Protein AF-0000000076350326 (afdb_homodimer)

Foldseek 3Di:
DWKFWDAKFKDFAPAKDFLVNLLVVLCVLCVPPPCNVVLSVLSVQQLAGMAHANDDCPDCLLQLVDWAVVVQVVFQVSQLVQQLVRLVVQCVVLVHALAQAQEEEEEEAAHDDVVHSFVSSCVSRVHDPPHHYHYDYNPKQQQQLVQSVVVVVVCVVPPFGKYKYKYWYRLSSQNYSPDDDSVSSSSSSFEGGMMMMIIMHPDDSDWAKTFDDKDKDQQPPFQQQWDWDADGSHIHIDHDPCLLCLLVVCLVVVDVVLPDDAFPAEQEQQRTPSSLVSNCVSSVHDCVRSVLSSVCRHHHGRHISRRSSSSRSVCVVVDDDFFTWYKYWTFDHSTMIIMTTITIHD/DWKFWDAKFKDFAPAKDFLVNLLVVLCVLCVPPPCNVVLSVLSVQQLAGMAHANDDCPDCLLQLVDWAVVVQVVFQVSQLVQQLVRLVVQCVSLVHALAQAQEEEEEEAAHDDVVHSFVSSCVSRVHDPPHYYHYDYNPKQCQQLVQSVVVVVVCVVPPFGKYKYKYWYRLSSQRYSPDDDSVSSSSSSFEGGMMMMIIMHPDDSDWAKTFDDKDKDQQPPFQQQWDWDADGSHIHIDHDPCLLCLLVRCLVVVDVVLDDDAFPAEQEQLRGPSSLCSNCVSSVHDCVRSVLSSVCRHHHGRHISRRSSSSRNVCVVVDDDFFTWYKYWTFDHSTMIIMTTITIHD

Organism: Streptomyces venezuelae (NCBI:txid54571)

Solvent-accessible surface area (backbone atoms only — not comparable to full-atom values): 32413 Å² total; per-residue (Å²): 133,49,32,22,36,36,62,36,24,72,30,68,28,81,30,80,43,43,42,66,57,49,49,50,49,48,46,69,75,38,65,80,43,91,54,41,69,60,46,49,51,49,38,70,66,45,57,28,51,26,20,18,22,73,55,55,75,82,32,43,54,26,44,38,75,32,44,22,28,59,29,25,53,51,32,42,54,50,26,49,54,30,31,50,54,7,40,52,50,17,31,56,74,67,74,47,56,46,68,65,38,42,28,40,29,31,28,45,46,54,49,68,46,29,43,34,71,57,58,53,46,35,64,76,62,53,32,47,46,60,32,46,78,44,40,37,31,35,52,41,31,19,22,28,46,45,35,53,47,50,47,41,28,49,31,51,48,41,72,81,37,32,26,39,37,36,16,25,25,30,45,44,41,50,31,42,72,84,52,80,50,68,64,45,44,41,51,61,46,32,44,9,14,26,8,20,11,25,46,35,22,64,60,75,89,56,45,32,41,34,43,74,46,71,47,37,34,44,45,80,95,25,55,76,31,21,32,38,44,54,38,49,57,24,51,41,67,46,65,44,80,61,52,76,52,43,62,67,69,48,42,60,65,51,46,61,70,64,46,87,68,67,44,72,39,52,32,45,31,30,77,36,62,64,52,40,51,52,50,28,51,74,51,71,40,55,67,77,47,42,37,47,22,52,49,40,19,22,57,37,14,25,25,44,18,20,26,38,43,47,26,46,34,50,38,64,78,67,56,75,56,68,64,32,40,27,35,35,43,24,56,30,50,23,40,27,38,19,32,35,39,30,27,32,39,103,134,47,32,22,35,36,62,36,24,71,29,68,26,81,30,79,43,42,41,65,56,50,48,50,51,49,47,71,74,38,66,81,44,92,53,42,68,61,47,48,51,48,39,70,65,46,59,28,52,26,19,19,22,72,55,54,75,83,33,43,53,26,43,37,75,32,44,20,27,58,30,27,51,51,31,41,52,51,24,49,53,31,32,52,54,8,40,52,47,17,31,56,74,67,72,47,57,45,70,66,38,44,28,41,30,31,28,46,46,54,47,68,46,30,44,32,70,57,58,53,44,36,64,76,60,52,33,48,46,59,31,45,77,45,38,38,30,35,51,41,32,20,23,28,47,43,35,53,47,49,46,39,30,48,32,51,47,42,73,82,37,32,28,38,37,37,18,26,25,29,45,44,42,49,30,42,72,86,52,79,49,68,64,44,44,40,52,60,45,33,42,8,15,28,7,22,11,25,44,36,24,62,60,76,89,56,45,32,42,33,42,73,44,72,47,36,36,43,46,80,94,26,54,76,31,21,34,38,46,52,36,47,55,25,50,41,66,45,65,42,81,62,53,75,50,42,61,68,68,48,41,61,66,48,45,62,70,63,46,88,69,67,44,72,40,52,32,46,33,30,78,36,62,63,54,39,52,53,51,29,51,73,49,71,39,54,67,75,48,42,37,48,23,51,49,39,18,21,55,37,15,26,27,47,19,20,26,39,43,48,26,46,31,50,36,65,78,66,59,76,55,68,64,34,39,27,36,34,43,23,58,29,49,24,40,27,38,20,32,35,39,29,27,33,39,103

InterPro domains:
  IPR001099 Chalcone/stilbene synthase, N-terminal [PF00195] (42-203)
  IPR011141 Polyketide synthase, type III [PIRSF000451] (2-345)
  IPR011141 Polyketide synthase, type III [PTHR11877] (28-340)
  IPR012328 Chalcone/stilbene synthase, C-terminal [PF02797] (217-340)
  IPR016039 Thiolase-like [G3DSA:3.40.47.10] (1-204)
  IPR016039 Thiolase-like [G3DSA:3.40.47.10] (208-345)
  IPR016039 Thiolase-like [SSF53901] (2-204)
  IPR016039 Thiolase-like [SSF53901] (191-344)

Structure (mmCIF, N/CA/C/O backbone):
data_AF-0000000076350326-model_v1
#
loop_
_entity.id
_entity.type
_entity.pdbx_description
1 polymer PhlD
#
loop_
_atom_site.group_PDB
_atom_site.id
_atom_site.type_symbol
_atom_site.label_atom_id
_atom_site.label_alt_id
_atom_site.label_comp_id
_atom_site.label_asym_id
_atom_site.label_entity_id
_atom_site.label_seq_id
_atom_site.pdbx_PDB_ins_code
_atom_site.Cartn_x
_atom_site.Cartn_y
_atom_site.Cartn_z
_atom_site.occupancy
_atom_site.B_iso_or_equiv
_atom_site.auth_seq_id
_atom_site.auth_comp_id
_atom_site.auth_asym_id
_atom_site.auth_atom_id
_atom_site.pdbx_PDB_model_num
ATOM 1 N N . MET A 1 1 ? 25.031 8.492 -1.014 1 83.62 1 MET A N 1
ATOM 2 C CA . MET A 1 1 ? 24.266 9.258 -1.992 1 83.62 1 MET A CA 1
ATOM 3 C C . MET A 1 1 ? 23.156 10.055 -1.313 1 83.62 1 MET A C 1
ATOM 5 O O . MET A 1 1 ? 22.469 9.531 -0.439 1 83.62 1 MET A O 1
ATOM 9 N N . THR A 1 2 ? 23.125 11.383 -1.701 1 94.19 2 THR A N 1
ATOM 10 C CA . THR A 1 2 ? 22.141 12.258 -1.064 1 94.19 2 THR A CA 1
ATOM 11 C C . THR A 1 2 ? 20.922 12.43 -1.949 1 94.19 2 THR A C 1
ATOM 13 O O . THR A 1 2 ? 21.031 12.617 -3.16 1 94.19 2 THR A O 1
ATOM 16 N N . ALA A 1 3 ? 19.734 12.25 -1.431 1 98.12 3 ALA A N 1
ATOM 17 C CA . ALA A 1 3 ? 18.484 12.484 -2.145 1 98.12 3 ALA A CA 1
ATOM 18 C C . ALA A 1 3 ? 18.031 13.938 -1.989 1 98.12 3 ALA A C 1
ATOM 20 O O . ALA A 1 3 ? 17.859 14.422 -0.87 1 98.12 3 ALA A O 1
ATOM 21 N N . HIS A 1 4 ? 17.906 14.609 -3.086 1 98.69 4 HIS A N 1
ATOM 22 C CA . HIS A 1 4 ? 17.469 16 -3.096 1 98.69 4 HIS A CA 1
ATOM 23 C C . HIS A 1 4 ? 15.992 16.109 -3.467 1 98.69 4 HIS A C 1
ATOM 25 O O . HIS A 1 4 ? 15.578 15.625 -4.52 1 98.69 4 HIS A O 1
ATOM 31 N N . VAL A 1 5 ? 15.242 16.75 -2.635 1 98.81 5 VAL A N 1
ATOM 32 C CA . VAL A 1 5 ? 13.805 16.906 -2.826 1 98.81 5 VAL A CA 1
ATOM 33 C C . VAL A 1 5 ? 13.508 18.297 -3.375 1 98.81 5 VAL A C 1
ATOM 35 O O . VAL A 1 5 ? 13.758 19.312 -2.705 1 98.81 5 VAL A O 1
ATOM 38 N N . LEU A 1 6 ? 12.953 18.359 -4.559 1 98.75 6 LEU A N 1
ATOM 39 C CA . LEU A 1 6 ? 12.586 19.625 -5.172 1 98.75 6 LEU A CA 1
ATOM 40 C C . LEU A 1 6 ? 11.32 20.188 -4.543 1 98.75 6 LEU A C 1
ATOM 42 O O . LEU A 1 6 ? 10.602 19.484 -3.842 1 98.75 6 LEU A O 1
ATOM 46 N N . ARG A 1 7 ? 11.078 21.5 -4.75 1 98.62 7 ARG A N 1
ATOM 47 C CA . ARG A 1 7 ? 9.875 22.141 -4.227 1 98.62 7 ARG A CA 1
ATOM 48 C C . ARG A 1 7 ? 8.625 21.391 -4.645 1 98.62 7 ARG A C 1
ATOM 50 O O . ARG A 1 7 ? 8.352 21.234 -5.84 1 98.62 7 ARG A O 1
ATOM 57 N N . PRO A 1 8 ? 7.832 20.938 -3.676 1 98.88 8 PRO A N 1
ATOM 58 C CA . PRO A 1 8 ? 6.578 20.266 -4.02 1 98.88 8 PRO A CA 1
ATOM 59 C C . PRO A 1 8 ? 5.547 21.219 -4.633 1 98.88 8 PRO A C 1
ATOM 61 O O . PRO A 1 8 ? 5.672 22.438 -4.512 1 98.88 8 PRO A O 1
ATOM 64 N N . ARG A 1 9 ? 4.629 20.594 -5.324 1 98.88 9 ARG A N 1
ATOM 65 C CA . ARG A 1 9 ? 3.451 21.281 -5.832 1 98.88 9 ARG A CA 1
ATOM 66 C C . ARG A 1 9 ? 2.17 20.641 -5.309 1 98.88 9 ARG A C 1
ATOM 68 O O . ARG A 1 9 ? 1.963 19.438 -5.473 1 98.88 9 ARG A O 1
ATOM 75 N N . THR A 1 10 ? 1.333 21.516 -4.691 1 98.88 10 THR A N 1
ATOM 76 C CA . THR A 1 10 ? 0.144 21 -4.023 1 98.88 10 THR A CA 1
ATOM 77 C C . THR A 1 10 ? -1.123 21.516 -4.703 1 98.88 10 THR A C 1
ATOM 79 O O . THR A 1 10 ? -1.185 22.656 -5.129 1 98.88 10 THR A O 1
ATOM 82 N N . VAL A 1 11 ? -2.072 20.609 -4.836 1 98.94 11 VAL A N 1
ATOM 83 C CA . VAL A 1 11 ? -3.418 20.906 -5.309 1 98.94 11 VAL A CA 1
ATOM 84 C C . VAL A 1 11 ? -4.43 20.656 -4.191 1 98.94 11 VAL A C 1
ATOM 86 O O . VAL A 1 11 ? -4.457 19.562 -3.607 1 98.94 11 VAL A O 1
ATOM 89 N N . LEU A 1 12 ? -5.242 21.641 -3.877 1 98.88 12 LEU A N 1
ATOM 90 C CA . LEU A 1 12 ? -6.277 21.516 -2.857 1 98.88 12 LEU A CA 1
ATOM 91 C C . LEU A 1 12 ? -7.617 21.141 -3.482 1 98.88 12 LEU A C 1
ATOM 93 O O . LEU A 1 12 ? -7.832 21.359 -4.676 1 98.88 12 LEU A O 1
ATOM 97 N N . GLY A 1 13 ? -8.508 20.531 -2.672 1 98.75 13 GLY A N 1
ATOM 98 C CA . GLY A 1 13 ? -9.867 20.297 -3.133 1 98.75 13 GLY A CA 1
ATOM 99 C C . GLY A 1 13 ? -10.555 21.562 -3.623 1 98.75 13 GLY A C 1
ATOM 100 O O . GLY A 1 13 ? -10.227 22.672 -3.178 1 98.75 13 GLY A O 1
ATOM 101 N N . ASP A 1 14 ? -11.57 21.391 -4.414 1 98.44 14 ASP A N 1
ATOM 102 C CA . ASP A 1 14 ? -12.133 22.5 -5.156 1 98.44 14 ASP A CA 1
ATOM 103 C C . ASP A 1 14 ? -13.125 23.281 -4.293 1 98.44 14 ASP A C 1
ATOM 105 O O . ASP A 1 14 ? -13.508 24.406 -4.637 1 98.44 14 ASP A O 1
ATOM 109 N N . HIS A 1 15 ? -13.508 22.844 -3.152 1 98.56 15 HIS A N 1
ATOM 110 C CA . HIS A 1 15 ? -14.539 23.469 -2.338 1 98.56 15 HIS A CA 1
ATOM 111 C C . HIS A 1 15 ? -13.984 23.891 -0.983 1 98.56 15 HIS A C 1
ATOM 113 O O . HIS A 1 15 ? -13.734 23.062 -0.114 1 98.56 15 HIS A O 1
ATOM 119 N N . LYS A 1 16 ? -13.898 25.172 -0.783 1 98.5 16 LYS A N 1
ATOM 120 C CA . LYS A 1 16 ? -13.469 25.703 0.508 1 98.5 16 LYS A CA 1
ATOM 121 C C . LYS A 1 16 ? -14.578 25.578 1.548 1 98.5 16 LYS A C 1
ATOM 123 O O . LYS A 1 16 ? -15.742 25.891 1.269 1 98.5 16 LYS A O 1
ATOM 128 N N . VAL A 1 17 ? -14.258 25.047 2.682 1 98.12 17 VAL A N 1
ATOM 129 C CA . VAL A 1 17 ? -15.195 24.859 3.779 1 98.12 17 VAL A CA 1
ATOM 130 C C . VAL A 1 17 ? -14.648 25.5 5.051 1 98.12 17 VAL A C 1
ATOM 132 O O . VAL A 1 17 ? -13.516 25.219 5.457 1 98.12 17 VAL A O 1
ATOM 135 N N . THR A 1 18 ? -15.43 26.344 5.703 1 98.38 18 THR A N 1
ATOM 136 C CA . THR A 1 18 ? -15 26.984 6.938 1 98.38 18 THR A CA 1
ATOM 137 C C . THR A 1 18 ? -15.398 26.156 8.148 1 98.38 18 THR A C 1
ATOM 139 O O . THR A 1 18 ? -16.297 25.312 8.062 1 98.38 18 THR A O 1
ATOM 142 N N . THR A 1 19 ? -14.688 26.359 9.25 1 98.12 19 THR A N 1
ATOM 143 C CA . THR A 1 19 ? -15.055 25.672 10.484 1 98.12 19 THR A CA 1
ATOM 144 C C . THR A 1 19 ? -16.469 26.078 10.93 1 98.12 19 THR A C 1
ATOM 146 O O . THR A 1 19 ? -17.203 25.25 11.477 1 98.12 19 THR A O 1
ATOM 149 N N . ALA A 1 20 ? -16.828 27.297 10.641 1 97.88 20 ALA A N 1
ATOM 150 C CA . ALA A 1 20 ? -18.188 27.75 10.953 1 97.88 20 ALA A CA 1
ATOM 151 C C . ALA A 1 20 ? -19.219 26.938 10.203 1 97.88 20 ALA A C 1
ATOM 153 O O . ALA A 1 20 ? -20.266 26.578 10.758 1 97.88 20 ALA A O 1
ATOM 154 N N . GLU A 1 21 ? -18.953 26.672 8.953 1 97.5 21 GLU A N 1
ATOM 155 C CA . GLU A 1 21 ? -19.875 25.859 8.156 1 97.5 21 GLU A CA 1
ATOM 156 C C . GLU A 1 21 ? -19.969 24.438 8.719 1 97.5 21 GLU A C 1
ATOM 158 O O . GLU A 1 21 ? -21.047 23.828 8.703 1 97.5 21 GLU A O 1
ATOM 163 N N . ILE A 1 22 ? -18.891 23.859 9.172 1 97.31 22 ILE A N 1
ATOM 164 C CA . ILE A 1 22 ? -18.891 22.547 9.789 1 97.31 22 ILE A CA 1
ATOM 165 C C . ILE A 1 22 ? -19.703 22.578 11.086 1 97.31 22 ILE A C 1
ATOM 167 O O . ILE A 1 22 ? -20.5 21.672 11.344 1 97.31 22 ILE A O 1
ATOM 171 N N . ALA A 1 23 ? -19.422 23.594 11.883 1 97.25 23 ALA A N 1
ATOM 172 C CA . ALA A 1 23 ? -20.188 23.75 13.125 1 97.25 23 ALA A CA 1
ATOM 173 C C . ALA A 1 23 ? -21.688 23.828 12.852 1 97.25 23 ALA A C 1
ATOM 175 O O . ALA A 1 23 ? -22.484 23.219 13.562 1 97.25 23 ALA A O 1
ATOM 176 N N . ASP A 1 24 ? -22.078 24.578 11.844 1 97.38 24 ASP A N 1
ATOM 177 C CA . ASP A 1 24 ? -23.469 24.688 11.453 1 97.38 24 ASP A CA 1
ATOM 178 C C . ASP A 1 24 ? -24.031 23.344 11.023 1 97.38 24 ASP A C 1
ATOM 180 O O . ASP A 1 24 ? -25.156 22.969 11.383 1 97.38 24 ASP A O 1
ATOM 184 N N . ASP A 1 25 ? -23.312 22.656 10.25 1 96.44 25 ASP A N 1
ATOM 185 C CA . ASP A 1 25 ? -23.719 21.328 9.773 1 96.44 25 ASP A CA 1
ATOM 186 C C . ASP A 1 25 ? -23.922 20.375 10.945 1 96.44 25 ASP A C 1
ATOM 188 O O . ASP A 1 25 ? -24.922 19.641 10.984 1 96.44 25 ASP A O 1
ATOM 192 N N . VAL A 1 26 ? -22.969 20.344 11.852 1 95.62 26 VAL A N 1
ATOM 193 C CA . VAL A 1 26 ? -23.047 19.484 13.031 1 95.62 26 VAL A CA 1
ATOM 194 C C . VAL A 1 26 ? -24.266 19.859 13.859 1 95.62 26 VAL A C 1
ATOM 196 O O . VAL A 1 26 ? -25.016 18.984 14.305 1 95.62 26 VAL A O 1
ATOM 199 N N . SER A 1 27 ? -24.453 21.156 14.047 1 96.56 27 SER A N 1
ATOM 200 C CA . SER A 1 27 ? -25.594 21.625 14.812 1 96.56 27 SER A CA 1
ATOM 201 C C . SER A 1 27 ? -26.922 21.203 14.164 1 96.56 27 SER A C 1
ATOM 203 O O . SER A 1 27 ? -27.859 20.812 14.859 1 96.56 27 SER A O 1
ATOM 205 N N . ALA A 1 28 ? -26.984 21.281 12.914 1 95.75 28 ALA A N 1
ATOM 206 C CA . ALA A 1 28 ? -28.203 20.953 12.188 1 95.75 28 ALA A CA 1
ATOM 207 C C . ALA A 1 28 ? -28.484 19.453 12.25 1 95.75 28 ALA A C 1
ATOM 209 O O . ALA A 1 28 ? -29.641 19.047 12.375 1 95.75 28 ALA A O 1
ATOM 210 N N . HIS A 1 29 ? -27.516 18.656 12.266 1 93.69 29 HIS A N 1
ATOM 211 C CA . HIS A 1 29 ? -27.703 17.219 12.141 1 93.69 29 HIS A CA 1
ATOM 212 C C . HIS A 1 29 ? -27.703 16.547 13.508 1 93.69 29 HIS A C 1
ATOM 214 O O . HIS A 1 29 ? -28.125 15.398 13.641 1 93.69 29 HIS A O 1
ATOM 220 N N . HIS A 1 30 ? -27.141 17.219 14.43 1 94.25 30 HIS A N 1
ATOM 221 C CA . HIS A 1 30 ? -27.062 16.641 15.766 1 94.25 30 HIS A CA 1
ATOM 222 C C . HIS A 1 30 ? -27.672 17.578 16.812 1 94.25 30 HIS A C 1
ATOM 224 O O . HIS A 1 30 ? -27.141 17.719 17.906 1 94.25 30 HIS A O 1
ATOM 230 N N . ALA A 1 31 ? -28.672 18.203 16.469 1 94.75 31 ALA A N 1
ATOM 231 C CA . ALA A 1 31 ? -29.312 19.219 17.312 1 94.75 31 ALA A CA 1
ATOM 232 C C . ALA A 1 31 ? -29.672 18.656 18.672 1 94.75 31 ALA A C 1
ATOM 234 O O . ALA A 1 31 ? -29.625 19.375 19.688 1 94.75 31 ALA A O 1
ATOM 235 N N . ASP A 1 32 ? -29.984 17.406 18.75 1 94.81 32 ASP A N 1
ATOM 236 C CA . ASP A 1 32 ? -30.469 16.812 19.984 1 94.81 32 ASP A CA 1
ATOM 237 C C . ASP A 1 32 ? -29.328 16.141 20.75 1 94.81 32 ASP A C 1
ATOM 239 O O . ASP A 1 32 ? -29.562 15.477 21.766 1 94.81 32 ASP A O 1
ATOM 243 N N . HIS A 1 33 ? -28.203 16.281 20.234 1 94.62 33 HIS A N 1
ATOM 244 C CA . HIS A 1 33 ? -27.078 15.648 20.938 1 94.62 33 HIS A CA 1
ATOM 245 C C . HIS A 1 33 ? -26.891 16.25 22.328 1 94.62 33 HIS A C 1
ATOM 247 O O . HIS A 1 33 ? -26.797 17.469 22.469 1 94.62 33 HIS A O 1
ATOM 253 N N . PRO A 1 34 ? -26.766 15.461 23.375 1 94.75 34 PRO A N 1
ATOM 254 C CA . PRO A 1 34 ? -26.672 15.977 24.75 1 94.75 34 PRO A CA 1
ATOM 255 C C . PRO A 1 34 ? -25.391 16.781 25 1 94.75 34 PRO A C 1
ATOM 257 O O . PRO A 1 34 ? -25.359 17.609 25.906 1 94.75 34 PRO A O 1
ATOM 260 N N . ARG A 1 35 ? -24.422 16.609 24.281 1 95 35 ARG A N 1
ATOM 261 C CA . ARG A 1 35 ? -23.156 17.312 24.5 1 95 35 ARG A CA 1
ATOM 262 C C . ARG A 1 35 ? -22.859 18.281 23.359 1 95 35 ARG A C 1
ATOM 264 O O . ARG A 1 35 ? -21.688 18.547 23.062 1 95 35 ARG A O 1
ATOM 271 N N . LEU A 1 36 ? -23.938 18.672 22.672 1 96.38 36 LEU A N 1
ATOM 272 C CA . LEU A 1 36 ? -23.781 19.5 21.484 1 96.38 36 LEU A CA 1
ATOM 273 C C . LEU A 1 36 ? -22.906 20.719 21.781 1 96.38 36 LEU A C 1
ATOM 275 O O . LEU A 1 36 ? -22.016 21.047 21 1 96.38 36 LEU A O 1
ATOM 279 N N . ARG A 1 37 ? -23.094 21.406 22.875 1 96.62 37 ARG A N 1
ATOM 280 C CA . ARG A 1 37 ? -22.328 22.594 23.203 1 96.62 37 ARG A CA 1
ATOM 281 C C . ARG A 1 37 ? -20.844 22.281 23.359 1 96.62 37 ARG A C 1
ATOM 283 O O . ARG A 1 37 ? -20 23.016 22.875 1 96.62 37 ARG A O 1
ATOM 290 N N . ALA A 1 38 ? -20.562 21.219 24.016 1 95.56 38 ALA A N 1
ATOM 291 C CA . ALA A 1 38 ? -19.188 20.781 24.188 1 95.56 38 ALA A CA 1
ATOM 292 C C . ALA A 1 38 ? -18.562 20.438 22.844 1 95.56 38 ALA A C 1
ATOM 294 O O . ALA A 1 38 ? -17.391 20.766 22.594 1 95.56 38 ALA A O 1
ATOM 295 N N . ILE A 1 39 ? -19.312 19.781 22.016 1 95.62 39 ILE A N 1
ATOM 296 C CA . ILE A 1 39 ? -18.859 19.391 20.688 1 95.62 39 ILE A CA 1
ATOM 297 C C . ILE A 1 39 ? -18.516 20.625 19.875 1 95.62 39 ILE A C 1
ATOM 299 O O . ILE A 1 39 ? -17.438 20.703 19.266 1 95.62 39 ILE A O 1
ATOM 303 N N . LEU A 1 40 ? -19.328 21.609 19.906 1 97.06 40 LEU A N 1
ATOM 304 C CA . LEU A 1 40 ? -19.094 22.844 19.156 1 97.06 40 LEU A CA 1
ATOM 305 C C . LEU A 1 40 ? -17.875 23.594 19.688 1 97.06 40 LEU A C 1
ATOM 307 O O . LEU A 1 40 ? -17.141 24.219 18.906 1 97.06 40 LEU A O 1
ATOM 311 N N . ARG A 1 41 ? -17.641 23.516 20.953 1 96.19 41 ARG A N 1
ATOM 312 C CA . ARG A 1 41 ? -16.453 24.109 21.531 1 96.19 41 ARG A CA 1
ATOM 313 C C . ARG A 1 41 ? -15.18 23.422 21.031 1 96.19 41 ARG A C 1
ATOM 315 O O . ARG A 1 41 ? -14.195 24.094 20.719 1 96.19 41 ARG A O 1
ATOM 322 N N . VAL A 1 42 ? -15.266 22.141 21.016 1 93.38 42 VAL A N 1
ATOM 323 C CA . VAL A 1 42 ? -14.125 21.359 20.547 1 93.38 42 VAL A CA 1
ATOM 324 C C . VAL A 1 42 ? -13.844 21.672 19.078 1 93.38 42 VAL A C 1
ATOM 326 O O . VAL A 1 42 ? -12.688 21.844 18.688 1 93.38 42 VAL A O 1
ATOM 329 N N . ILE A 1 43 ? -14.867 21.75 18.281 1 95.88 43 ILE A N 1
ATOM 330 C CA . ILE A 1 43 ? -14.734 22.109 16.875 1 95.88 43 ILE A CA 1
ATOM 331 C C . ILE A 1 43 ? -14.109 23.484 16.75 1 95.88 43 ILE A C 1
ATOM 333 O O . ILE A 1 43 ? -13.164 23.672 15.969 1 95.88 43 ILE A O 1
ATOM 337 N N . GLY A 1 44 ? -14.523 24.375 17.547 1 95.44 44 GLY A N 1
ATOM 338 C CA . GLY A 1 44 ? -14.023 25.75 17.516 1 95.44 44 GLY A CA 1
ATOM 339 C C . GLY A 1 44 ? -12.562 25.859 17.922 1 95.44 44 GLY A C 1
ATOM 340 O O . GLY A 1 44 ? -11.867 26.781 17.5 1 95.44 44 GLY A O 1
ATOM 341 N N . ASN A 1 45 ? -12.094 24.906 18.672 1 93.56 45 ASN A N 1
ATOM 342 C CA . ASN A 1 45 ? -10.734 24.953 19.188 1 93.56 45 ASN A CA 1
ATOM 343 C C . ASN A 1 45 ? -9.805 24.031 18.406 1 93.56 45 ASN A C 1
ATOM 345 O O . ASN A 1 45 ? -8.703 23.719 18.859 1 93.56 45 ASN A O 1
ATOM 349 N N . SER A 1 46 ? -10.219 23.578 17.234 1 94 46 SER A N 1
ATOM 350 C CA . SER A 1 46 ? -9.453 22.641 16.438 1 94 46 SER A CA 1
ATOM 351 C C . SER A 1 46 ? -8.203 23.281 15.859 1 94 46 SER A C 1
ATOM 353 O O . SER A 1 46 ? -7.289 22.594 15.398 1 94 46 SER A O 1
ATOM 355 N N . GLY A 1 47 ? -8.148 24.625 15.852 1 95.94 47 GLY A N 1
ATOM 356 C CA . GLY A 1 47 ? -7.035 25.359 15.258 1 95.94 47 GLY A CA 1
ATOM 357 C C . GLY A 1 47 ? -7.156 25.5 13.75 1 95.94 47 GLY A C 1
ATOM 358 O O . GLY A 1 47 ? -6.297 26.094 13.109 1 95.94 47 GLY A O 1
ATOM 359 N N . VAL A 1 48 ? -8.211 24.953 13.156 1 98.31 48 VAL A N 1
ATOM 360 C CA . VAL A 1 48 ? -8.445 25 11.719 1 98.31 48 VAL A CA 1
ATOM 361 C C . VAL A 1 48 ? -9.516 26.047 11.414 1 98.31 48 VAL A C 1
ATOM 363 O O . VAL A 1 48 ? -10.602 26.016 11.984 1 98.31 48 VAL A O 1
ATOM 366 N N . ARG A 1 49 ? -9.211 26.984 10.555 1 98.12 49 ARG A N 1
ATOM 367 C CA . ARG A 1 49 ? -10.164 28 10.156 1 98.12 49 ARG A CA 1
ATOM 368 C C . ARG A 1 49 ? -10.883 27.625 8.867 1 98.12 49 ARG A C 1
ATOM 370 O O . ARG A 1 49 ? -12.094 27.828 8.734 1 98.12 49 ARG A O 1
ATOM 377 N N . THR A 1 50 ? -10.109 27.109 7.941 1 98.38 50 THR A N 1
ATOM 378 C CA . THR A 1 50 ? -10.648 26.641 6.668 1 98.38 50 THR A CA 1
ATOM 379 C C . THR A 1 50 ? -9.977 25.344 6.238 1 98.38 50 THR A C 1
ATOM 381 O O . THR A 1 50 ? -8.914 25 6.746 1 98.38 50 THR A O 1
ATOM 384 N N . ARG A 1 51 ? -10.656 24.641 5.438 1 98.31 51 ARG A N 1
ATOM 385 C CA . ARG A 1 51 ? -10.094 23.516 4.688 1 98.31 51 ARG A CA 1
ATOM 386 C C . ARG A 1 51 ? -10.742 23.406 3.311 1 98.31 51 ARG A C 1
ATOM 388 O O . ARG A 1 51 ? -11.688 24.141 3 1 98.31 51 ARG A O 1
ATOM 395 N N . HIS A 1 52 ? -10.219 22.547 2.512 1 98.75 52 HIS A N 1
ATOM 396 C CA . HIS A 1 52 ? -10.766 22.297 1.181 1 98.75 52 HIS A CA 1
ATOM 397 C C . HIS A 1 52 ? -11.219 20.859 1.018 1 98.75 52 HIS A C 1
ATOM 399 O O . HIS A 1 52 ? -10.508 19.938 1.429 1 98.75 52 HIS A O 1
ATOM 405 N N . PHE A 1 53 ? -12.414 20.703 0.496 1 98.56 53 PHE A N 1
ATOM 406 C CA . PHE A 1 53 ? -12.922 19.391 0.13 1 98.56 53 PHE A CA 1
ATOM 407 C C . PHE A 1 53 ? -13.016 19.25 -1.385 1 98.56 53 PHE A C 1
ATOM 409 O O . PHE A 1 53 ? -13.055 20.25 -2.107 1 98.56 53 PHE A O 1
ATOM 416 N N . THR A 1 54 ? -12.945 18 -1.877 1 98.62 54 THR A N 1
ATOM 417 C CA . THR A 1 54 ? -13.094 17.75 -3.309 1 98.62 54 THR A CA 1
ATOM 418 C C . THR A 1 54 ? -14.547 17.875 -3.736 1 98.62 54 THR A C 1
ATOM 420 O O . THR A 1 54 ? -14.836 18.141 -4.902 1 98.62 54 THR A O 1
ATOM 423 N N . ARG A 1 55 ? -15.438 17.672 -2.82 1 98.31 55 ARG A N 1
ATOM 424 C CA . ARG A 1 55 ? -16.875 17.797 -3.02 1 98.31 55 ARG A CA 1
ATOM 425 C C . ARG A 1 55 ? -17.484 18.766 -2.01 1 98.31 55 ARG A C 1
ATOM 427 O O . ARG A 1 55 ? -16.906 19.031 -0.956 1 98.31 55 ARG A O 1
ATOM 434 N N . PRO A 1 56 ? -18.734 19.312 -2.381 1 97.38 56 PRO A N 1
ATOM 435 C CA . PRO A 1 56 ? -19.406 20.172 -1.405 1 97.38 56 PRO A CA 1
ATOM 436 C C . PRO A 1 56 ? -19.734 19.453 -0.098 1 97.38 56 PRO A C 1
ATOM 438 O O . PRO A 1 56 ? -19.969 18.25 -0.099 1 97.38 56 PRO A O 1
ATOM 441 N N . LEU A 1 57 ? -19.75 20.203 0.983 1 96.5 57 LEU A N 1
ATOM 442 C CA . LEU A 1 57 ? -19.969 19.672 2.32 1 96.5 57 LEU A CA 1
ATOM 443 C C . LEU A 1 57 ? -21.25 18.844 2.379 1 96.5 57 LEU A C 1
ATOM 445 O O . LEU A 1 57 ? -21.312 17.828 3.078 1 96.5 57 LEU A O 1
ATOM 449 N N . ASP A 1 58 ? -22.234 19.234 1.609 1 94.19 58 ASP A N 1
ATOM 450 C CA . ASP A 1 58 ? -23.547 18.578 1.685 1 94.19 58 ASP A CA 1
ATOM 451 C C . ASP A 1 58 ? -23.656 17.453 0.662 1 94.19 58 ASP A C 1
ATOM 453 O O . ASP A 1 58 ? -24.719 16.828 0.523 1 94.19 58 ASP A O 1
ATOM 457 N N . SER A 1 59 ? -22.547 17.203 -0.041 1 95.81 59 SER A N 1
ATOM 458 C CA . SER A 1 59 ? -22.547 16.078 -0.979 1 95.81 59 SER A CA 1
ATOM 459 C C . SER A 1 59 ? -22.766 14.758 -0.259 1 95.81 59 SER A C 1
ATOM 461 O O . SER A 1 59 ? -22.234 14.539 0.83 1 95.81 59 SER A O 1
ATOM 463 N N . PRO A 1 60 ? -23.516 13.828 -0.864 1 94.75 60 PRO A N 1
ATOM 464 C CA . PRO A 1 60 ? -23.734 12.516 -0.25 1 94.75 60 PRO A CA 1
ATOM 465 C C . PRO A 1 60 ? -22.438 11.758 0.008 1 94.75 60 PRO A C 1
ATOM 467 O O . PRO A 1 60 ? -22.359 10.977 0.958 1 94.75 60 PRO A O 1
ATOM 470 N N . THR A 1 61 ? -21.406 12.023 -0.784 1 94.69 61 THR A N 1
ATOM 471 C CA . THR A 1 61 ? -20.141 11.305 -0.655 1 94.69 61 THR A CA 1
ATOM 472 C C . THR A 1 61 ? -19.281 11.914 0.446 1 94.69 61 THR A C 1
ATOM 474 O O . THR A 1 61 ? -18.25 11.352 0.831 1 94.69 61 THR A O 1
ATOM 477 N N . VAL A 1 62 ? -19.641 13.086 0.958 1 92.31 62 VAL A N 1
ATOM 478 C CA . VAL A 1 62 ? -18.984 13.688 2.109 1 92.31 62 VAL A CA 1
ATOM 479 C C . VAL A 1 62 ? -19.828 13.484 3.361 1 92.31 62 VAL A C 1
ATOM 481 O O . VAL A 1 62 ? -19.359 12.898 4.344 1 92.31 62 VAL A O 1
ATOM 484 N N . SER A 1 63 ? -21.188 13.789 3.342 1 82.25 63 SER A N 1
ATOM 485 C CA . SER A 1 63 ? -22.109 13.789 4.484 1 82.25 63 SER A CA 1
ATOM 486 C C . SER A 1 63 ? -22.422 12.367 4.938 1 82.25 63 SER A C 1
ATOM 488 O O . SER A 1 63 ? -22.859 12.156 6.066 1 82.25 63 SER A O 1
ATOM 490 N N . GLY A 1 64 ? -22.125 11.359 4.047 1 76.38 64 GLY A N 1
ATOM 491 C CA . GLY A 1 64 ? -22.219 9.961 4.434 1 76.38 64 GLY A CA 1
ATOM 492 C C . GLY A 1 64 ? -23.578 9.344 4.102 1 76.38 64 GLY A C 1
ATOM 493 O O . GLY A 1 64 ? -23.984 8.375 4.734 1 76.38 64 GLY A O 1
ATOM 494 N N . THR A 1 65 ? -24.312 9.898 3.162 1 87.81 65 THR A N 1
ATOM 495 C CA . THR A 1 65 ? -25.578 9.266 2.799 1 87.81 65 THR A CA 1
ATOM 496 C C . THR A 1 65 ? -25.391 8.352 1.587 1 87.81 65 THR A C 1
ATOM 498 O O . THR A 1 65 ? -26.266 7.535 1.281 1 87.81 65 THR A O 1
ATOM 501 N N . ALA A 1 66 ? -24.344 8.492 0.877 1 94.38 66 ALA A N 1
ATOM 502 C CA . ALA A 1 66 ? -23.984 7.539 -0.167 1 94.38 66 ALA A CA 1
ATOM 503 C C . ALA A 1 66 ? -23.406 6.262 0.433 1 94.38 66 ALA A C 1
ATOM 505 O O . ALA A 1 66 ? -22.875 6.273 1.552 1 94.38 66 ALA A O 1
ATOM 506 N N . ASP A 1 67 ? -23.5 5.129 -0.292 1 94.94 67 ASP A N 1
ATOM 507 C CA . ASP A 1 67 ? -22.969 3.871 0.213 1 94.94 67 ASP A CA 1
ATOM 508 C C . ASP A 1 67 ? -21.453 3.807 0.01 1 94.94 67 ASP A C 1
ATOM 510 O O . ASP A 1 67 ? -20.875 4.672 -0.648 1 94.94 67 ASP A O 1
ATOM 514 N N . VAL A 1 68 ? -20.844 2.826 0.585 1 95.69 68 VAL A N 1
ATOM 515 C CA . VAL A 1 68 ? -19.391 2.68 0.617 1 95.69 68 VAL A CA 1
ATOM 516 C C . VAL A 1 68 ? -18.859 2.584 -0.808 1 95.69 68 VAL A C 1
ATOM 518 O O . VAL A 1 68 ? -17.766 3.096 -1.102 1 95.69 68 VAL A O 1
ATOM 521 N N . GLY A 1 69 ? -19.594 1.949 -1.698 1 96.12 69 GLY A N 1
ATOM 522 C CA . GLY A 1 69 ? -19.141 1.823 -3.074 1 96.12 69 GLY A CA 1
ATOM 523 C C . GLY A 1 69 ? -19.031 3.156 -3.789 1 96.12 69 GLY A C 1
ATOM 524 O O . GLY A 1 69 ? -18 3.447 -4.414 1 96.12 69 GLY A O 1
ATOM 525 N N . GLU A 1 70 ? -20.078 3.938 -3.705 1 96.69 70 GLU A N 1
ATOM 526 C CA . GLU A 1 70 ? -20.062 5.262 -4.32 1 96.69 70 GLU A CA 1
ATOM 527 C C . GLU A 1 70 ? -19.016 6.164 -3.668 1 96.69 70 GLU A C 1
ATOM 529 O O . GLU A 1 70 ? -18.281 6.871 -4.359 1 96.69 70 GLU A O 1
ATOM 534 N N . ARG A 1 71 ? -18.938 6.164 -2.375 1 96.38 71 ARG A N 1
ATOM 535 C CA . ARG A 1 71 ? -17.984 7.004 -1.653 1 96.38 71 ARG A CA 1
ATOM 536 C C . ARG A 1 71 ? -16.547 6.664 -2.039 1 96.38 71 ARG A C 1
ATOM 538 O O . ARG A 1 71 ? -15.734 7.559 -2.268 1 96.38 71 ARG A O 1
ATOM 545 N N . ALA A 1 72 ? -16.297 5.375 -2.111 1 95.06 72 ALA A N 1
ATOM 546 C CA . ALA A 1 72 ? -14.945 4.945 -2.467 1 95.06 72 ALA A CA 1
ATOM 547 C C . ALA A 1 72 ? -14.594 5.352 -3.896 1 95.06 72 ALA A C 1
ATOM 549 O O . ALA A 1 72 ? -13.492 5.832 -4.164 1 95.06 72 ALA A O 1
ATOM 550 N N . ARG A 1 73 ? -15.5 5.16 -4.793 1 96.06 73 ARG A N 1
ATOM 551 C CA . ARG A 1 73 ? -15.273 5.484 -6.199 1 96.06 73 ARG A CA 1
ATOM 552 C C . ARG A 1 73 ? -15.016 6.973 -6.383 1 96.06 73 ARG A C 1
ATOM 554 O O . ARG A 1 73 ? -14.078 7.363 -7.082 1 96.06 73 ARG A O 1
ATOM 561 N N . VAL A 1 74 ? -15.82 7.797 -5.797 1 97.19 74 VAL A N 1
ATOM 562 C CA . VAL A 1 74 ? -15.711 9.25 -5.93 1 97.19 74 VAL A CA 1
ATOM 563 C C . VAL A 1 74 ? -14.414 9.727 -5.273 1 97.19 74 VAL A C 1
ATOM 565 O O . VAL A 1 74 ? -13.672 10.523 -5.855 1 97.19 74 VAL A O 1
ATOM 568 N N . ALA A 1 75 ? -14.164 9.234 -4.055 1 96.88 75 ALA A N 1
ATOM 569 C CA . ALA A 1 75 ? -12.945 9.625 -3.352 1 96.88 75 ALA A CA 1
ATOM 570 C C . ALA A 1 75 ? -11.703 9.289 -4.176 1 96.88 75 ALA A C 1
ATOM 572 O O . ALA A 1 75 ? -10.781 10.094 -4.281 1 96.88 75 ALA A O 1
ATOM 573 N N . PHE A 1 76 ? -11.68 8.102 -4.793 1 97 76 PHE A N 1
ATOM 574 C CA . PHE A 1 76 ? -10.531 7.688 -5.586 1 97 76 PHE A CA 1
ATOM 575 C C . PHE A 1 76 ? -10.383 8.555 -6.832 1 97 76 PHE A C 1
ATOM 577 O O . PHE A 1 76 ? -9.281 8.984 -7.168 1 97 76 PHE A O 1
ATOM 584 N N . SER A 1 77 ? -11.469 8.734 -7.488 1 97.69 77 SER A N 1
ATOM 585 C CA . SER A 1 77 ? -11.445 9.547 -8.695 1 97.69 77 SER A CA 1
ATOM 586 C C . SER A 1 77 ? -10.945 10.961 -8.398 1 97.69 77 SER A C 1
ATOM 588 O O . SER A 1 77 ? -10.133 11.508 -9.148 1 97.69 77 SER A O 1
ATOM 590 N N . ASP A 1 78 ? -11.438 11.547 -7.324 1 98.62 78 ASP A N 1
ATOM 591 C CA . ASP A 1 78 ? -11.023 12.891 -6.934 1 98.62 78 ASP A CA 1
ATOM 592 C C . ASP A 1 78 ? -9.547 12.922 -6.555 1 98.62 78 ASP A C 1
ATOM 594 O O . ASP A 1 78 ? -8.828 13.859 -6.914 1 98.62 78 ASP A O 1
ATOM 598 N N . ALA A 1 79 ? -9.117 11.93 -5.789 1 98.44 79 ALA A N 1
ATOM 599 C CA . ALA A 1 79 ? -7.703 11.828 -5.43 1 98.44 79 ALA A CA 1
ATOM 600 C C . ALA A 1 79 ? -6.828 11.742 -6.676 1 98.44 79 ALA A C 1
ATOM 602 O O . ALA A 1 79 ? -5.773 12.375 -6.746 1 98.44 79 ALA A O 1
ATOM 603 N N . LEU A 1 80 ? -7.234 10.914 -7.609 1 98.31 80 LEU A N 1
ATOM 604 C CA . LEU A 1 80 ? -6.5 10.734 -8.859 1 98.31 80 LEU A CA 1
ATOM 605 C C . LEU A 1 80 ? -6.418 12.039 -9.641 1 98.31 80 LEU A C 1
ATOM 607 O O . LEU A 1 80 ? -5.359 12.391 -10.156 1 98.31 80 LEU A O 1
ATOM 611 N N . ASP A 1 81 ? -7.523 12.766 -9.734 1 98.75 81 ASP A N 1
ATOM 612 C CA . ASP A 1 81 ? -7.562 14.031 -10.453 1 98.75 81 ASP A CA 1
ATOM 613 C C . ASP A 1 81 ? -6.609 15.047 -9.82 1 98.75 81 ASP A C 1
ATOM 615 O O . ASP A 1 81 ? -5.848 15.711 -10.531 1 98.75 81 ASP A O 1
ATOM 619 N N . MET A 1 82 ? -6.664 15.164 -8.508 1 98.94 82 MET A N 1
ATOM 620 C CA . MET A 1 82 ? -5.77 16.094 -7.824 1 98.94 82 MET A CA 1
ATOM 621 C C . MET A 1 82 ? -4.312 15.672 -8.008 1 98.94 82 MET A C 1
ATOM 623 O O . MET A 1 82 ? -3.449 16.516 -8.258 1 98.94 82 MET A O 1
ATOM 627 N N . ALA A 1 83 ? -4.066 14.391 -7.902 1 98.88 83 ALA A N 1
ATOM 628 C CA . ALA A 1 83 ? -2.705 13.883 -8.039 1 98.88 83 ALA A CA 1
ATOM 629 C C . ALA A 1 83 ? -2.143 14.172 -9.43 1 98.88 83 ALA A C 1
ATOM 631 O O . ALA A 1 83 ? -0.981 14.562 -9.562 1 98.88 83 ALA A O 1
ATOM 632 N N . GLU A 1 84 ? -2.959 13.961 -10.438 1 98.88 84 GLU A N 1
ATOM 633 C CA . GLU A 1 84 ? -2.523 14.234 -11.805 1 98.88 84 GLU A CA 1
ATOM 634 C C . GLU A 1 84 ? -2.109 15.695 -11.969 1 98.88 84 GLU A C 1
ATOM 636 O O . GLU A 1 84 ? -1.064 15.984 -12.555 1 98.88 84 GLU A O 1
ATOM 641 N N . ARG A 1 85 ? -2.912 16.594 -11.469 1 98.88 85 ARG A N 1
ATOM 642 C CA . ARG A 1 85 ? -2.623 18.016 -11.555 1 98.88 85 ARG A CA 1
ATOM 643 C C . ARG A 1 85 ? -1.35 18.359 -10.789 1 98.88 85 ARG A C 1
ATOM 645 O O . ARG A 1 85 ? -0.524 19.141 -11.273 1 98.88 85 ARG A O 1
ATOM 652 N N . ALA A 1 86 ? -1.215 17.812 -9.586 1 98.94 86 ALA A N 1
ATOM 653 C CA . ALA A 1 86 ? -0.019 18.062 -8.781 1 98.94 86 ALA A CA 1
ATOM 654 C C . ALA A 1 86 ? 1.232 17.547 -9.492 1 98.94 86 ALA A C 1
ATOM 656 O O . ALA A 1 86 ? 2.268 18.219 -9.492 1 98.94 86 ALA A O 1
ATOM 657 N N . CYS A 1 87 ? 1.139 16.359 -10.07 1 98.94 87 CYS A N 1
ATOM 658 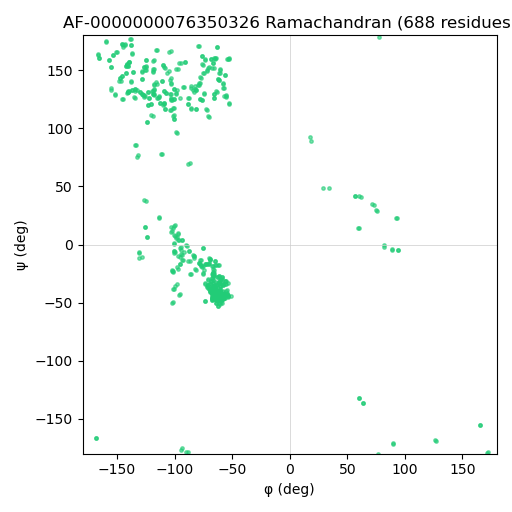C CA . CYS A 1 87 ? 2.264 15.766 -10.789 1 98.94 87 CYS A CA 1
ATOM 659 C C . CYS A 1 87 ? 2.664 16.625 -11.977 1 98.94 87 CYS A C 1
ATOM 661 O O . CYS A 1 87 ? 3.852 16.859 -12.203 1 98.94 87 CYS A O 1
ATOM 663 N N . ALA A 1 88 ? 1.681 17.031 -12.742 1 98.81 88 ALA A N 1
ATOM 664 C CA . ALA A 1 88 ? 1.966 17.875 -13.898 1 98.81 88 ALA A CA 1
ATOM 665 C C . ALA A 1 88 ? 2.707 19.141 -13.469 1 98.81 88 ALA A C 1
ATOM 667 O O . ALA A 1 88 ? 3.693 19.531 -14.102 1 98.81 88 ALA A O 1
ATOM 668 N N . ALA A 1 89 ? 2.25 19.766 -12.438 1 98.88 89 ALA A N 1
ATOM 669 C CA . ALA A 1 89 ? 2.879 20.984 -11.922 1 98.88 89 ALA A CA 1
ATOM 670 C C . ALA A 1 89 ? 4.297 20.703 -11.43 1 98.88 89 ALA A C 1
ATOM 672 O O . ALA A 1 89 ? 5.199 21.516 -11.641 1 98.88 89 ALA A O 1
ATOM 673 N N . ALA A 1 90 ? 4.48 19.609 -10.727 1 98.81 90 ALA A N 1
ATOM 674 C CA . ALA A 1 90 ? 5.797 19.25 -10.211 1 98.81 90 ALA A CA 1
ATOM 675 C C . ALA A 1 90 ? 6.785 19.016 -11.344 1 98.81 90 ALA A C 1
ATOM 677 O O . ALA A 1 90 ? 7.949 19.422 -11.258 1 98.81 90 ALA A O 1
ATOM 678 N N . LEU A 1 91 ? 6.348 18.297 -12.359 1 98.69 91 LEU A N 1
ATOM 679 C CA . LEU A 1 91 ? 7.199 18.031 -13.516 1 98.69 91 LEU A CA 1
ATOM 680 C C . LEU A 1 91 ? 7.578 19.328 -14.219 1 98.69 91 LEU A C 1
ATOM 682 O O . LEU A 1 91 ? 8.734 19.531 -14.586 1 98.69 91 LEU A O 1
ATOM 686 N N . ASP A 1 92 ? 6.586 20.219 -14.367 1 98.44 92 ASP A N 1
ATOM 687 C CA . ASP A 1 92 ? 6.855 21.531 -14.945 1 98.44 92 ASP A CA 1
ATOM 688 C C . ASP A 1 92 ? 7.891 22.297 -14.125 1 98.44 92 ASP A C 1
ATOM 690 O O . ASP A 1 92 ? 8.82 22.891 -14.68 1 98.44 92 ASP A O 1
ATOM 694 N N . ASN A 1 93 ? 7.68 22.281 -12.836 1 96.75 93 ASN A N 1
ATOM 695 C CA . ASN A 1 93 ? 8.594 22.953 -11.922 1 96.75 93 ASN A CA 1
ATOM 696 C C . ASN A 1 93 ? 10.016 22.406 -12.062 1 96.75 93 ASN A C 1
ATOM 698 O O . ASN A 1 93 ? 10.984 23.156 -11.891 1 96.75 93 ASN A O 1
ATOM 702 N N . ALA A 1 94 ? 10.164 21.172 -12.312 1 97.75 94 ALA A N 1
ATOM 703 C CA . ALA A 1 94 ? 11.461 20.5 -12.422 1 97.75 94 ALA A CA 1
ATOM 704 C C . ALA A 1 94 ? 12.008 20.594 -13.844 1 97.75 94 ALA A C 1
ATOM 706 O O . ALA A 1 94 ? 13.125 20.156 -14.117 1 97.75 94 ALA A O 1
ATOM 707 N N . ALA A 1 95 ? 11.25 21.141 -14.797 1 98.06 95 ALA A N 1
ATOM 708 C CA . ALA A 1 95 ? 11.586 21.188 -16.219 1 98.06 95 ALA A CA 1
ATOM 709 C C . ALA A 1 95 ? 11.844 19.781 -16.766 1 98.06 95 ALA A C 1
ATOM 711 O O . ALA A 1 95 ? 12.844 19.547 -17.453 1 98.06 95 ALA A O 1
ATOM 712 N N . LEU A 1 96 ? 11.039 18.891 -16.359 1 98.38 96 LEU A N 1
ATOM 713 C CA . LEU A 1 96 ? 11.094 17.5 -16.812 1 98.38 96 LEU A CA 1
ATOM 714 C C . LEU A 1 96 ? 9.805 17.109 -17.531 1 98.38 96 LEU A C 1
ATOM 716 O O . LEU A 1 96 ? 8.773 17.766 -17.359 1 98.38 96 LEU A O 1
ATOM 720 N N . THR A 1 97 ? 9.898 16.109 -18.312 1 98.44 97 THR A N 1
ATOM 721 C CA . THR A 1 97 ? 8.727 15.469 -18.891 1 98.44 97 THR A CA 1
ATOM 722 C C . THR A 1 97 ? 8.438 14.141 -18.203 1 98.44 97 THR A C 1
ATOM 724 O O . THR A 1 97 ? 9.281 13.617 -17.469 1 98.44 97 THR A O 1
ATOM 727 N N . ALA A 1 98 ? 7.262 13.625 -18.438 1 98.25 98 ALA A N 1
ATOM 728 C CA . ALA A 1 98 ? 6.863 12.336 -17.875 1 98.25 98 ALA A CA 1
ATOM 729 C C . ALA A 1 98 ? 7.859 11.242 -18.25 1 98.25 98 ALA A C 1
ATOM 731 O O . ALA A 1 98 ? 8.117 10.336 -17.453 1 98.25 98 ALA A O 1
ATOM 732 N N . ARG A 1 99 ? 8.438 11.289 -19.375 1 97.62 99 ARG A N 1
ATOM 733 C CA . ARG A 1 99 ? 9.328 10.25 -19.891 1 97.62 99 ARG A CA 1
ATOM 734 C C . ARG A 1 99 ? 10.68 10.281 -19.172 1 97.62 99 ARG A C 1
ATOM 736 O O . ARG A 1 99 ? 11.453 9.32 -19.266 1 97.62 99 ARG A O 1
ATOM 743 N N . ASP A 1 100 ? 11 11.359 -18.484 1 98.38 100 ASP A N 1
ATOM 744 C CA . ASP A 1 100 ? 12.266 11.492 -17.766 1 98.38 100 ASP A CA 1
ATOM 745 C C . ASP A 1 100 ? 12.227 10.742 -16.438 1 98.38 100 ASP A C 1
ATOM 747 O O . ASP A 1 100 ? 13.266 10.516 -15.812 1 98.38 100 ASP A O 1
ATOM 751 N N . ILE A 1 101 ? 11.07 10.383 -15.984 1 98.75 101 ILE A N 1
ATOM 752 C CA . ILE A 1 101 ? 10.891 9.805 -14.664 1 98.75 101 ILE A CA 1
ATOM 753 C C . ILE A 1 101 ? 11.234 8.312 -14.695 1 98.75 101 ILE A C 1
ATOM 755 O O . ILE A 1 101 ? 10.75 7.582 -15.562 1 98.75 101 ILE A O 1
ATOM 759 N N . ASP A 1 102 ? 12.016 7.887 -13.711 1 98.62 102 ASP A N 1
ATOM 760 C CA . ASP A 1 102 ? 12.5 6.512 -13.664 1 98.62 102 ASP A CA 1
ATOM 761 C C . ASP A 1 102 ? 11.695 5.68 -12.672 1 98.62 102 ASP A C 1
ATOM 763 O O . ASP A 1 102 ? 11.703 4.449 -12.727 1 98.62 102 ASP A O 1
ATOM 767 N N . ALA A 1 103 ? 11.086 6.332 -11.734 1 98.75 103 ALA A N 1
ATOM 768 C CA . ALA A 1 103 ? 10.32 5.652 -10.688 1 98.75 103 ALA A CA 1
ATOM 769 C C . ALA A 1 103 ? 9.25 6.57 -10.109 1 98.75 103 ALA A C 1
ATOM 771 O O . ALA A 1 103 ? 9.391 7.797 -10.133 1 98.75 103 ALA A O 1
ATOM 772 N N . VAL A 1 104 ? 8.18 5.961 -9.602 1 98.69 104 VAL A N 1
ATOM 773 C CA . VAL A 1 104 ? 7.121 6.703 -8.938 1 98.69 104 VAL A CA 1
ATOM 774 C C . VAL A 1 104 ? 6.812 6.062 -7.582 1 98.69 104 VAL A C 1
ATOM 776 O O . VAL A 1 104 ? 6.781 4.836 -7.465 1 98.69 104 VAL A O 1
ATOM 779 N N . VAL A 1 105 ? 6.758 6.859 -6.531 1 98.81 105 VAL A N 1
ATOM 780 C CA . VAL A 1 105 ? 6.301 6.465 -5.203 1 98.81 105 VAL A CA 1
ATOM 781 C C . VAL A 1 105 ? 4.996 7.18 -4.871 1 98.81 105 VAL A C 1
ATOM 783 O O . VAL A 1 105 ? 4.926 8.406 -4.914 1 98.81 105 VAL A O 1
ATOM 786 N N . THR A 1 106 ? 3.979 6.418 -4.602 1 98.38 106 THR A N 1
ATOM 787 C CA . THR A 1 106 ? 2.695 7.02 -4.258 1 98.38 106 THR A CA 1
ATOM 788 C C . THR A 1 106 ? 2.27 6.621 -2.85 1 98.38 106 THR A C 1
ATOM 790 O O . THR A 1 106 ? 2.652 5.559 -2.359 1 98.38 106 THR A O 1
ATOM 793 N N . THR A 1 107 ? 1.548 7.492 -2.16 1 97.62 107 THR A N 1
ATOM 794 C CA . THR A 1 107 ? 0.832 7.152 -0.936 1 97.62 107 THR A CA 1
ATOM 795 C C . THR A 1 107 ? -0.597 7.688 -0.979 1 97.62 107 THR A C 1
ATOM 797 O O . THR A 1 107 ? -0.832 8.812 -1.422 1 97.62 107 THR A O 1
ATOM 800 N N . HIS A 1 108 ? -1.502 6.883 -0.639 1 95.38 108 HIS A N 1
ATOM 801 C CA . HIS A 1 108 ? -2.939 7.137 -0.619 1 95.38 108 HIS A CA 1
ATOM 802 C C . HIS A 1 108 ? -3.646 6.219 0.372 1 95.38 108 HIS A C 1
ATOM 804 O O . HIS A 1 108 ? -3.41 5.008 0.381 1 95.38 108 HIS A O 1
ATOM 810 N N . THR A 1 109 ? -4.582 6.82 1.2 1 94.62 109 THR A N 1
ATOM 811 C CA . THR A 1 109 ? -5.164 6 2.258 1 94.62 109 THR A CA 1
ATOM 812 C C . THR A 1 109 ? -6.688 6.113 2.256 1 94.62 109 THR A C 1
ATOM 814 O O . THR A 1 109 ? -7.379 5.301 2.873 1 94.62 109 THR A O 1
ATOM 817 N N . THR A 1 110 ? -7.344 7.012 1.552 1 93.25 110 THR A N 1
ATOM 818 C CA . THR A 1 110 ? -8.719 7.414 1.825 1 93.25 110 THR A CA 1
ATOM 819 C C . THR A 1 110 ? -9.695 6.656 0.927 1 93.25 110 THR A C 1
ATOM 821 O O . THR A 1 110 ? -10.867 7.008 0.845 1 93.25 110 THR A O 1
ATOM 824 N N . SER A 1 111 ? -9.258 5.703 0.223 1 89.25 111 SER A N 1
ATOM 825 C CA . SER A 1 111 ? -10.078 4.812 -0.594 1 89.25 111 SER A CA 1
ATOM 826 C C . SER A 1 111 ? -9.344 3.508 -0.892 1 89.25 111 SER A C 1
ATOM 828 O O . SER A 1 111 ? -8.25 3.273 -0.376 1 89.25 111 SER A O 1
ATOM 830 N N . TRP A 1 112 ? -10.047 2.57 -1.542 1 89 112 TRP A N 1
ATOM 831 C CA . TRP A 1 112 ? -9.469 1.322 -2.025 1 89 112 TRP A CA 1
ATOM 832 C C . TRP A 1 112 ? -9.75 1.129 -3.51 1 89 112 TRP A C 1
ATOM 834 O O . TRP A 1 112 ? -10.891 1.279 -3.957 1 89 112 TRP A O 1
ATOM 844 N N . ALA A 1 113 ? -8.688 0.904 -4.207 1 88.62 113 ALA A N 1
ATOM 845 C CA . ALA A 1 113 ? -8.867 0.645 -5.633 1 88.62 113 ALA A CA 1
ATOM 846 C C . ALA A 1 113 ? -7.82 -0.34 -6.148 1 88.62 113 ALA A C 1
ATOM 848 O O . ALA A 1 113 ? -6.668 -0.318 -5.711 1 88.62 113 ALA A O 1
ATOM 849 N N . VAL A 1 114 ? -8.172 -1.237 -7.012 1 92.81 114 VAL A N 1
ATOM 850 C CA . VAL A 1 114 ? -7.328 -2.07 -7.855 1 92.81 114 VAL A CA 1
ATOM 851 C C . VAL A 1 114 ? -7.691 -1.857 -9.328 1 92.81 114 VAL A C 1
ATOM 853 O O . VAL A 1 114 ? -8.82 -2.148 -9.742 1 92.81 114 VAL A O 1
ATOM 856 N N . PRO A 1 115 ? -6.816 -1.414 -10.219 1 93.25 115 PRO A N 1
ATOM 857 C CA . PRO A 1 115 ? -5.453 -0.972 -9.922 1 93.25 115 PRO A CA 1
ATOM 858 C C . PRO A 1 115 ? -5.418 0.28 -9.047 1 93.25 115 PRO A C 1
ATOM 860 O O . PRO A 1 115 ? -6.402 1.019 -8.977 1 93.25 115 PRO A O 1
ATOM 863 N N . ASN A 1 116 ? -4.273 0.487 -8.422 1 92.88 116 ASN A N 1
ATOM 864 C CA . ASN A 1 116 ? -4.078 1.574 -7.473 1 92.88 116 ASN A CA 1
ATOM 865 C C . ASN A 1 116 ? -3.619 2.854 -8.164 1 92.88 116 ASN A C 1
ATOM 867 O O . ASN A 1 116 ? -3.52 2.896 -9.391 1 92.88 116 ASN A O 1
ATOM 871 N N . LEU A 1 117 ? -3.381 3.92 -7.375 1 95.62 117 LEU A N 1
ATOM 872 C CA . LEU A 1 117 ? -3.062 5.273 -7.816 1 95.62 117 LEU A CA 1
ATOM 873 C C . LEU A 1 117 ? -1.855 5.273 -8.75 1 95.62 117 LEU A C 1
ATOM 875 O O . LEU A 1 117 ? -1.835 5.996 -9.742 1 95.62 117 LEU A O 1
ATOM 879 N N . ASP A 1 118 ? -0.796 4.473 -8.422 1 96.06 118 ASP A N 1
ATOM 880 C CA . ASP A 1 118 ? 0.441 4.449 -9.195 1 96.06 118 ASP A CA 1
ATOM 881 C C . ASP A 1 118 ? 0.174 4.055 -10.648 1 96.06 118 ASP A C 1
ATOM 883 O O . ASP A 1 118 ? 0.636 4.723 -11.57 1 96.06 118 ASP A O 1
ATOM 887 N N . ILE A 1 119 ? -0.616 2.996 -10.844 1 96.12 119 ILE A N 1
ATOM 888 C CA . ILE A 1 119 ? -0.868 2.482 -12.188 1 96.12 119 ILE A CA 1
ATOM 889 C C . ILE A 1 119 ? -1.715 3.482 -12.969 1 96.12 119 ILE A C 1
ATOM 891 O O . ILE A 1 119 ? -1.465 3.723 -14.156 1 96.12 119 ILE A O 1
ATOM 895 N N . HIS A 1 120 ? -2.713 4.074 -12.328 1 96.31 120 HIS A N 1
ATOM 896 C CA . HIS A 1 120 ? -3.537 5.078 -12.992 1 96.31 120 HIS A CA 1
ATOM 897 C C . HIS A 1 120 ? -2.697 6.273 -13.43 1 96.31 120 HIS A C 1
ATOM 899 O O . HIS A 1 120 ? -2.904 6.816 -14.516 1 96.31 120 HIS A O 1
ATOM 905 N N . LEU A 1 121 ? -1.797 6.688 -12.594 1 97.19 121 LEU A N 1
ATOM 906 C CA . LEU A 1 121 ? -0.965 7.844 -12.914 1 97.19 121 LEU A CA 1
ATOM 907 C C . LEU A 1 121 ? -0.029 7.535 -14.078 1 97.19 121 LEU A C 1
ATOM 909 O O . LEU A 1 121 ? 0.277 8.414 -14.883 1 97.19 121 LEU A O 1
ATOM 913 N N . VAL A 1 122 ? 0.508 6.254 -14.148 1 97.06 122 VAL A N 1
ATOM 914 C CA . VAL A 1 122 ? 1.343 5.867 -15.281 1 97.06 122 VAL A CA 1
ATOM 915 C C . VAL A 1 122 ? 0.599 6.129 -16.578 1 97.06 122 VAL A C 1
ATOM 917 O O . VAL A 1 122 ? 1.161 6.703 -17.516 1 97.06 122 VAL A O 1
ATOM 920 N N . THR A 1 123 ? -0.632 5.773 -16.562 1 94.44 123 THR A N 1
ATOM 921 C CA . THR A 1 123 ? -1.453 5.906 -17.766 1 94.44 123 THR A CA 1
ATOM 922 C C . THR A 1 123 ? -1.802 7.367 -18.016 1 94.44 123 THR A C 1
ATOM 924 O O . THR A 1 123 ? -1.608 7.867 -19.125 1 94.44 123 THR A O 1
ATOM 927 N N . ARG A 1 124 ? -2.254 8.102 -17.078 1 96.31 124 ARG A N 1
ATOM 928 C CA . ARG A 1 124 ? -2.785 9.453 -17.234 1 96.31 124 ARG A CA 1
ATOM 929 C C . ARG A 1 124 ? -1.674 10.445 -17.562 1 96.31 124 ARG A C 1
ATOM 931 O O . ARG A 1 124 ? -1.895 11.406 -18.312 1 96.31 124 ARG A O 1
ATOM 938 N N . LEU A 1 125 ? -0.482 10.219 -17 1 97.88 125 LEU A N 1
ATOM 939 C CA . LEU A 1 125 ? 0.609 11.172 -17.156 1 97.88 125 LEU A CA 1
ATOM 940 C C . LEU A 1 125 ? 1.49 10.797 -18.344 1 97.88 125 LEU A C 1
ATOM 942 O O . LEU A 1 125 ? 2.305 11.602 -18.797 1 97.88 125 LEU A O 1
ATOM 946 N N . GLY A 1 126 ? 1.306 9.57 -18.859 1 97.31 126 GLY A N 1
ATOM 947 C CA . GLY A 1 126 ? 2.18 9.094 -19.922 1 97.31 126 GLY A CA 1
ATOM 948 C C . GLY A 1 126 ? 3.582 8.773 -19.438 1 97.31 126 GLY A C 1
ATOM 949 O O . GLY A 1 126 ? 4.562 9.055 -20.125 1 97.31 126 GLY A O 1
ATOM 950 N N . LEU A 1 127 ? 3.732 8.273 -18.219 1 97.94 127 LEU A N 1
ATOM 951 C CA . LEU A 1 127 ? 5.027 7.832 -17.719 1 97.94 127 LEU A CA 1
ATOM 952 C C . LEU A 1 127 ? 5.531 6.621 -18.5 1 97.94 127 LEU A C 1
ATOM 954 O O . LEU A 1 127 ? 4.754 5.941 -19.172 1 97.94 127 LEU A O 1
ATOM 958 N N . ARG A 1 128 ? 6.855 6.379 -18.422 1 97 128 ARG A N 1
ATOM 959 C CA . ARG A 1 128 ? 7.395 5.184 -19.062 1 97 128 ARG A CA 1
ATOM 960 C C . ARG A 1 128 ? 6.723 3.926 -18.516 1 97 128 ARG A C 1
ATOM 962 O O . ARG A 1 128 ? 6.547 3.777 -17.312 1 97 128 ARG A O 1
ATOM 969 N N . PRO A 1 129 ? 6.352 3.031 -19.391 1 96.62 129 PRO A N 1
ATOM 970 C CA . PRO A 1 129 ? 5.648 1.832 -18.938 1 96.62 129 PRO A CA 1
ATOM 971 C C . PRO A 1 129 ? 6.527 0.915 -18.094 1 96.62 129 PRO A C 1
ATOM 973 O O . PRO A 1 129 ? 6.02 0.039 -17.391 1 96.62 129 PRO A O 1
ATOM 976 N N . ASP A 1 130 ? 7.863 1.057 -18.156 1 97.5 130 ASP A N 1
ATOM 977 C CA . ASP A 1 130 ? 8.781 0.161 -17.469 1 97.5 130 ASP A CA 1
ATOM 978 C C . ASP A 1 130 ? 9.344 0.82 -16.203 1 97.5 130 ASP A C 1
ATOM 980 O O . ASP A 1 130 ? 10.344 0.363 -15.656 1 97.5 130 ASP A O 1
ATOM 984 N N . LEU A 1 131 ? 8.781 1.962 -15.781 1 97.94 131 LEU A N 1
ATOM 985 C CA . LEU A 1 131 ? 9.328 2.615 -14.594 1 97.94 131 LEU A CA 1
ATOM 986 C C . LEU A 1 131 ? 9.094 1.765 -13.352 1 97.94 131 LEU A C 1
ATOM 988 O O . LEU A 1 131 ? 8.195 0.921 -13.328 1 97.94 131 LEU A O 1
ATOM 992 N N . ARG A 1 132 ? 9.906 1.963 -12.359 1 97.94 132 ARG A N 1
ATOM 993 C CA . ARG A 1 132 ? 9.742 1.304 -11.062 1 97.94 132 ARG A CA 1
ATOM 994 C C . ARG A 1 132 ? 8.641 1.97 -10.25 1 97.94 132 ARG A C 1
ATOM 996 O O . ARG A 1 132 ? 8.461 3.188 -10.312 1 97.94 132 ARG A O 1
ATOM 1003 N N . ARG A 1 133 ? 7.891 1.174 -9.508 1 97.25 133 ARG A N 1
ATOM 1004 C CA . ARG A 1 133 ? 6.746 1.722 -8.781 1 97.25 133 ARG A CA 1
ATOM 1005 C C . ARG A 1 133 ? 6.703 1.208 -7.348 1 97.25 133 ARG A C 1
ATOM 1007 O O . ARG A 1 133 ? 6.906 0.016 -7.105 1 97.25 133 ARG A O 1
ATOM 1014 N N . VAL A 1 134 ? 6.488 2.092 -6.41 1 98.06 134 VAL A N 1
ATOM 1015 C CA . VAL A 1 134 ? 6.203 1.772 -5.016 1 98.06 134 VAL A CA 1
ATOM 1016 C C . VAL A 1 134 ? 4.879 2.41 -4.598 1 98.06 134 VAL A C 1
ATOM 1018 O O . VAL A 1 134 ? 4.797 3.629 -4.426 1 98.06 134 VAL A O 1
ATOM 1021 N N . ALA A 1 135 ? 3.904 1.593 -4.488 1 96.62 135 ALA A N 1
ATOM 1022 C CA . ALA A 1 135 ? 2.596 2.051 -4.027 1 96.62 135 ALA A CA 1
ATOM 1023 C C . ALA A 1 135 ? 2.383 1.719 -2.555 1 96.62 135 ALA A C 1
ATOM 1025 O O . ALA A 1 135 ? 2.139 0.562 -2.201 1 96.62 135 ALA A O 1
ATOM 1026 N N . LEU A 1 136 ? 2.414 2.738 -1.67 1 96.25 136 LEU A N 1
ATOM 1027 C CA . LEU A 1 136 ? 2.326 2.521 -0.23 1 96.25 136 LEU A CA 1
ATOM 1028 C C . LEU A 1 136 ? 0.875 2.363 0.208 1 96.25 136 LEU A C 1
ATOM 1030 O O . LEU A 1 136 ? 0.001 3.107 -0.244 1 96.25 136 LEU A O 1
ATOM 1034 N N . THR A 1 137 ? 0.702 1.362 1.018 1 84.75 137 THR A N 1
ATOM 1035 C CA . THR A 1 137 ? -0.655 0.991 1.403 1 84.75 137 THR A CA 1
ATOM 1036 C C . THR A 1 137 ? -1.039 1.645 2.729 1 84.75 137 THR A C 1
ATOM 1038 O O . THR A 1 137 ? -0.322 1.512 3.723 1 84.75 137 THR A O 1
ATOM 1041 N N . SER A 1 138 ? -2.184 2.383 2.773 1 90.56 138 SER A N 1
ATOM 1042 C CA . SER A 1 138 ? -2.898 2.904 3.936 1 90.56 138 SER A CA 1
ATOM 1043 C C . SER A 1 138 ? -1.933 3.299 5.047 1 90.56 138 SER A C 1
ATOM 1045 O O . SER A 1 138 ? -2.117 2.912 6.203 1 90.56 138 SER A O 1
ATOM 1047 N N . VAL A 1 139 ? -0.935 4.027 4.688 1 93.25 139 VAL A N 1
ATOM 1048 C CA . VAL A 1 139 ? 0.064 4.465 5.66 1 93.25 139 VAL A CA 1
ATOM 1049 C C . VAL A 1 139 ? -0.388 5.766 6.316 1 93.25 139 VAL A C 1
ATOM 1051 O O . VAL A 1 139 ? 0.138 6.156 7.363 1 93.25 139 VAL A O 1
ATOM 1054 N N . ALA A 1 140 ? -1.322 6.445 5.832 1 94.44 140 ALA A N 1
ATOM 1055 C CA . ALA A 1 140 ? -2 7.598 6.414 1 94.44 140 ALA A CA 1
ATOM 1056 C C . ALA A 1 140 ? -1.035 8.766 6.59 1 94.44 140 ALA A C 1
ATOM 1058 O O . ALA A 1 140 ? -0.284 9.102 5.672 1 94.44 140 ALA A O 1
ATOM 1059 N N . CYS A 1 141 ? -1.037 9.469 7.684 1 95.94 141 CYS A N 1
ATOM 1060 C CA . CYS A 1 141 ? -0.392 10.758 7.922 1 95.94 141 CYS A CA 1
ATOM 1061 C C . CYS A 1 141 ? 1.117 10.648 7.742 1 95.94 141 CYS A C 1
ATOM 1063 O O . CYS A 1 141 ? 1.76 11.594 7.281 1 95.94 141 CYS A O 1
ATOM 1065 N N . PRO A 1 142 ? 1.716 9.523 8.07 1 96.94 142 PRO A N 1
ATOM 1066 C CA . PRO A 1 142 ? 3.162 9.438 7.848 1 96.94 142 PRO A CA 1
ATOM 1067 C C . PRO A 1 142 ? 3.521 9.25 6.375 1 96.94 142 PRO A C 1
ATOM 1069 O O . PRO A 1 142 ? 4.703 9.227 6.023 1 96.94 142 PRO A O 1
ATOM 1072 N N . GLY A 1 143 ? 2.561 9.133 5.547 1 97.5 143 GLY A N 1
ATOM 1073 C CA . GLY A 1 143 ? 2.74 8.711 4.164 1 97.5 143 GLY A CA 1
ATOM 1074 C C . GLY A 1 143 ? 3.686 9.609 3.387 1 97.5 143 GLY A C 1
ATOM 1075 O O . GLY A 1 143 ? 4.473 9.125 2.568 1 97.5 143 GLY A O 1
ATOM 1076 N N . GLY A 1 144 ? 3.613 10.922 3.566 1 98.5 144 GLY A N 1
ATOM 1077 C CA . GLY A 1 144 ? 4.5 11.828 2.857 1 98.5 144 GLY A CA 1
ATOM 1078 C C . GLY A 1 144 ? 5.965 11.609 3.191 1 98.5 144 GLY A C 1
ATOM 1079 O O . GLY A 1 144 ? 6.812 11.57 2.295 1 98.5 144 GLY A O 1
ATOM 1080 N N . ALA A 1 145 ? 6.27 11.5 4.477 1 98.75 145 ALA A N 1
ATOM 1081 C CA . ALA A 1 145 ? 7.641 11.258 4.918 1 98.75 145 ALA A CA 1
ATOM 1082 C C . ALA A 1 145 ? 8.125 9.883 4.484 1 98.75 145 ALA A C 1
ATOM 1084 O O . ALA A 1 145 ? 9.273 9.719 4.078 1 98.75 145 ALA A O 1
ATOM 1085 N N . GLN A 1 146 ? 7.254 8.93 4.562 1 98.19 146 GLN A N 1
ATOM 1086 C CA . GLN A 1 146 ? 7.625 7.578 4.152 1 98.19 146 GLN A CA 1
ATOM 1087 C C . GLN A 1 146 ? 7.863 7.508 2.645 1 98.19 146 GLN A C 1
ATOM 1089 O O . GLN A 1 146 ? 8.734 6.77 2.184 1 98.19 146 GLN A O 1
ATOM 1094 N N . ALA A 1 147 ? 7.039 8.219 1.938 1 98.75 147 ALA A N 1
ATOM 1095 C CA . ALA A 1 147 ? 7.238 8.242 0.49 1 98.75 147 ALA A CA 1
ATOM 1096 C C . ALA A 1 147 ? 8.602 8.828 0.133 1 98.75 147 ALA A C 1
ATOM 1098 O O . ALA A 1 147 ? 9.281 8.328 -0.764 1 98.75 147 ALA A O 1
ATOM 1099 N N . LEU A 1 148 ? 9 9.875 0.797 1 98.88 148 LEU A N 1
ATOM 1100 C CA . LEU A 1 148 ? 10.32 10.461 0.576 1 98.88 148 LEU A CA 1
ATOM 1101 C C . LEU A 1 148 ? 11.422 9.477 0.976 1 98.88 148 LEU A C 1
ATOM 1103 O O . LEU A 1 148 ? 12.453 9.391 0.312 1 98.88 148 LEU A O 1
ATOM 1107 N N . THR A 1 149 ? 11.211 8.75 2.072 1 98.75 149 THR A N 1
ATOM 1108 C CA . THR A 1 149 ? 12.148 7.719 2.5 1 98.75 149 THR A CA 1
ATOM 1109 C C . THR A 1 149 ? 12.32 6.664 1.414 1 98.75 149 THR A C 1
ATOM 1111 O O . THR A 1 149 ? 13.445 6.277 1.092 1 98.75 149 THR A O 1
ATOM 1114 N N . ARG A 1 150 ? 11.211 6.23 0.808 1 98.69 150 ARG A N 1
ATOM 1115 C CA . ARG A 1 150 ? 11.273 5.227 -0.249 1 98.69 150 ARG A CA 1
ATOM 1116 C C . ARG A 1 150 ? 11.969 5.781 -1.491 1 98.69 150 ARG A C 1
ATOM 1118 O O . ARG A 1 150 ? 12.703 5.066 -2.172 1 98.69 150 ARG A O 1
ATOM 1125 N N . ALA A 1 151 ? 11.656 7.031 -1.771 1 98.81 151 ALA A N 1
ATOM 1126 C CA . ALA A 1 151 ? 12.352 7.656 -2.896 1 98.81 151 ALA A CA 1
ATOM 1127 C C . ALA A 1 151 ? 13.859 7.629 -2.695 1 98.81 151 ALA A C 1
ATOM 1129 O O . ALA A 1 151 ? 14.609 7.32 -3.623 1 98.81 151 ALA A O 1
ATOM 1130 N N . ALA A 1 152 ? 14.328 7.914 -1.5 1 98.56 152 ALA A N 1
ATOM 1131 C CA . ALA A 1 152 ? 15.758 7.875 -1.183 1 98.56 152 ALA A CA 1
ATOM 1132 C C . ALA A 1 152 ? 16.312 6.461 -1.348 1 98.56 152 ALA A C 1
ATOM 1134 O O . ALA A 1 152 ? 17.422 6.281 -1.855 1 98.56 152 ALA A O 1
ATOM 1135 N N . ASP A 1 153 ? 15.547 5.469 -0.885 1 98.06 153 ASP A N 1
ATOM 1136 C CA . ASP A 1 153 ? 15.961 4.078 -1.049 1 98.06 153 ASP A CA 1
ATOM 1137 C C . ASP A 1 153 ? 16.141 3.729 -2.525 1 98.06 153 ASP A C 1
ATOM 1139 O O . ASP A 1 153 ? 17.109 3.082 -2.904 1 98.06 153 ASP A O 1
ATOM 1143 N N . LEU A 1 154 ? 15.133 4.121 -3.338 1 98.25 154 LEU A N 1
ATOM 1144 C CA . LEU A 1 154 ? 15.164 3.818 -4.766 1 98.25 154 LEU A CA 1
ATOM 1145 C C . LEU A 1 154 ? 16.375 4.461 -5.43 1 98.25 154 LEU A C 1
ATOM 1147 O O . LEU A 1 154 ? 17.016 3.854 -6.297 1 98.25 154 LEU A O 1
ATOM 1151 N N . LEU A 1 155 ? 16.641 5.68 -5.062 1 97.88 155 LEU A N 1
ATOM 1152 C CA . LEU A 1 155 ? 17.781 6.41 -5.605 1 97.88 155 LEU A CA 1
ATOM 1153 C C . LEU A 1 155 ? 19.094 5.738 -5.219 1 97.88 155 LEU A C 1
ATOM 1155 O O . LEU A 1 155 ? 20.016 5.648 -6.035 1 97.88 155 LEU A O 1
ATOM 1159 N N . ALA A 1 156 ? 19.188 5.352 -3.967 1 96.75 156 ALA A N 1
ATOM 1160 C CA . ALA A 1 156 ? 20.391 4.652 -3.504 1 96.75 156 ALA A CA 1
ATOM 1161 C C . ALA A 1 156 ? 20.594 3.354 -4.277 1 96.75 156 ALA A C 1
ATOM 1163 O O . ALA A 1 156 ? 21.734 2.977 -4.57 1 96.75 156 ALA A O 1
ATOM 1164 N N . ALA A 1 157 ? 19.547 2.666 -4.578 1 96.19 157 ALA A N 1
ATOM 1165 C CA . ALA A 1 157 ? 19.609 1.392 -5.285 1 96.19 157 ALA A CA 1
ATOM 1166 C C . ALA A 1 157 ? 20.031 1.596 -6.742 1 96.19 157 ALA A C 1
ATOM 1168 O O . ALA A 1 157 ? 20.703 0.745 -7.328 1 96.19 157 ALA A O 1
ATOM 1169 N N . ARG A 1 158 ? 19.531 2.666 -7.332 1 96.75 158 ARG A N 1
ATOM 1170 C CA . ARG A 1 158 ? 19.844 3.014 -8.711 1 96.75 158 ARG A CA 1
ATOM 1171 C C . ARG A 1 158 ? 20.188 4.496 -8.836 1 96.75 158 ARG A C 1
ATOM 1173 O O . ARG A 1 158 ? 19.344 5.293 -9.266 1 96.75 158 ARG A O 1
ATOM 1180 N N . PRO A 1 159 ? 21.453 4.824 -8.594 1 96.94 159 PRO A N 1
ATOM 1181 C CA . PRO A 1 159 ? 21.891 6.219 -8.688 1 96.94 159 PRO A CA 1
ATOM 1182 C C . PRO A 1 159 ? 21.594 6.828 -10.062 1 96.94 159 PRO A C 1
ATOM 1184 O O . PRO A 1 159 ? 21.656 6.129 -11.07 1 96.94 159 PRO A O 1
ATOM 1187 N N . GLY A 1 160 ? 21.281 8.07 -10.109 1 97.25 160 GLY A N 1
ATOM 1188 C CA . GLY A 1 160 ? 20.969 8.766 -11.344 1 97.25 160 GLY A CA 1
ATOM 1189 C C . GLY A 1 160 ? 19.484 8.805 -11.648 1 97.25 160 GLY A C 1
ATOM 1190 O O . GLY A 1 160 ? 19.047 9.523 -12.555 1 97.25 160 GLY A O 1
ATOM 1191 N N . SER A 1 161 ? 18.703 8.133 -10.836 1 98 161 SER A N 1
ATOM 1192 C CA . SER A 1 161 ? 17.266 8.062 -11.055 1 98 161 SER A CA 1
ATOM 1193 C C . SER A 1 161 ? 16.578 9.391 -10.742 1 98 161 SER A C 1
ATOM 1195 O O . SER A 1 161 ? 17.094 10.18 -9.938 1 98 161 SER A O 1
ATOM 1197 N N . LYS A 1 162 ? 15.516 9.633 -11.445 1 98.69 162 LYS A N 1
ATOM 1198 C CA . LYS A 1 162 ? 14.539 10.672 -11.109 1 98.69 162 LYS A CA 1
ATOM 1199 C C . LYS A 1 162 ? 13.242 10.055 -10.594 1 98.69 162 LYS A C 1
ATOM 1201 O O . LYS A 1 162 ? 12.531 9.383 -11.344 1 98.69 162 LYS A O 1
ATOM 1206 N N . VAL A 1 163 ? 12.93 10.344 -9.336 1 98.88 163 VAL A N 1
ATOM 1207 C CA . VAL A 1 163 ? 11.797 9.703 -8.68 1 98.88 163 VAL A CA 1
ATOM 1208 C C . VAL A 1 163 ? 10.672 10.719 -8.484 1 98.88 163 VAL A C 1
ATOM 1210 O O . VAL A 1 163 ? 10.875 11.781 -7.895 1 98.88 163 VAL A O 1
ATOM 1213 N N . LEU A 1 164 ? 9.508 10.414 -9.047 1 98.94 164 LEU A N 1
ATOM 1214 C CA . LEU A 1 164 ? 8.297 11.195 -8.797 1 98.94 164 LEU A CA 1
ATOM 1215 C C . LEU A 1 164 ? 7.594 10.711 -7.531 1 98.94 164 LEU A C 1
ATOM 1217 O O . LEU A 1 164 ? 7.203 9.547 -7.438 1 98.94 164 LEU A O 1
ATOM 1221 N N . VAL A 1 165 ? 7.484 11.578 -6.52 1 98.94 165 VAL A N 1
ATOM 1222 C CA . VAL A 1 165 ? 6.805 11.266 -5.266 1 98.94 165 VAL A CA 1
ATOM 1223 C C . VAL A 1 165 ? 5.434 11.938 -5.238 1 98.94 165 VAL A C 1
ATOM 1225 O O . VAL A 1 165 ? 5.324 13.141 -5.48 1 98.94 165 VAL A O 1
ATOM 1228 N N . VAL A 1 166 ? 4.398 11.133 -4.918 1 98.88 166 VAL A N 1
ATOM 1229 C CA . VAL A 1 166 ? 3.031 11.641 -4.988 1 98.88 166 VAL A CA 1
ATOM 1230 C C . VAL A 1 166 ? 2.26 11.219 -3.738 1 98.88 166 VAL A C 1
ATOM 1232 O O . VAL A 1 166 ? 2.246 10.047 -3.373 1 98.88 166 VAL A O 1
ATOM 1235 N N . ALA A 1 167 ? 1.66 12.133 -3.051 1 98.81 167 ALA A N 1
ATOM 1236 C CA . ALA A 1 167 ? 0.69 11.891 -1.987 1 98.81 167 ALA A CA 1
ATOM 1237 C C . ALA A 1 167 ? -0.672 12.484 -2.342 1 98.81 167 ALA A C 1
ATOM 1239 O O . ALA A 1 167 ? -0.756 13.594 -2.867 1 98.81 167 ALA A O 1
ATOM 1240 N N . SER A 1 168 ? -1.717 11.75 -2.16 1 98.75 168 SER A N 1
ATOM 1241 C CA . SER A 1 168 ? -3.061 12.227 -2.469 1 98.75 168 SER A CA 1
ATOM 1242 C C . SER A 1 168 ? -4.082 11.672 -1.482 1 98.75 168 SER A C 1
ATOM 1244 O O . SER A 1 168 ? -4.184 10.453 -1.303 1 98.75 168 SER A O 1
ATOM 1246 N N . GLU A 1 169 ? -4.84 12.586 -0.838 1 98.31 169 GLU A N 1
ATOM 1247 C CA . GLU A 1 169 ? -5.801 12.188 0.188 1 98.31 169 GLU A CA 1
ATOM 1248 C C . GLU A 1 169 ? -7.117 12.945 0.032 1 98.31 169 GLU A C 1
ATOM 1250 O O . GLU A 1 169 ? -7.117 14.164 -0.197 1 98.31 169 GLU A O 1
ATOM 1255 N N . VAL A 1 170 ? -8.172 12.242 0.081 1 98.06 170 VAL A N 1
ATOM 1256 C CA . VAL A 1 170 ? -9.523 12.789 0.166 1 98.06 170 VAL A CA 1
ATOM 1257 C C . VAL A 1 170 ? -10.117 12.492 1.541 1 98.06 170 VAL A C 1
ATOM 1259 O O . VAL A 1 170 ? -10.984 11.633 1.675 1 98.06 170 VAL A O 1
ATOM 1262 N N . LEU A 1 171 ? -9.719 13.242 2.512 1 97.44 171 LEU A N 1
ATOM 1263 C CA . LEU A 1 171 ? -10.031 12.945 3.906 1 97.44 171 LEU A CA 1
ATOM 1264 C C . LEU A 1 171 ? -11.469 13.336 4.242 1 97.44 171 LEU A C 1
ATOM 1266 O O . LEU A 1 171 ? -12.016 12.906 5.258 1 97.44 171 LEU A O 1
ATOM 1270 N N . SER A 1 172 ? -12.086 14.102 3.361 1 97 172 SER A N 1
ATOM 1271 C CA . SER A 1 172 ? -13.508 14.391 3.512 1 97 172 SER A CA 1
ATOM 1272 C C . SER A 1 172 ? -14.344 13.117 3.439 1 97 172 SER A C 1
ATOM 1274 O O . SER A 1 172 ? -15.508 13.109 3.848 1 97 172 SER A O 1
ATOM 1276 N N . SER A 1 173 ? -13.758 12.062 2.918 1 94.88 173 SER A N 1
ATOM 1277 C CA . SER A 1 1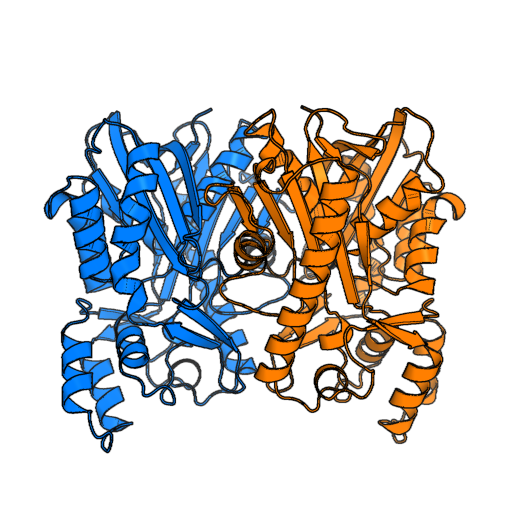73 ? -14.461 10.789 2.803 1 94.88 173 SER A CA 1
ATOM 1278 C C . SER A 1 173 ? -14.695 10.156 4.172 1 94.88 173 SER A C 1
ATOM 1280 O O . SER A 1 173 ? -15.492 9.227 4.305 1 94.88 173 SER A O 1
ATOM 1282 N N . ILE A 1 174 ? -14.078 10.641 5.195 1 92.88 174 ILE A N 1
ATOM 1283 C CA . ILE A 1 174 ? -14.273 10.078 6.527 1 92.88 174 ILE A CA 1
ATOM 1284 C C . ILE A 1 174 ? -15.25 10.945 7.316 1 92.88 174 ILE A C 1
ATOM 1286 O O . ILE A 1 174 ? -15.477 10.711 8.508 1 92.88 174 ILE A O 1
ATOM 1290 N N . TYR A 1 175 ? -15.742 12 6.719 1 94.44 175 TYR A N 1
ATOM 1291 C CA . TYR A 1 175 ? -16.781 12.836 7.305 1 94.44 175 TYR A CA 1
ATOM 1292 C C . TYR A 1 175 ? -18.125 12.102 7.34 1 94.44 175 TYR A C 1
ATOM 1294 O O . TYR A 1 175 ? -18.719 11.836 6.297 1 94.44 175 TYR A O 1
ATOM 1302 N N . HIS A 1 176 ? -18.594 11.727 8.547 1 91.56 176 HIS A N 1
ATOM 1303 C CA . HIS A 1 176 ? -19.844 10.977 8.711 1 91.56 176 HIS A CA 1
ATOM 1304 C C . HIS A 1 176 ? -20.766 11.648 9.719 1 91.56 176 HIS A C 1
ATOM 1306 O O . HIS A 1 176 ? -20.391 11.836 10.883 1 91.56 176 HIS A O 1
ATOM 1312 N N . HIS A 1 177 ? -22 11.836 9.305 1 92.19 177 HIS A N 1
ATOM 1313 C CA . HIS A 1 177 ? -22.984 12.32 10.258 1 92.19 177 HIS A CA 1
ATOM 1314 C C . HIS A 1 177 ? -23.266 11.281 11.336 1 92.19 177 HIS A C 1
ATOM 1316 O O . HIS A 1 177 ? -23.609 11.633 12.469 1 92.19 177 HIS A O 1
ATOM 1322 N N . SER A 1 178 ? -23.047 10.047 11.008 1 89.31 178 SER A N 1
ATOM 1323 C CA . SER A 1 178 ? -23.375 8.969 11.93 1 89.31 178 SER A CA 1
ATOM 1324 C C . SER A 1 178 ? -22.328 8.836 13.031 1 89.31 178 SER A C 1
ATOM 1326 O O . SER A 1 178 ? -22.562 8.148 14.031 1 89.31 178 SER A O 1
ATOM 1328 N N . ASP A 1 179 ? -21.172 9.398 12.859 1 90.69 179 ASP A N 1
ATOM 1329 C CA . ASP A 1 179 ? -20.156 9.406 13.906 1 90.69 179 ASP A CA 1
ATOM 1330 C C . ASP A 1 179 ? -20.422 10.516 14.922 1 90.69 179 ASP A C 1
ATOM 1332 O O . ASP A 1 179 ? -20.297 11.695 14.602 1 90.69 179 ASP A O 1
ATOM 1336 N N . THR A 1 180 ? -20.688 10.148 16.219 1 91.81 180 THR A N 1
ATOM 1337 C CA . THR A 1 180 ? -21.203 11.164 17.125 1 91.81 180 THR A CA 1
ATOM 1338 C C . THR A 1 180 ? -20.312 11.281 18.359 1 91.81 180 THR A C 1
ATOM 1340 O O . THR A 1 180 ? -20.641 11.992 19.312 1 91.81 180 THR A O 1
ATOM 1343 N N . THR A 1 181 ? -19.141 10.562 18.391 1 90.31 181 THR A N 1
ATOM 1344 C CA . THR A 1 181 ? -18.219 10.727 19.516 1 90.31 181 THR A CA 1
ATOM 1345 C C . THR A 1 181 ? -17.5 12.07 19.422 1 90.31 181 THR A C 1
ATOM 1347 O O . THR A 1 181 ? -17.438 12.68 18.359 1 90.31 181 THR A O 1
ATOM 1350 N N . ILE A 1 182 ? -17 12.531 20.5 1 88.75 182 ILE A N 1
ATOM 1351 C CA . ILE A 1 182 ? -16.266 13.789 20.531 1 88.75 182 ILE A CA 1
ATOM 1352 C C . ILE A 1 182 ? -15.039 13.688 19.625 1 88.75 182 ILE A C 1
ATOM 1354 O O . ILE A 1 182 ? -14.711 14.633 18.906 1 88.75 182 ILE A O 1
ATOM 1358 N N . GLU A 1 183 ? -14.359 12.562 19.625 1 87.62 183 GLU A N 1
ATOM 1359 C CA . GLU A 1 183 ? -13.188 12.352 18.797 1 87.62 183 GLU A CA 1
ATOM 1360 C C . GLU A 1 183 ? -13.531 12.453 17.312 1 87.62 183 GLU A C 1
ATOM 1362 O O . GLU A 1 183 ? -12.797 13.062 16.531 1 87.62 183 GLU A O 1
ATOM 1367 N N . SER A 1 184 ? -14.648 11.852 17 1 89.69 184 SER A N 1
ATOM 1368 C CA . SER A 1 184 ? -15.055 11.875 15.602 1 89.69 184 SER A CA 1
ATOM 1369 C C . SER A 1 184 ? -15.414 13.289 15.156 1 89.69 184 SER A C 1
ATOM 1371 O O . SER A 1 184 ? -15.242 13.641 13.984 1 89.69 184 SER A O 1
ATOM 1373 N N . MET A 1 185 ? -15.891 14.148 16.094 1 90.38 185 MET A N 1
ATOM 1374 C CA . MET A 1 185 ? -16.25 15.523 15.773 1 90.38 185 MET A CA 1
ATOM 1375 C C . MET A 1 185 ? -15.008 16.359 15.508 1 90.38 185 MET A C 1
ATOM 1377 O O . MET A 1 185 ? -15.016 17.25 14.656 1 90.38 185 MET A O 1
ATOM 1381 N N . ILE A 1 186 ? -14 16.078 16.219 1 89.69 186 ILE A N 1
ATOM 1382 C CA . ILE A 1 186 ? -12.727 16.75 16 1 89.69 186 ILE A CA 1
ATOM 1383 C C . ILE A 1 186 ? -12.25 16.516 14.57 1 89.69 186 ILE A C 1
ATOM 1385 O O . ILE A 1 186 ? -11.844 17.469 13.891 1 89.69 186 ILE A O 1
ATOM 1389 N N . TYR A 1 187 ? -12.336 15.297 14.117 1 91.5 187 TYR A N 1
ATOM 1390 C CA . TYR A 1 187 ? -11.828 14.945 12.789 1 91.5 187 TYR A CA 1
ATOM 1391 C C . TYR A 1 187 ? -12.656 15.625 11.703 1 91.5 187 TYR A C 1
ATOM 1393 O O . TYR A 1 187 ? -12.125 15.977 10.641 1 91.5 187 TYR A O 1
ATOM 1401 N N . LYS A 1 188 ? -13.922 15.836 11.992 1 93.69 188 LYS A N 1
ATOM 1402 C CA . LYS A 1 188 ? -14.766 16.562 11.047 1 93.69 188 LYS A CA 1
ATOM 1403 C C . LYS A 1 188 ? -14.234 17.969 10.797 1 93.69 188 LYS A C 1
ATOM 1405 O O . LYS A 1 188 ? -14.383 18.516 9.703 1 93.69 188 LYS A O 1
ATOM 1410 N N . ALA A 1 189 ? -13.617 18.484 11.805 1 96.06 189 ALA A N 1
ATOM 1411 C CA . ALA A 1 189 ? -13.172 19.875 11.711 1 96.06 189 ALA A CA 1
ATOM 1412 C C . ALA A 1 189 ? -11.68 19.938 11.391 1 96.06 189 ALA A C 1
ATOM 1414 O O . ALA A 1 189 ? -11.164 21.016 11.047 1 96.06 189 ALA A O 1
ATOM 1415 N N . LEU A 1 190 ? -11.008 18.828 11.359 1 96.81 190 LEU A N 1
ATOM 1416 C CA . LEU A 1 190 ? -9.547 18.812 11.32 1 96.81 190 LEU A CA 1
ATOM 1417 C C . LEU A 1 190 ? -9.047 18.594 9.898 1 96.81 190 LEU A C 1
ATOM 1419 O O . LEU A 1 190 ? -8.055 19.188 9.484 1 96.81 190 LEU A O 1
ATOM 1423 N N . PHE A 1 191 ? -9.719 17.797 9.094 1 97.38 191 PHE A N 1
ATOM 1424 C CA . PHE A 1 191 ? -9.141 17.188 7.898 1 97.38 191 PHE A CA 1
ATOM 1425 C C . PHE A 1 191 ? -9.5 18 6.656 1 97.38 191 PHE A C 1
ATOM 1427 O O . PHE A 1 191 ? -10.547 18.656 6.617 1 97.38 191 PHE A O 1
ATOM 1434 N N . GLY A 1 192 ? -8.648 17.969 5.668 1 98.44 192 GLY A N 1
ATOM 1435 C CA . GLY A 1 192 ? -8.852 18.531 4.344 1 98.44 192 GLY A CA 1
ATOM 1436 C C . GLY A 1 192 ? -8.375 17.625 3.229 1 98.44 192 GLY A C 1
ATOM 1437 O O . GLY A 1 192 ? -7.652 16.656 3.477 1 98.44 192 GLY A O 1
ATOM 1438 N N . ASP A 1 193 ? -8.828 17.922 1.983 1 98.81 193 ASP A N 1
ATOM 1439 C CA . ASP A 1 193 ? -8.469 17.141 0.805 1 98.81 193 ASP A CA 1
ATOM 1440 C C . ASP A 1 193 ? -7.359 17.828 0.006 1 98.81 193 ASP A C 1
ATOM 1442 O O . ASP A 1 193 ? -7.422 19.031 -0.241 1 98.81 193 ASP A O 1
ATOM 1446 N N . ALA A 1 194 ? -6.359 17.047 -0.377 1 98.94 194 ALA A N 1
ATOM 1447 C CA . ALA A 1 194 ? -5.293 17.609 -1.201 1 98.94 194 ALA A CA 1
ATOM 1448 C C . ALA A 1 194 ? -4.445 16.516 -1.829 1 98.94 194 ALA A C 1
ATOM 1450 O O . ALA A 1 194 ? -4.508 15.359 -1.408 1 98.94 194 ALA A O 1
ATOM 1451 N N . ALA A 1 195 ? -3.752 16.875 -2.857 1 98.94 195 ALA A N 1
ATOM 1452 C CA . ALA A 1 195 ? -2.65 16.078 -3.406 1 98.94 195 ALA A CA 1
ATOM 1453 C C . ALA A 1 195 ? -1.394 16.938 -3.562 1 98.94 195 ALA A C 1
ATOM 1455 O O . ALA A 1 195 ? -1.477 18.156 -3.73 1 98.94 195 ALA A O 1
ATOM 1456 N N . SER A 1 196 ? -0.303 16.344 -3.434 1 98.94 196 SER A N 1
ATOM 1457 C CA . SER A 1 196 ? 0.983 17 -3.635 1 98.94 196 SER A CA 1
ATOM 1458 C C . SER A 1 196 ? 1.983 16.078 -4.309 1 98.94 196 SER A C 1
ATOM 1460 O O . SER A 1 196 ? 1.901 14.852 -4.156 1 98.94 196 SER A O 1
ATOM 1462 N N . ALA A 1 197 ? 2.854 16.609 -5.102 1 98.94 197 ALA A N 1
ATOM 1463 C CA . ALA A 1 197 ? 3.881 15.836 -5.797 1 98.94 197 ALA A CA 1
ATOM 1464 C C . ALA A 1 197 ? 5.207 16.594 -5.82 1 98.94 197 ALA A C 1
ATOM 1466 O O . ALA A 1 197 ? 5.234 17.812 -5.742 1 98.94 197 ALA A O 1
ATOM 1467 N N . THR A 1 198 ? 6.281 15.891 -5.91 1 98.94 198 THR A N 1
ATOM 1468 C CA . THR A 1 198 ? 7.625 16.438 -6.043 1 98.94 198 THR A CA 1
ATOM 1469 C C . THR A 1 198 ? 8.547 15.453 -6.75 1 98.94 198 THR A C 1
ATOM 1471 O O . THR A 1 198 ? 8.203 14.289 -6.93 1 98.94 198 THR A O 1
ATOM 1474 N N . VAL A 1 199 ? 9.664 15.938 -7.227 1 98.88 199 VAL A N 1
ATOM 1475 C CA . VAL A 1 199 ? 10.688 15.117 -7.859 1 98.88 199 VAL A CA 1
ATOM 1476 C C . VAL A 1 199 ? 11.891 14.984 -6.938 1 98.88 199 VAL A C 1
ATOM 1478 O O . VAL A 1 199 ? 12.352 15.984 -6.371 1 98.88 199 VAL A O 1
ATOM 1481 N N . VAL A 1 200 ? 12.375 13.781 -6.715 1 98.88 200 VAL A N 1
ATOM 1482 C CA . VAL A 1 200 ? 13.547 13.484 -5.898 1 98.88 200 VAL A CA 1
ATOM 1483 C C . VAL A 1 200 ? 14.664 12.93 -6.777 1 98.88 200 VAL A C 1
ATOM 1485 O O . VAL A 1 200 ? 14.453 11.977 -7.539 1 98.88 200 VAL A O 1
ATOM 1488 N N . THR A 1 201 ? 15.797 13.508 -6.684 1 98.25 201 THR A N 1
ATOM 1489 C CA . THR A 1 201 ? 16.938 13.125 -7.504 1 98.25 201 THR A CA 1
ATOM 1490 C C . THR A 1 201 ? 18.219 13.102 -6.676 1 98.25 201 THR A C 1
ATOM 1492 O O . THR A 1 201 ? 18.203 13.477 -5.5 1 98.25 201 THR A O 1
ATOM 1495 N N . ASP A 1 202 ? 19.344 12.594 -7.258 1 96.38 202 ASP A N 1
ATOM 1496 C CA . ASP A 1 202 ? 20.609 12.562 -6.531 1 96.38 202 ASP A CA 1
ATOM 1497 C C . ASP A 1 202 ? 21.438 13.805 -6.836 1 96.38 202 ASP A C 1
ATOM 1499 O O . ASP A 1 202 ? 22.5 14.008 -6.234 1 96.38 202 ASP A O 1
ATOM 1503 N N . THR A 1 203 ? 21.031 14.641 -7.809 1 95.31 203 THR A N 1
ATOM 1504 C CA . THR A 1 203 ? 21.594 15.961 -8.062 1 95.31 203 THR A CA 1
ATOM 1505 C C . THR A 1 203 ? 20.547 17.047 -7.883 1 95.31 203 THR A C 1
ATOM 1507 O O . THR A 1 203 ? 19.406 16.906 -8.352 1 95.31 203 THR A O 1
ATOM 1510 N N . PRO A 1 204 ? 20.938 18.109 -7.242 1 94.19 204 PRO A N 1
ATOM 1511 C CA . PRO A 1 204 ? 19.922 19.156 -7.012 1 94.19 204 PRO A CA 1
ATOM 1512 C C . PRO A 1 204 ? 19.438 19.797 -8.312 1 94.19 204 PRO A C 1
ATOM 1514 O O . PRO A 1 204 ? 20.234 20.188 -9.156 1 94.19 204 PRO A O 1
ATOM 1517 N N . LEU A 1 205 ? 18.156 19.859 -8.461 1 95.06 205 LEU A N 1
ATOM 1518 C CA . LEU A 1 205 ? 17.547 20.516 -9.602 1 95.06 205 LEU A CA 1
ATOM 1519 C C . LEU A 1 205 ? 17.062 21.922 -9.234 1 95.06 205 LEU A C 1
ATOM 1521 O O . LEU A 1 205 ? 16.625 22.672 -10.102 1 95.06 205 LEU A O 1
ATOM 1525 N N . GLY A 1 206 ? 17.125 22.312 -8.039 1 95.94 206 GLY A N 1
ATOM 1526 C CA . GLY A 1 206 ? 16.703 23.562 -7.418 1 95.94 206 GLY A CA 1
ATOM 1527 C C . GLY A 1 206 ? 16.797 23.531 -5.902 1 95.94 206 GLY A C 1
ATOM 1528 O O . GLY A 1 206 ? 17.297 22.562 -5.328 1 95.94 206 GLY A O 1
ATOM 1529 N N . PRO A 1 207 ? 16.391 24.656 -5.281 1 97.69 207 PRO A N 1
ATOM 1530 C CA . PRO A 1 207 ? 16.406 24.656 -3.816 1 97.69 207 PRO A CA 1
ATOM 1531 C C . PRO A 1 207 ? 15.477 23.594 -3.217 1 97.69 207 PRO A C 1
ATOM 1533 O O . PRO A 1 207 ? 14.445 23.281 -3.805 1 97.69 207 PRO A O 1
ATOM 1536 N N . GLY A 1 208 ? 15.82 23.047 -2.104 1 97.94 208 GLY A N 1
ATOM 1537 C CA . GLY A 1 208 ? 14.977 22.078 -1.416 1 97.94 208 GLY A CA 1
ATOM 1538 C C . GLY A 1 208 ? 15.711 21.312 -0.331 1 97.94 208 GLY A C 1
ATOM 1539 O O . GLY A 1 208 ? 16.672 21.828 0.256 1 97.94 208 GLY A O 1
ATOM 1540 N N . LEU A 1 209 ? 15.219 20.125 -0.022 1 98.19 209 LEU A N 1
ATOM 1541 C CA . LEU A 1 209 ? 15.812 19.312 1.036 1 98.19 209 LEU A CA 1
ATOM 1542 C C . LEU A 1 209 ? 16.875 18.375 0.474 1 98.19 209 LEU A C 1
ATOM 1544 O O . LEU A 1 209 ? 16.688 17.797 -0.604 1 98.19 209 LEU A O 1
ATOM 1548 N N . ALA A 1 210 ? 17.953 18.312 1.155 1 98.38 210 ALA A N 1
ATOM 1549 C CA . ALA A 1 210 ? 18.891 17.203 1.004 1 98.38 210 ALA A CA 1
ATOM 1550 C C . ALA A 1 210 ? 18.734 16.188 2.139 1 98.38 210 ALA A C 1
ATOM 1552 O O . ALA A 1 210 ? 19.062 16.484 3.291 1 98.38 210 ALA A O 1
ATOM 1553 N N . VAL A 1 211 ? 18.234 15.008 1.828 1 98.31 211 VAL A N 1
ATOM 1554 C CA . VAL A 1 211 ? 17.969 14 2.842 1 98.31 211 VAL A CA 1
ATOM 1555 C C . VAL A 1 211 ? 19.266 13.312 3.256 1 98.31 211 VAL A C 1
ATOM 1557 O O . VAL A 1 211 ? 19.984 12.766 2.416 1 98.31 211 VAL A O 1
ATOM 1560 N N . GLU A 1 212 ? 19.547 13.32 4.523 1 96.38 212 GLU A N 1
ATOM 1561 C CA . GLU A 1 212 ? 20.766 12.727 5.039 1 96.38 212 GLU A CA 1
ATOM 1562 C C . GLU A 1 212 ? 20.516 11.344 5.633 1 96.38 212 GLU A C 1
ATOM 1564 O O . GLU A 1 212 ? 21.375 10.461 5.559 1 96.38 212 GLU A O 1
ATOM 1569 N N . ASP A 1 213 ? 19.469 11.203 6.258 1 97.12 213 ASP A N 1
ATOM 1570 C CA . ASP A 1 213 ? 19.094 9.945 6.902 1 97.12 213 ASP A CA 1
ATOM 1571 C C . ASP A 1 213 ? 17.578 9.859 7.105 1 97.12 213 ASP A C 1
ATOM 1573 O O . ASP A 1 213 ? 16.875 10.867 6.996 1 97.12 213 ASP A O 1
ATOM 1577 N N . THR A 1 214 ? 17.125 8.703 7.254 1 98.25 214 THR A N 1
ATOM 1578 C CA . THR A 1 214 ? 15.695 8.461 7.434 1 98.25 214 THR A CA 1
ATOM 1579 C C . THR A 1 214 ? 15.438 7.625 8.688 1 98.25 214 THR A C 1
ATOM 1581 O O . THR A 1 214 ? 16.312 6.887 9.133 1 98.25 214 THR A O 1
ATOM 1584 N N . PHE A 1 215 ? 14.234 7.809 9.273 1 98.12 215 PHE A N 1
ATOM 1585 C CA . PHE A 1 215 ? 13.859 7.145 10.516 1 98.12 215 PHE A CA 1
ATOM 1586 C C . PHE A 1 215 ? 12.406 6.699 10.477 1 98.12 215 PHE A C 1
ATOM 1588 O O . PHE A 1 215 ? 11.531 7.461 10.047 1 98.12 215 PHE A O 1
ATOM 1595 N N . GLU A 1 216 ? 12.156 5.512 10.82 1 97.88 216 GLU A N 1
ATOM 1596 C CA . GLU A 1 216 ? 10.828 4.957 11.031 1 97.88 216 GLU A CA 1
ATOM 1597 C C . GLU A 1 216 ? 10.727 4.27 12.391 1 97.88 216 GLU A C 1
ATOM 1599 O O . GLU A 1 216 ? 11.68 3.625 12.836 1 97.88 216 GLU A O 1
ATOM 1604 N N . TYR A 1 217 ? 9.555 4.426 13.016 1 97.62 217 TYR A N 1
ATOM 1605 C CA . TYR A 1 217 ? 9.383 3.883 14.359 1 97.62 217 TYR A CA 1
ATOM 1606 C C . TYR A 1 217 ? 7.922 3.527 14.617 1 97.62 217 TYR A C 1
ATOM 1608 O O . TYR A 1 217 ? 7.02 4.312 14.312 1 97.62 217 TYR A O 1
ATOM 1616 N N . VAL A 1 218 ? 7.691 2.348 15.07 1 96.5 218 VAL A N 1
ATOM 1617 C CA . VAL A 1 218 ? 6.371 1.921 15.523 1 96.5 218 VAL A CA 1
ATOM 1618 C C . VAL A 1 218 ? 6.332 1.9 17.047 1 96.5 218 VAL A C 1
ATOM 1620 O O . VAL A 1 218 ? 7.039 1.112 17.688 1 96.5 218 VAL A O 1
ATOM 1623 N N . LEU A 1 219 ? 5.484 2.76 17.609 1 94.75 219 LEU A N 1
ATOM 1624 C CA . LEU A 1 219 ? 5.336 2.77 19.062 1 94.75 219 LEU A CA 1
ATOM 1625 C C . LEU A 1 219 ? 4.73 1.459 19.547 1 94.75 219 LEU A C 1
ATOM 1627 O O . LEU A 1 219 ? 3.643 1.073 19.125 1 94.75 219 LEU A O 1
ATOM 1631 N N . PRO A 1 220 ? 5.398 0.787 20.5 1 91.62 220 PRO A N 1
ATOM 1632 C CA . PRO A 1 220 ? 4.859 -0.473 21.016 1 91.62 220 PRO A CA 1
ATOM 1633 C C . PRO A 1 220 ? 3.494 -0.3 21.672 1 91.62 220 PRO A C 1
ATOM 1635 O O . PRO A 1 220 ? 3.246 0.716 22.328 1 91.62 220 PRO A O 1
ATOM 1638 N N . ASP A 1 221 ? 2.617 -1.302 21.453 1 87.69 221 ASP A N 1
ATOM 1639 C CA . ASP A 1 221 ? 1.322 -1.412 22.109 1 87.69 221 ASP A CA 1
ATOM 1640 C C . ASP A 1 221 ? 0.437 -0.21 21.797 1 87.69 221 ASP A C 1
ATOM 1642 O O . ASP A 1 221 ? -0.176 0.372 22.703 1 87.69 221 ASP A O 1
ATOM 1646 N N . SER A 1 222 ? 0.459 0.217 20.531 1 88.62 222 SER A N 1
ATOM 1647 C CA . SER A 1 222 ? -0.247 1.447 20.188 1 88.62 222 SER A CA 1
ATOM 1648 C C . SER A 1 222 ? -1.233 1.223 19.047 1 88.62 222 SER A C 1
ATOM 1650 O O . SER A 1 222 ? -1.755 2.18 18.469 1 88.62 222 SER A O 1
ATOM 1652 N N . LEU A 1 223 ? -1.57 0.012 18.703 1 88.88 223 LEU A N 1
ATOM 1653 C CA . LEU A 1 223 ? -2.387 -0.325 17.531 1 88.88 223 LEU A CA 1
ATOM 1654 C C . LEU A 1 223 ? -3.781 0.28 17.656 1 88.88 223 LEU A C 1
ATOM 1656 O O . LEU A 1 223 ? -4.391 0.652 16.656 1 88.88 223 LEU A O 1
ATOM 1660 N N . GLU A 1 224 ? -4.211 0.462 18.828 1 85.81 224 GLU A N 1
ATOM 1661 C CA . GLU A 1 224 ? -5.605 0.845 19.031 1 85.81 224 GLU A CA 1
ATOM 1662 C C . GLU A 1 224 ? -5.75 2.359 19.156 1 85.81 224 GLU A C 1
ATOM 1664 O O . GLU A 1 224 ? -6.867 2.877 19.219 1 85.81 224 GLU A O 1
ATOM 1669 N N . ARG A 1 225 ? -4.688 3.072 19.125 1 88.38 225 ARG A N 1
ATOM 1670 C CA . ARG A 1 225 ? -4.766 4.512 19.344 1 88.38 225 ARG A CA 1
ATOM 1671 C C . ARG A 1 225 ? -5.465 5.211 18.188 1 88.38 225 ARG A C 1
ATOM 1673 O O . ARG A 1 225 ? -6.219 6.164 18.391 1 88.38 225 ARG A O 1
ATOM 1680 N N . GLN A 1 226 ? -5.191 4.801 17 1 91.19 226 GLN A N 1
ATOM 1681 C CA . GLN A 1 226 ? -5.836 5.262 15.781 1 91.19 226 GLN A CA 1
ATOM 1682 C C . GLN A 1 226 ? -6.062 4.105 14.812 1 91.19 226 GLN A C 1
ATOM 1684 O O . GLN A 1 226 ? -5.148 3.316 14.555 1 91.19 226 GLN A O 1
ATOM 1689 N N . ARG A 1 227 ? -7.289 4.074 14.352 1 90.5 227 ARG A N 1
ATOM 1690 C CA . ARG A 1 227 ? -7.609 2.963 13.461 1 90.5 227 ARG A CA 1
ATOM 1691 C C . ARG A 1 227 ? -8.609 3.385 12.391 1 90.5 227 ARG A C 1
ATOM 1693 O O . ARG A 1 227 ? -9.461 4.246 12.641 1 90.5 227 ARG A O 1
ATOM 1700 N N . GLY A 1 228 ? -8.414 2.805 11.242 1 92.19 228 GLY A N 1
ATOM 1701 C CA . GLY A 1 228 ? -9.406 2.887 10.188 1 92.19 228 GLY A CA 1
ATOM 1702 C C . GLY A 1 228 ? -10.219 1.616 10.031 1 92.19 228 GLY A C 1
ATOM 1703 O O . GLY A 1 228 ? -9.695 0.512 10.195 1 92.19 228 GLY A O 1
ATOM 1704 N N . ARG A 1 229 ? -11.523 1.809 9.727 1 90.5 229 ARG A N 1
ATOM 1705 C CA . ARG A 1 229 ? -12.367 0.655 9.445 1 90.5 229 ARG A CA 1
ATOM 1706 C C . ARG A 1 229 ? -13.344 0.955 8.312 1 90.5 229 ARG A C 1
ATOM 1708 O O . ARG A 1 229 ? -13.672 2.115 8.055 1 90.5 229 ARG A O 1
ATOM 1715 N N . ILE A 1 230 ? -13.773 -0.112 7.66 1 93.94 230 ILE A N 1
ATOM 1716 C CA . ILE A 1 230 ? -14.758 -0.023 6.582 1 93.94 230 ILE A CA 1
ATOM 1717 C C . ILE A 1 230 ? -16.125 -0.462 7.094 1 93.94 230 ILE A C 1
ATOM 1719 O O . ILE A 1 230 ? -16.234 -1.393 7.898 1 93.94 230 ILE A O 1
ATOM 1723 N N . ALA A 1 231 ? -17.109 0.233 6.719 1 94.06 231 ALA A N 1
ATOM 1724 C CA . ALA A 1 231 ? -18.5 -0.103 6.977 1 94.06 231 ALA A CA 1
ATOM 1725 C C . ALA A 1 231 ? -19.359 0.156 5.746 1 94.06 231 ALA A C 1
ATOM 1727 O O . ALA A 1 231 ? -18.859 0.604 4.715 1 94.06 231 ALA A O 1
ATOM 1728 N N . GLU A 1 232 ? -20.656 -0.172 5.809 1 94 232 GLU A N 1
ATOM 1729 C CA . GLU A 1 232 ? -21.562 -0.039 4.676 1 94 232 GLU A CA 1
ATOM 1730 C C . GLU A 1 232 ? -21.672 1.416 4.23 1 94 232 GLU A C 1
ATOM 1732 O O . GLU A 1 232 ? -21.906 1.692 3.051 1 94 232 GLU A O 1
ATOM 1737 N N . ASP A 1 233 ? -21.453 2.27 5.199 1 93.69 233 ASP A N 1
ATOM 1738 C CA . ASP A 1 233 ? -21.625 3.682 4.875 1 93.69 233 ASP A CA 1
ATOM 1739 C C . ASP A 1 233 ? -20.281 4.34 4.57 1 93.69 233 ASP A C 1
ATOM 1741 O O . ASP A 1 233 ? -20.203 5.559 4.402 1 93.69 233 ASP A O 1
ATOM 1745 N N . GLY A 1 234 ? -19.219 3.578 4.5 1 93.62 234 GLY A N 1
ATOM 1746 C CA . GLY A 1 234 ? -17.938 4.137 4.094 1 93.62 234 GLY A CA 1
ATOM 1747 C C . GLY A 1 234 ? -16.812 3.861 5.082 1 93.62 234 GLY A C 1
ATOM 1748 O O . GLY A 1 234 ? -16.953 2.988 5.941 1 93.62 234 GLY A O 1
ATOM 1749 N N . ILE A 1 235 ? -15.711 4.551 4.863 1 93.25 235 ILE A N 1
ATOM 1750 C CA . ILE A 1 235 ? -14.523 4.402 5.699 1 93.25 235 ILE A CA 1
ATOM 1751 C C . ILE A 1 235 ? -14.633 5.324 6.91 1 93.25 235 ILE A C 1
ATOM 1753 O O . ILE A 1 235 ? -15.055 6.473 6.789 1 93.25 235 ILE A O 1
ATOM 1757 N N . HIS A 1 236 ? -14.281 4.809 8.055 1 93.25 236 HIS A N 1
ATOM 1758 C CA . HIS A 1 236 ? -14.273 5.543 9.312 1 93.25 236 HIS A CA 1
ATOM 1759 C C . HIS A 1 236 ? -12.867 5.598 9.906 1 93.25 236 HIS A C 1
ATOM 1761 O O . HIS A 1 236 ? -12.031 4.738 9.625 1 93.25 236 HIS A O 1
ATOM 1767 N N . PHE A 1 237 ? -12.641 6.609 10.609 1 93.12 237 PHE A N 1
ATOM 1768 C CA . PHE A 1 237 ? -11.406 6.793 11.352 1 93.12 237 PHE A CA 1
ATOM 1769 C C . PHE A 1 237 ? -11.688 6.945 12.844 1 93.12 237 PHE A C 1
ATOM 1771 O O . PHE A 1 237 ? -12.398 7.867 13.25 1 93.12 237 PHE A O 1
ATOM 1778 N N . ASP A 1 238 ? -11.102 6.043 13.609 1 91.31 238 ASP A N 1
ATOM 1779 C CA . ASP A 1 238 ? -11.289 6.023 15.055 1 91.31 238 ASP A CA 1
ATOM 1780 C C . ASP A 1 238 ? -10.008 6.406 15.781 1 91.31 238 ASP A C 1
ATOM 1782 O O . ASP A 1 238 ? -8.906 6.059 15.344 1 91.31 238 ASP A O 1
ATOM 1786 N N . SER A 1 239 ? -10.188 7.133 16.781 1 89.19 239 SER A N 1
ATOM 1787 C CA . SER A 1 239 ? -9.047 7.531 17.609 1 89.19 239 SER A CA 1
ATOM 1788 C C . SER A 1 239 ? -9.414 7.531 19.094 1 89.19 239 SER A C 1
ATOM 1790 O O . SER A 1 239 ? -10.594 7.582 19.438 1 89.19 239 SER A O 1
ATOM 1792 N N . THR A 1 240 ? -8.398 7.367 19.875 1 85.38 240 THR A N 1
ATOM 1793 C CA . THR A 1 240 ? -8.539 7.484 21.328 1 85.38 240 THR A CA 1
ATOM 1794 C C . THR A 1 240 ? -7.723 8.664 21.859 1 85.38 240 THR A C 1
ATOM 1796 O O . THR A 1 240 ? -6.879 9.211 21.156 1 85.38 240 THR A O 1
ATOM 1799 N N . LYS A 1 241 ? -7.969 9.039 23.094 1 79.44 241 LYS A N 1
ATOM 1800 C CA . LYS A 1 241 ? -7.273 10.164 23.734 1 79.44 241 LYS A CA 1
ATOM 1801 C C . LYS A 1 241 ? -5.789 9.859 23.891 1 79.44 241 LYS A C 1
ATOM 1803 O O . LYS A 1 241 ? -4.988 10.773 24.109 1 79.44 241 LYS A O 1
ATOM 1808 N N . GLN A 1 242 ? -5.441 8.625 23.719 1 79.94 242 GLN A N 1
ATOM 1809 C CA . GLN A 1 242 ? -4.055 8.211 23.906 1 79.94 242 GLN A CA 1
ATOM 1810 C C . GLN A 1 242 ? -3.158 8.773 22.812 1 79.94 242 GLN A C 1
ATOM 1812 O O . GLN A 1 242 ? -1.934 8.789 22.953 1 79.94 242 GLN A O 1
ATOM 1817 N N . VAL A 1 243 ? -3.77 9.273 21.797 1 76.62 243 VAL A N 1
ATOM 1818 C CA . VAL A 1 243 ? -3.006 9.82 20.672 1 76.62 243 VAL A CA 1
ATOM 1819 C C . VAL A 1 243 ? -2.246 11.07 21.125 1 76.62 243 VAL A C 1
ATOM 1821 O O . VAL A 1 243 ? -1.158 11.359 20.625 1 76.62 243 VAL A O 1
ATOM 1824 N N . LEU A 1 244 ? -2.732 11.758 22.125 1 72.19 244 LEU A N 1
ATOM 1825 C CA . LEU A 1 244 ? -2.145 13.016 22.578 1 72.19 244 LEU A CA 1
ATOM 1826 C C . LEU A 1 244 ? -0.854 12.773 23.344 1 72.19 244 LEU A C 1
ATOM 1828 O O . LEU A 1 244 ? 0.017 13.641 23.406 1 72.19 244 LEU A O 1
ATOM 1832 N N . ALA A 1 245 ? -0.691 11.57 23.859 1 79.75 245 ALA A N 1
ATOM 1833 C CA . ALA A 1 245 ? 0.516 11.234 24.609 1 79.75 245 ALA A CA 1
ATOM 1834 C C . ALA A 1 245 ? 1.584 10.641 23.703 1 79.75 245 ALA A C 1
ATOM 1836 O O . ALA A 1 245 ? 2.75 10.531 24.094 1 79.75 245 ALA A O 1
ATOM 1837 N N . ALA A 1 246 ? 1.22 10.43 22.547 1 75 246 ALA A N 1
ATOM 1838 C CA . ALA A 1 246 ? 2.078 9.625 21.688 1 75 246 ALA A CA 1
ATOM 1839 C C . ALA A 1 246 ? 3.316 10.414 21.25 1 75 246 ALA A C 1
ATOM 1841 O O . ALA A 1 246 ? 4.414 9.852 21.172 1 75 246 ALA A O 1
ATOM 1842 N N . VAL A 1 247 ? 3.131 11.703 21.094 1 83.88 247 VAL A N 1
ATOM 1843 C CA . VAL A 1 247 ? 4.285 12.508 20.703 1 83.88 247 VAL A CA 1
ATOM 1844 C C . VAL A 1 247 ? 5.359 12.43 21.797 1 83.88 247 VAL A C 1
ATOM 1846 O O . VAL A 1 247 ? 6.535 12.203 21.484 1 83.88 247 VAL A O 1
ATOM 1849 N N . THR A 1 248 ? 4.863 12.492 22.938 1 89.12 248 THR A N 1
ATOM 1850 C CA . THR A 1 248 ? 5.793 12.414 24.062 1 89.12 248 THR A CA 1
ATOM 1851 C C . THR A 1 248 ? 6.469 11.047 24.109 1 89.12 248 THR A C 1
ATOM 1853 O O . THR A 1 248 ? 7.66 10.953 24.406 1 89.12 248 THR A O 1
ATOM 1856 N N . ASP A 1 249 ? 5.711 10.062 23.797 1 90.25 249 ASP A N 1
ATOM 1857 C CA . ASP A 1 249 ? 6.199 8.695 23.891 1 90.25 249 ASP A CA 1
ATOM 1858 C C . ASP A 1 249 ? 7.273 8.422 22.844 1 90.25 249 ASP A C 1
ATOM 1860 O O . ASP A 1 249 ? 8.188 7.625 23.062 1 90.25 249 ASP A O 1
ATOM 1864 N N . VAL A 1 250 ? 7.227 9.047 21.703 1 93.25 250 VAL A N 1
ATOM 1865 C CA . VAL A 1 250 ? 8.125 8.742 20.609 1 93.25 250 VAL A CA 1
ATOM 1866 C C . VAL A 1 250 ? 9.32 9.695 20.625 1 93.25 250 VAL A C 1
ATOM 1868 O O . VAL A 1 250 ? 10.312 9.484 19.922 1 93.25 250 VAL A O 1
ATOM 1871 N N . THR A 1 251 ? 9.273 10.742 21.422 1 93.69 251 THR A N 1
ATOM 1872 C CA . THR A 1 251 ? 10.289 11.789 21.438 1 93.69 251 THR A CA 1
ATOM 1873 C C . THR A 1 251 ? 11.656 11.211 21.797 1 93.69 251 THR A C 1
ATOM 1875 O O . THR A 1 251 ? 12.648 11.5 21.125 1 93.69 251 THR A O 1
ATOM 1878 N N . PRO A 1 252 ? 11.766 10.297 22.781 1 95.19 252 PRO A N 1
ATOM 1879 C CA . PRO A 1 252 ? 13.094 9.812 23.156 1 95.19 252 PRO A CA 1
ATOM 1880 C C . PRO A 1 252 ? 13.797 9.078 22.016 1 95.19 252 PRO A C 1
ATOM 1882 O O . PRO A 1 252 ? 14.898 9.461 21.609 1 95.19 252 PRO A O 1
ATOM 1885 N N . PRO A 1 253 ? 13.164 8.078 21.406 1 96.19 253 PRO A N 1
ATOM 1886 C CA . PRO A 1 253 ? 13.859 7.426 20.297 1 96.19 253 PRO A CA 1
ATOM 1887 C C . PRO A 1 253 ? 14.109 8.367 19.125 1 96.19 253 PRO A C 1
ATOM 1889 O O . PRO A 1 253 ? 15.109 8.219 18.406 1 96.19 253 PRO A O 1
ATOM 1892 N N . LEU A 1 254 ? 13.242 9.289 18.875 1 96.5 254 LEU A N 1
ATOM 1893 C CA . LEU A 1 254 ? 13.414 10.266 17.797 1 96.5 254 LEU A CA 1
ATOM 1894 C C . LEU A 1 254 ? 14.648 11.125 18.047 1 96.5 254 LEU A C 1
ATOM 1896 O O . LEU A 1 254 ? 15.469 11.305 17.141 1 96.5 254 LEU A O 1
ATOM 1900 N N . LEU A 1 255 ? 14.789 11.641 19.234 1 96.88 255 LEU A N 1
ATOM 1901 C CA . LEU A 1 255 ? 15.914 12.516 19.562 1 96.88 255 LEU A CA 1
ATOM 1902 C C . LEU A 1 255 ? 17.219 11.727 19.578 1 96.88 255 LEU A C 1
ATOM 1904 O O . LEU A 1 255 ? 18.266 12.258 19.219 1 96.88 255 LEU A O 1
ATOM 1908 N N . GLU A 1 256 ? 17.109 10.516 20.094 1 97.19 256 GLU A N 1
ATOM 1909 C CA . GLU A 1 256 ? 18.297 9.664 20.031 1 97.19 256 GLU A CA 1
ATOM 1910 C C . GLU A 1 256 ? 18.797 9.484 18.609 1 97.19 256 GLU A C 1
ATOM 1912 O O . GLU A 1 256 ? 20 9.578 18.344 1 97.19 256 GLU A O 1
ATOM 1917 N N . TRP A 1 257 ? 17.922 9.266 17.672 1 96.88 257 TRP A N 1
ATOM 1918 C CA . TRP A 1 257 ? 18.266 9.109 16.25 1 96.88 257 TRP A CA 1
ATOM 1919 C C . TRP A 1 257 ? 18.766 10.414 15.664 1 96.88 257 TRP A C 1
ATOM 1921 O O . TRP A 1 257 ? 19.719 10.422 14.883 1 96.88 257 TRP A O 1
ATOM 1931 N N . MET A 1 258 ? 18.156 11.484 16.016 1 95.56 258 MET A N 1
ATOM 1932 C CA . MET A 1 258 ? 18.531 12.789 15.477 1 95.56 258 MET A CA 1
ATOM 1933 C C . MET A 1 258 ? 19.953 13.164 15.883 1 95.56 258 MET A C 1
ATOM 1935 O O . MET A 1 258 ? 20.656 13.852 15.141 1 95.56 258 MET A O 1
ATOM 1939 N N . GLY A 1 259 ? 20.297 12.742 17.109 1 94.31 259 GLY A N 1
ATOM 1940 C CA . GLY A 1 259 ? 21.609 13.117 17.625 1 94.31 259 GLY A CA 1
ATOM 1941 C C . GLY A 1 259 ? 21.594 14.438 18.375 1 94.31 259 GLY A C 1
ATOM 1942 O O . GLY A 1 259 ? 20.547 15.023 18.594 1 94.31 259 GLY A O 1
ATOM 1943 N N . PRO A 1 260 ? 22.719 14.938 18.703 1 91.75 260 PRO A N 1
ATOM 1944 C CA . PRO A 1 260 ? 22.828 16.078 19.609 1 91.75 260 PRO A CA 1
ATOM 1945 C C . PRO A 1 260 ? 22.609 17.422 18.906 1 91.75 260 PRO A C 1
ATOM 1947 O O . PRO A 1 260 ? 22.344 18.422 19.562 1 91.75 260 PRO A O 1
ATOM 1950 N N . GLN A 1 261 ? 22.781 17.391 17.656 1 91.56 261 GLN A N 1
ATOM 1951 C CA . GLN A 1 261 ? 22.609 18.656 16.938 1 91.56 261 GLN A CA 1
ATOM 1952 C C . GLN A 1 261 ? 21.141 19 16.781 1 91.56 261 GLN A C 1
ATOM 1954 O O . GLN A 1 261 ? 20.359 18.234 16.219 1 91.56 261 GLN A O 1
ATOM 1959 N N . GLN A 1 262 ? 20.812 20.172 17.25 1 92.56 262 GLN A N 1
ATOM 1960 C CA . GLN A 1 262 ? 19.438 20.641 17.109 1 92.56 262 GLN A CA 1
ATOM 1961 C C . GLN A 1 262 ? 19.172 21.156 15.695 1 92.56 262 GLN A C 1
ATOM 1963 O O . GLN A 1 262 ? 20.031 21.828 15.102 1 92.56 262 GLN A O 1
ATOM 1968 N N . PRO A 1 263 ? 18.031 20.812 15.25 1 97.62 263 PRO A N 1
ATOM 1969 C CA . PRO A 1 263 ? 17.719 21.344 13.922 1 97.62 263 PRO A CA 1
ATOM 1970 C C . PRO A 1 263 ? 17.453 22.844 13.93 1 97.62 263 PRO A C 1
ATOM 1972 O O . PRO A 1 263 ? 17 23.391 14.938 1 97.62 263 PRO A O 1
ATOM 1975 N N . ASP A 1 264 ? 17.734 23.516 12.766 1 97.44 264 ASP A N 1
ATOM 1976 C CA . ASP A 1 264 ? 17.469 24.938 12.547 1 97.44 264 ASP A CA 1
ATOM 1977 C C . ASP A 1 264 ? 16.031 25.156 12.062 1 97.44 264 ASP A C 1
ATOM 1979 O O . ASP A 1 264 ? 15.484 26.25 12.203 1 97.44 264 ASP A O 1
ATOM 1983 N N . PHE A 1 265 ? 15.461 24.219 11.461 1 97.94 265 PHE A N 1
ATOM 1984 C CA . PHE A 1 265 ? 14.094 24.266 10.953 1 97.94 265 PHE A CA 1
ATOM 1985 C C . PHE A 1 265 ? 13.477 22.875 10.953 1 97.94 265 PHE A C 1
ATOM 1987 O O . PHE A 1 265 ? 14.172 21.875 11.156 1 97.94 265 PHE A O 1
ATOM 1994 N N . ALA A 1 266 ? 12.164 22.844 10.805 1 97.88 266 ALA A N 1
ATOM 1995 C CA . ALA A 1 266 ? 11.516 21.547 10.734 1 97.88 266 ALA A CA 1
ATOM 1996 C C . ALA A 1 266 ? 10.281 21.594 9.828 1 97.88 266 ALA A C 1
ATOM 1998 O O . ALA A 1 266 ? 9.625 22.625 9.719 1 97.88 266 ALA A O 1
ATOM 1999 N N . VAL A 1 267 ? 10.094 20.547 9.141 1 98.69 267 VAL A N 1
ATOM 2000 C CA . VAL A 1 267 ? 8.844 20.25 8.438 1 98.69 267 VAL A CA 1
ATOM 2001 C C . VAL A 1 267 ? 8.008 19.281 9.281 1 98.69 267 VAL A C 1
ATOM 2003 O O . VAL A 1 267 ? 8.172 18.062 9.195 1 98.69 267 VAL A O 1
ATOM 2006 N N . ILE A 1 268 ? 7.078 19.875 10.039 1 98.38 268 ILE A N 1
ATOM 2007 C CA . ILE A 1 268 ? 6.301 19.094 10.992 1 98.38 268 ILE A CA 1
ATOM 2008 C C . ILE A 1 268 ? 4.906 18.828 10.422 1 98.38 268 ILE A C 1
ATOM 2010 O O . ILE A 1 268 ? 4.203 19.75 10.023 1 98.38 268 ILE A O 1
ATOM 2014 N N . HIS A 1 269 ? 4.547 17.516 10.359 1 97.75 269 HIS A N 1
ATOM 2015 C CA . HIS A 1 269 ? 3.178 17.188 9.984 1 97.75 269 HIS A CA 1
ATOM 2016 C C . HIS A 1 269 ? 2.17 17.875 10.891 1 97.75 269 HIS A C 1
ATOM 2018 O O . HIS A 1 269 ? 2.221 17.719 12.117 1 97.75 269 HIS A O 1
ATOM 2024 N N . PRO A 1 270 ? 1.251 18.562 10.32 1 97.31 270 PRO A N 1
ATOM 2025 C CA . PRO A 1 270 ? 0.313 19.344 11.125 1 97.31 270 PRO A CA 1
ATOM 2026 C C . PRO A 1 270 ? -0.899 18.531 11.578 1 97.31 270 PRO A C 1
ATOM 2028 O O . PRO A 1 270 ? -2.029 18.844 11.188 1 97.31 270 PRO A O 1
ATOM 2031 N N . GLY A 1 271 ? -0.677 17.594 12.484 1 93.75 271 GLY A N 1
ATOM 2032 C CA . GLY A 1 271 ? -1.736 16.734 12.977 1 93.75 271 GLY A CA 1
ATOM 2033 C C . GLY A 1 271 ? -2.781 17.469 13.789 1 93.75 271 GLY A C 1
ATOM 2034 O O . GLY A 1 271 ? -3.977 17.203 13.672 1 93.75 271 GLY A O 1
ATOM 2035 N N . SER A 1 272 ? -2.459 18.344 14.625 1 93.25 272 SER A N 1
ATOM 2036 C CA . SER A 1 272 ? -3.215 19.234 15.492 1 93.25 272 SER A CA 1
ATOM 2037 C C . SER A 1 272 ? -2.32 20.328 16.062 1 93.25 272 SER A C 1
ATOM 2039 O O . SER A 1 272 ? -1.092 20.234 16 1 93.25 272 SER A O 1
ATOM 2041 N N . PRO A 1 273 ? -2.996 21.391 16.594 1 94.88 273 PRO A N 1
ATOM 2042 C CA . PRO A 1 273 ? -2.154 22.406 17.219 1 94.88 273 PRO A CA 1
ATOM 2043 C C . PRO A 1 273 ? -1.235 21.828 18.297 1 94.88 273 PRO A C 1
ATOM 2045 O O . PRO A 1 273 ? -0.06 22.203 18.359 1 94.88 273 PRO A O 1
ATOM 2048 N N . ARG A 1 274 ? -1.724 20.953 19.031 1 92.81 274 ARG A N 1
ATOM 2049 C CA . ARG A 1 274 ? -0.945 20.359 20.125 1 92.81 274 ARG A CA 1
ATOM 2050 C C . ARG A 1 274 ? 0.206 19.516 19.562 1 92.81 274 ARG A C 1
ATOM 2052 O O . ARG A 1 274 ? 1.327 19.594 20.078 1 92.81 274 ARG A O 1
ATOM 2059 N N . ILE A 1 275 ? -0.017 18.734 18.562 1 92.94 275 ILE A N 1
ATOM 2060 C CA . ILE A 1 275 ? 1.013 17.891 17.969 1 92.94 275 ILE A CA 1
ATOM 2061 C C . ILE A 1 275 ? 2.129 18.766 17.406 1 92.94 275 ILE A C 1
ATOM 2063 O O . ILE A 1 275 ? 3.312 18.469 17.562 1 92.94 275 ILE A O 1
ATOM 2067 N N . ILE A 1 276 ? 1.734 19.844 16.734 1 96.69 276 ILE A N 1
ATOM 2068 C CA . ILE A 1 276 ? 2.717 20.766 16.172 1 96.69 276 ILE A CA 1
ATOM 2069 C C . ILE A 1 276 ? 3.584 21.344 17.281 1 96.69 276 ILE A C 1
ATOM 2071 O O . ILE A 1 276 ? 4.812 21.281 17.219 1 96.69 276 ILE A O 1
ATOM 2075 N N . ALA A 1 277 ? 2.939 21.859 18.312 1 95.81 277 ALA A N 1
ATOM 2076 C CA . ALA A 1 277 ? 3.635 22.516 19.406 1 95.81 277 ALA A CA 1
ATOM 2077 C C . ALA A 1 277 ? 4.547 21.547 20.141 1 95.81 277 ALA A C 1
ATOM 2079 O O . ALA A 1 277 ? 5.699 21.875 20.438 1 95.81 277 ALA A O 1
ATOM 2080 N N . ASP A 1 278 ? 4.023 20.375 20.469 1 94.81 278 ASP A N 1
ATOM 2081 C CA . ASP A 1 278 ? 4.793 19.375 21.203 1 94.81 278 ASP A CA 1
ATOM 2082 C C . ASP A 1 278 ? 5.996 18.906 20.391 1 94.81 278 ASP A C 1
ATOM 2084 O O . ASP A 1 278 ? 7.074 18.672 20.953 1 94.81 278 ASP A O 1
ATOM 2088 N N . THR A 1 279 ? 5.836 18.719 19.109 1 95.62 279 THR A N 1
ATOM 2089 C CA . THR A 1 279 ? 6.934 18.281 18.25 1 95.62 279 THR A CA 1
ATOM 2090 C C . THR A 1 279 ? 8 19.375 18.156 1 95.62 279 THR A C 1
ATOM 2092 O O . THR A 1 279 ? 9.195 19.078 18.266 1 95.62 279 THR A O 1
ATOM 2095 N N . ALA A 1 280 ? 7.535 20.625 17.938 1 96.94 280 ALA A N 1
ATOM 2096 C CA . ALA A 1 280 ? 8.477 21.734 17.875 1 96.94 280 ALA A CA 1
ATOM 2097 C C . ALA A 1 280 ? 9.266 21.844 19.172 1 96.94 280 ALA A C 1
ATOM 2099 O O . ALA A 1 280 ? 10.492 22 19.156 1 96.94 280 ALA A O 1
ATOM 2100 N N . ALA A 1 281 ? 8.586 21.734 20.25 1 95.62 281 ALA A N 1
ATOM 2101 C CA . ALA A 1 281 ? 9.227 21.812 21.562 1 95.62 281 ALA A CA 1
ATOM 2102 C C . ALA A 1 281 ? 10.25 20.688 21.734 1 95.62 281 ALA A C 1
ATOM 2104 O O . ALA A 1 281 ? 11.359 20.922 22.234 1 95.62 281 ALA A O 1
ATOM 2105 N N . ALA A 1 282 ? 9.875 19.516 21.375 1 94.44 282 ALA A N 1
ATOM 2106 C CA . ALA A 1 282 ? 10.773 18.359 21.469 1 94.44 282 ALA A CA 1
ATOM 2107 C C . ALA A 1 282 ? 12.047 18.578 20.656 1 94.44 282 ALA A C 1
ATOM 2109 O O . ALA A 1 282 ? 13.125 18.141 21.047 1 94.44 282 ALA A O 1
ATOM 2110 N N . LEU A 1 283 ? 11.93 19.266 19.547 1 96.31 283 LEU A N 1
ATOM 2111 C CA . LEU A 1 283 ? 13.055 19.484 18.641 1 96.31 283 LEU A CA 1
ATOM 2112 C C . LEU A 1 283 ? 13.82 20.75 19.031 1 96.31 283 LEU A C 1
ATOM 2114 O O . LEU A 1 283 ? 14.773 21.141 18.344 1 96.31 283 LEU A O 1
ATOM 2118 N N . GLY A 1 284 ? 13.352 21.422 20.047 1 96.38 284 GLY A N 1
ATOM 2119 C CA . GLY A 1 284 ? 14 22.641 20.5 1 96.38 284 GLY A CA 1
ATOM 2120 C C . GLY A 1 284 ? 13.727 23.828 19.609 1 96.38 284 GLY A C 1
ATOM 2121 O O . GLY A 1 284 ? 14.555 24.734 19.484 1 96.38 284 GLY A O 1
ATOM 2122 N N . LEU A 1 285 ? 12.602 23.844 18.969 1 97.38 285 LEU A N 1
ATOM 2123 C CA . LEU A 1 285 ? 12.25 24.891 18.016 1 97.38 285 LEU A CA 1
ATOM 2124 C C . LEU A 1 285 ? 11.164 25.797 18.578 1 97.38 285 LEU A C 1
ATOM 2126 O O . LEU A 1 285 ? 10.359 25.359 19.422 1 97.38 285 LEU A O 1
ATOM 2130 N N . ASP A 1 286 ? 11.172 27.016 18.141 1 96.56 286 ASP A N 1
ATOM 2131 C CA . ASP A 1 286 ? 10.156 27.953 18.594 1 96.56 286 ASP A CA 1
ATOM 2132 C C . ASP A 1 286 ? 8.969 28 17.641 1 96.56 286 ASP A C 1
ATOM 2134 O O . ASP A 1 286 ? 8.914 27.219 16.672 1 96.56 286 ASP A O 1
ATOM 2138 N N . GLU A 1 287 ? 8.102 28.859 17.922 1 96.31 287 GLU A N 1
ATOM 2139 C CA . GLU A 1 287 ? 6.852 28.953 17.172 1 96.31 287 GLU A CA 1
ATOM 2140 C C . GLU A 1 287 ? 7.109 29.391 15.727 1 96.31 287 GLU A C 1
ATOM 2142 O O . GLU A 1 287 ? 6.406 28.953 14.812 1 96.31 287 GLU A O 1
ATOM 2147 N N . HIS A 1 288 ? 8.039 30.219 15.578 1 95.94 288 HIS A N 1
ATOM 2148 C CA . HIS A 1 288 ? 8.359 30.672 14.234 1 95.94 288 HIS A CA 1
ATOM 2149 C C . HIS A 1 288 ? 8.836 29.531 13.352 1 95.94 288 HIS A C 1
ATOM 2151 O O . HIS A 1 288 ? 8.469 29.453 12.172 1 95.94 288 HIS A O 1
ATOM 2157 N N . ALA A 1 289 ? 9.602 28.688 13.938 1 95.56 289 ALA A N 1
ATOM 2158 C CA . ALA A 1 289 ? 10.117 27.547 13.188 1 95.56 289 ALA A CA 1
ATOM 2159 C C . ALA A 1 289 ? 8.992 26.594 12.805 1 95.56 289 ALA A C 1
ATOM 2161 O O . ALA A 1 289 ? 9.086 25.891 11.797 1 95.56 289 ALA A O 1
ATOM 2162 N N . ALA A 1 290 ? 7.906 26.578 13.523 1 97.44 290 ALA A N 1
ATOM 2163 C CA . ALA A 1 290 ? 6.797 25.672 13.273 1 97.44 290 ALA A CA 1
ATOM 2164 C C . ALA A 1 290 ? 5.68 26.359 12.5 1 97.44 290 ALA A C 1
ATOM 2166 O O . ALA A 1 290 ? 4.629 25.766 12.25 1 97.44 290 ALA A O 1
ATOM 2167 N N . ARG A 1 291 ? 5.898 27.578 12.047 1 97.94 291 ARG A N 1
ATOM 2168 C CA . ARG A 1 291 ? 4.832 28.438 11.539 1 97.94 291 ARG A CA 1
ATOM 2169 C C . ARG A 1 291 ? 4.211 27.844 10.273 1 97.94 291 ARG A C 1
ATOM 2171 O O . ARG A 1 291 ? 3.006 27.969 10.047 1 97.94 291 ARG A O 1
ATOM 2178 N N . HIS A 1 292 ? 5.012 27.219 9.406 1 98.56 292 HIS A N 1
ATOM 2179 C CA . HIS A 1 292 ? 4.488 26.672 8.164 1 98.56 292 HIS A CA 1
ATOM 2180 C C . HIS A 1 292 ? 3.504 25.531 8.43 1 98.56 292 HIS A C 1
ATOM 2182 O O . HIS A 1 292 ? 2.533 25.359 7.691 1 98.56 292 HIS A O 1
ATOM 2188 N N . SER A 1 293 ? 3.783 24.75 9.469 1 98.69 293 SER A N 1
ATOM 2189 C CA . SER A 1 293 ? 2.855 23.719 9.891 1 98.69 293 SER A CA 1
ATOM 2190 C C . SER A 1 293 ? 1.569 24.312 10.453 1 98.69 293 SER A C 1
ATOM 2192 O O . SER A 1 293 ? 0.471 23.875 10.102 1 98.69 293 SER A O 1
ATOM 2194 N N . THR A 1 294 ? 1.744 25.312 11.32 1 98.5 294 THR A N 1
ATOM 2195 C CA . THR A 1 294 ? 0.597 25.969 11.93 1 98.5 294 THR A CA 1
ATOM 2196 C C . THR A 1 294 ? -0.279 26.625 10.875 1 98.5 294 THR A C 1
ATOM 2198 O O . THR A 1 294 ? -1.507 26.531 10.93 1 98.5 294 THR A O 1
ATOM 2201 N N . ASP A 1 295 ? 0.365 27.266 9.922 1 98.5 295 ASP A N 1
ATOM 2202 C CA . ASP A 1 295 ? -0.373 27.938 8.859 1 98.5 295 ASP A CA 1
ATOM 2203 C C . ASP A 1 295 ? -1.092 26.922 7.965 1 98.5 295 ASP A C 1
ATOM 2205 O O . ASP A 1 295 ? -2.219 27.172 7.527 1 98.5 295 ASP A O 1
ATOM 2209 N N . THR A 1 296 ? -0.457 25.844 7.645 1 98.75 296 THR A N 1
ATOM 2210 C CA . THR A 1 296 ? -1.108 24.812 6.867 1 98.75 296 THR A CA 1
ATOM 2211 C C . THR A 1 296 ? -2.348 24.281 7.59 1 98.75 296 THR A C 1
ATOM 2213 O O . THR A 1 296 ? -3.432 24.219 7.008 1 98.75 296 THR A O 1
ATOM 2216 N N . LEU A 1 297 ? -2.162 23.953 8.836 1 98.62 297 LEU A N 1
ATOM 2217 C CA . LEU A 1 297 ? -3.295 23.469 9.609 1 98.62 297 LEU A CA 1
ATOM 2218 C C . LEU A 1 297 ? -4.422 24.484 9.641 1 98.62 297 LEU A C 1
ATOM 2220 O O . LEU A 1 297 ? -5.582 24.156 9.383 1 98.62 297 LEU A O 1
ATOM 2224 N N . GLY A 1 298 ? -4.113 25.672 9.898 1 98.69 298 GLY A N 1
ATOM 2225 C CA . GLY A 1 298 ? -5.102 26.719 10.062 1 98.69 298 GLY A CA 1
ATOM 2226 C C . GLY A 1 298 ? -5.891 27 8.797 1 98.69 298 GLY A C 1
ATOM 2227 O O . GLY A 1 298 ? -7.098 27.25 8.852 1 98.69 298 GLY A O 1
ATOM 2228 N N . HIS A 1 299 ? -5.215 26.953 7.68 1 98.38 299 HIS A N 1
ATOM 2229 C CA . HIS A 1 299 ? -5.844 27.422 6.449 1 98.38 299 HIS A CA 1
ATOM 2230 C C . HIS A 1 299 ? -6.324 26.266 5.594 1 98.38 299 HIS A C 1
ATOM 2232 O O . HIS A 1 299 ? -7.207 26.422 4.75 1 98.38 299 HIS A O 1
ATOM 2238 N N . GLU A 1 300 ? -5.719 25.078 5.816 1 98.75 300 GLU A N 1
ATOM 2239 C CA . GLU A 1 300 ? -5.992 24 4.875 1 98.75 300 GLU A CA 1
ATOM 2240 C C . GLU A 1 300 ? -6.375 22.719 5.609 1 98.75 300 GLU A C 1
ATOM 2242 O O . GLU A 1 300 ? -6.828 21.75 4.988 1 98.75 300 GLU A O 1
ATOM 2247 N N . GLY A 1 301 ? -6.258 22.734 6.957 1 98.5 301 GLY A N 1
ATOM 2248 C CA . GLY A 1 301 ? -6.543 21.547 7.742 1 98.5 301 GLY A CA 1
ATOM 2249 C C . GLY A 1 301 ? -5.422 20.516 7.707 1 98.5 301 GLY A C 1
ATOM 2250 O O . GLY A 1 301 ? -4.348 20.781 7.172 1 98.5 301 GLY A O 1
ATOM 2251 N N . ASN A 1 302 ? -5.633 19.422 8.43 1 97.88 302 ASN A N 1
ATOM 2252 C CA . ASN A 1 302 ? -4.766 18.25 8.344 1 97.88 302 ASN A CA 1
ATOM 2253 C C . ASN A 1 302 ? -4.957 17.5 7.023 1 97.88 302 ASN A C 1
ATOM 2255 O O . ASN A 1 302 ? -6.02 16.922 6.777 1 97.88 302 ASN A O 1
ATOM 2259 N N . LEU A 1 303 ? -3.928 17.469 6.246 1 98.62 303 LEU A N 1
ATOM 2260 C CA . LEU A 1 303 ? -4.023 16.922 4.891 1 98.62 303 LEU A CA 1
ATOM 2261 C C . LEU A 1 303 ? -3.498 15.5 4.836 1 98.62 303 LEU A C 1
ATOM 2263 O O . LEU A 1 303 ? -3.143 15 3.766 1 98.62 303 LEU A O 1
ATOM 2267 N N . GLY A 1 304 ? -3.363 14.836 5.973 1 97.44 304 GLY A N 1
ATOM 2268 C CA . GLY A 1 304 ? -2.867 13.469 6.016 1 97.44 304 GLY A CA 1
ATOM 2269 C C . GLY A 1 304 ? -1.468 13.32 5.449 1 97.44 304 GLY A C 1
ATOM 2270 O O . GLY A 1 304 ? -0.562 14.078 5.812 1 97.44 304 GLY A O 1
ATOM 2271 N N . GLY A 1 305 ? -1.278 12.383 4.613 1 97.81 305 GLY A N 1
ATOM 2272 C CA . GLY A 1 305 ? 0.028 12.102 4.039 1 97.81 305 GLY A CA 1
ATOM 2273 C C . GLY A 1 305 ? 0.551 13.234 3.17 1 97.81 305 GLY A C 1
ATOM 2274 O O . GLY A 1 305 ? 1.752 13.312 2.904 1 97.81 305 GLY A O 1
ATOM 2275 N N . VAL A 1 306 ? -0.255 14.117 2.734 1 98.81 306 VAL A N 1
ATOM 2276 C CA . VAL A 1 306 ? 0.098 15.219 1.845 1 98.81 306 VAL A CA 1
ATOM 2277 C C . VAL A 1 306 ? 0.816 16.312 2.637 1 98.81 306 VAL A C 1
ATOM 2279 O O . VAL A 1 306 ? 1.584 17.094 2.07 1 98.81 306 VAL A O 1
ATOM 2282 N N . SER A 1 307 ? 0.677 16.297 3.918 1 98.69 307 SER A N 1
ATOM 2283 C CA . SER A 1 307 ? 1.01 17.422 4.773 1 98.69 307 SER A CA 1
ATOM 2284 C C . SER A 1 307 ? 2.506 17.719 4.746 1 98.69 307 SER A C 1
ATOM 2286 O O . SER A 1 307 ? 2.916 18.875 4.688 1 98.69 307 SER A O 1
ATOM 2288 N N . ILE A 1 308 ? 3.318 16.703 4.812 1 98.88 308 ILE A N 1
ATOM 2289 C CA . ILE A 1 308 ? 4.762 16.906 4.828 1 98.88 308 ILE A CA 1
ATOM 2290 C C . ILE A 1 308 ? 5.191 17.641 3.562 1 98.88 308 ILE A C 1
ATOM 2292 O O . ILE A 1 308 ? 5.977 18.594 3.627 1 98.88 308 ILE A O 1
ATOM 2296 N N . LEU A 1 309 ? 4.676 17.25 2.424 1 98.94 309 LEU A N 1
ATOM 2297 C CA . LEU A 1 309 ? 5.012 17.875 1.152 1 98.94 309 LEU A CA 1
ATOM 2298 C C . LEU A 1 309 ? 4.496 19.312 1.103 1 98.94 309 LEU A C 1
ATOM 2300 O O . LEU A 1 309 ? 5.18 20.203 0.601 1 98.94 309 LEU A O 1
ATOM 2304 N N . ARG A 1 310 ? 3.324 19.531 1.635 1 98.94 310 ARG A N 1
ATOM 2305 C CA . ARG A 1 310 ? 2.736 20.859 1.624 1 98.94 310 ARG A CA 1
ATOM 2306 C C . ARG A 1 310 ? 3.525 21.812 2.516 1 98.94 310 ARG A C 1
ATOM 2308 O O . ARG A 1 310 ? 3.809 22.953 2.125 1 98.94 310 ARG A O 1
ATOM 2315 N N . VAL A 1 311 ? 3.83 21.359 3.746 1 98.94 311 VAL A N 1
ATOM 2316 C CA . VAL A 1 311 ? 4.617 22.188 4.656 1 98.94 311 VAL A CA 1
ATOM 2317 C C . VAL A 1 311 ? 5.98 22.484 4.035 1 98.94 311 VAL A C 1
ATOM 2319 O O . VAL A 1 311 ? 6.48 23.609 4.129 1 98.94 311 VAL A O 1
ATOM 2322 N N . LEU A 1 312 ? 6.566 21.484 3.393 1 98.88 312 LEU A N 1
ATOM 2323 C CA . LEU A 1 312 ? 7.828 21.719 2.695 1 98.88 312 LEU A CA 1
ATOM 2324 C C . LEU A 1 312 ? 7.664 22.766 1.603 1 98.88 312 LEU A C 1
ATOM 2326 O O . LEU A 1 312 ? 8.531 23.625 1.436 1 98.88 312 LEU A O 1
ATOM 2330 N N . GLU A 1 313 ? 6.598 22.672 0.832 1 98.88 313 GLU A N 1
ATOM 2331 C CA . GLU A 1 313 ? 6.312 23.672 -0.195 1 98.88 313 GLU A CA 1
ATOM 2332 C C . GLU A 1 313 ? 6.289 25.078 0.395 1 98.88 313 GLU A C 1
ATOM 2334 O O . GLU A 1 313 ? 6.895 26 -0.158 1 98.88 313 GLU A O 1
ATOM 2339 N N . ARG A 1 314 ? 5.648 25.25 1.53 1 98.5 314 ARG A N 1
ATOM 2340 C CA . ARG A 1 314 ? 5.562 26.531 2.201 1 98.5 314 ARG A CA 1
ATOM 2341 C C . ARG A 1 314 ? 6.93 27 2.689 1 98.5 314 ARG A C 1
ATOM 2343 O O . ARG A 1 314 ? 7.223 28.188 2.707 1 98.5 314 ARG A O 1
ATOM 2350 N N . THR A 1 315 ? 7.715 26.047 3.107 1 98.5 315 THR A N 1
ATOM 2351 C CA . THR A 1 315 ? 9.047 26.359 3.613 1 98.5 315 THR A CA 1
ATOM 2352 C C . THR A 1 315 ? 9.875 27.062 2.545 1 98.5 315 THR A C 1
ATOM 2354 O O . THR A 1 315 ? 10.703 27.922 2.861 1 98.5 315 THR A O 1
ATOM 2357 N N . HIS A 1 316 ? 9.633 26.797 1.286 1 98.12 316 HIS A N 1
ATOM 2358 C CA . HIS A 1 316 ? 10.344 27.422 0.174 1 98.12 316 HIS A CA 1
ATOM 2359 C C . HIS A 1 316 ? 10.047 28.906 0.099 1 98.12 316 HIS A C 1
ATOM 2361 O O . HIS A 1 316 ? 10.836 29.672 -0.454 1 98.12 316 HIS A O 1
ATOM 2367 N N . ALA A 1 317 ? 8.898 29.312 0.588 1 95.81 317 ALA A N 1
ATOM 2368 C CA . ALA A 1 317 ? 8.523 30.719 0.525 1 95.81 317 ALA A CA 1
ATOM 2369 C C . ALA A 1 317 ? 9.359 31.547 1.486 1 95.81 317 ALA A C 1
ATOM 2371 O O . ALA A 1 317 ? 9.562 32.75 1.263 1 95.81 317 ALA A O 1
ATOM 2372 N N . ASP A 1 318 ? 9.789 31.016 2.574 1 96.31 318 ASP A N 1
ATOM 2373 C CA . ASP A 1 318 ? 10.727 31.562 3.555 1 96.31 318 ASP A CA 1
ATOM 2374 C C . ASP A 1 318 ? 11.805 30.531 3.9 1 96.31 318 ASP A C 1
ATOM 2376 O O . ASP A 1 318 ? 11.812 29.984 5 1 96.31 318 ASP A O 1
ATOM 2380 N N . PRO A 1 319 ? 12.703 30.391 3.035 1 97.88 319 PRO A N 1
ATOM 2381 C CA . PRO A 1 319 ? 13.625 29.25 3.133 1 97.88 319 PRO A CA 1
ATOM 2382 C C . PRO A 1 319 ? 14.672 29.422 4.23 1 97.88 319 PRO A C 1
ATOM 2384 O O . PRO A 1 319 ? 15.117 30.547 4.488 1 97.88 319 PRO A O 1
ATOM 2387 N N . PRO A 1 320 ? 15.07 28.344 4.836 1 97.69 320 PRO A N 1
ATOM 2388 C CA . PRO A 1 320 ? 16.234 28.391 5.723 1 97.69 320 PRO A CA 1
ATOM 2389 C C . PRO A 1 320 ? 17.516 28.766 4.988 1 97.69 320 PRO A C 1
ATOM 2391 O O . PRO A 1 320 ? 17.547 28.812 3.756 1 97.69 320 PRO A O 1
ATOM 2394 N N . GLU A 1 321 ? 18.594 29.031 5.777 1 97.56 321 GLU A N 1
ATOM 2395 C CA . GLU A 1 321 ? 19.906 29.297 5.188 1 97.56 321 GLU A CA 1
ATOM 2396 C C . GLU A 1 321 ? 20.453 28.047 4.516 1 97.56 321 GLU A C 1
ATOM 2398 O O . GLU A 1 321 ? 20.125 26.922 4.91 1 97.56 321 GLU A O 1
ATOM 2403 N N . ASP A 1 322 ? 21.266 28.328 3.529 1 98 322 ASP A N 1
ATOM 2404 C CA . ASP A 1 322 ? 21.938 27.203 2.883 1 98 322 ASP A CA 1
ATOM 2405 C C . ASP A 1 322 ? 22.734 26.391 3.896 1 98 322 ASP A C 1
ATOM 2407 O O . ASP A 1 322 ? 23.469 26.938 4.711 1 98 322 ASP A O 1
ATOM 2411 N N . GLY A 1 323 ? 22.484 25.125 3.887 1 97.81 323 GLY A N 1
ATOM 2412 C CA . GLY A 1 323 ? 23.219 24.234 4.766 1 97.81 323 GLY A CA 1
ATOM 2413 C C . GLY A 1 323 ? 22.578 24.062 6.125 1 97.81 323 GLY A C 1
ATOM 2414 O O . GLY A 1 323 ? 23.016 23.234 6.926 1 97.81 323 GLY A O 1
ATOM 2415 N N . ALA A 1 324 ? 21.516 24.781 6.355 1 98.12 324 ALA A N 1
ATOM 2416 C CA . ALA A 1 324 ? 20.828 24.672 7.641 1 98.12 324 ALA A CA 1
ATOM 2417 C C . ALA A 1 324 ? 20.375 23.234 7.902 1 98.12 324 ALA A C 1
ATOM 2419 O O . ALA A 1 324 ? 19.906 22.562 6.996 1 98.12 324 ALA A O 1
ATOM 2420 N N . HIS A 1 325 ? 20.547 22.766 9.148 1 97.81 325 HIS A N 1
ATOM 2421 C CA . HIS A 1 325 ? 20.109 21.438 9.555 1 97.81 325 HIS A CA 1
ATOM 2422 C C . HIS A 1 325 ? 18.609 21.406 9.828 1 97.81 325 HIS A C 1
ATOM 2424 O O . HIS A 1 325 ? 18.062 22.328 10.445 1 97.81 325 HIS A O 1
ATOM 2430 N N . GLY A 1 326 ? 18.016 20.359 9.344 1 97.81 326 GLY A N 1
ATOM 2431 C CA . GLY A 1 326 ? 16.578 20.281 9.531 1 97.81 326 GLY A CA 1
ATOM 2432 C C . GLY A 1 326 ? 16.078 18.875 9.805 1 97.81 326 GLY A C 1
ATOM 2433 O O . GLY A 1 326 ? 16.859 17.922 9.797 1 97.81 326 GLY A O 1
ATOM 2434 N N . ALA A 1 327 ? 14.789 18.797 10.141 1 97.88 327 ALA A N 1
ATOM 2435 C CA . ALA A 1 327 ? 14.078 17.531 10.336 1 97.88 327 ALA A CA 1
ATOM 2436 C C . ALA A 1 327 ? 12.688 17.594 9.719 1 97.88 327 ALA A C 1
ATOM 2438 O O . ALA A 1 327 ? 12.039 18.641 9.719 1 97.88 327 ALA A O 1
ATOM 2439 N N . ALA A 1 328 ? 12.281 16.562 9.125 1 98.5 328 ALA A N 1
ATOM 2440 C CA . ALA A 1 328 ? 10.875 16.328 8.797 1 98.5 328 ALA A CA 1
ATOM 2441 C C . ALA A 1 328 ? 10.289 15.211 9.664 1 98.5 328 ALA A C 1
ATOM 2443 O O . ALA A 1 328 ? 10.914 14.164 9.844 1 98.5 328 ALA A O 1
ATOM 2444 N N . VAL A 1 329 ? 9.086 15.438 10.266 1 98 329 VAL A N 1
ATOM 2445 C CA . VAL A 1 329 ? 8.531 14.461 11.195 1 98 329 VAL A CA 1
ATOM 2446 C C . VAL A 1 329 ? 7.023 14.344 10.984 1 98 329 VAL A C 1
ATOM 2448 O O . VAL A 1 329 ? 6.324 15.359 10.898 1 98 329 VAL A O 1
ATOM 2451 N N . ALA A 1 330 ? 6.543 13.164 10.898 1 97.25 330 ALA A N 1
ATOM 2452 C CA . ALA A 1 330 ? 5.117 12.867 10.812 1 97.25 330 ALA A CA 1
ATOM 2453 C C . ALA A 1 330 ? 4.746 11.695 11.719 1 97.25 330 ALA A C 1
ATOM 2455 O O . ALA A 1 330 ? 5.543 10.773 11.914 1 97.25 330 ALA A O 1
ATOM 2456 N N . PHE A 1 331 ? 3.484 11.742 12.234 1 94.19 331 PHE A N 1
ATOM 2457 C CA . PHE A 1 331 ? 2.92 10.695 13.078 1 94.19 331 PHE A CA 1
ATOM 2458 C C . PHE A 1 331 ? 1.606 10.188 12.5 1 94.19 331 PHE A C 1
ATOM 2460 O O . PHE A 1 331 ? 0.913 10.906 11.781 1 94.19 331 PHE A O 1
ATOM 2467 N N . GLY A 1 332 ? 1.328 8.953 12.844 1 92.19 332 GLY A N 1
ATOM 2468 C CA . GLY A 1 332 ? 0.047 8.445 12.383 1 92.19 332 GLY A CA 1
ATOM 2469 C C . GLY A 1 332 ? -0.339 7.129 13.031 1 92.19 332 GLY A C 1
ATOM 2470 O O . GLY A 1 332 ? 0.242 6.734 14.039 1 92.19 332 GLY A O 1
ATOM 2471 N N . PRO A 1 333 ? -1.411 6.414 12.445 1 89.25 333 PRO A N 1
ATOM 2472 C CA . PRO A 1 333 ? -1.974 5.195 13.031 1 89.25 333 PRO A CA 1
ATOM 2473 C C . PRO A 1 333 ? -0.912 4.141 13.328 1 89.25 333 PRO A C 1
ATOM 2475 O O . PRO A 1 333 ? 0.064 4.016 12.586 1 89.25 333 PRO A O 1
ATOM 2478 N N . GLY A 1 334 ? -1.324 3.018 14.398 1 80.56 334 GLY A N 1
ATOM 2479 C CA . GLY A 1 334 ? -0.283 2.164 14.945 1 80.56 334 GLY A CA 1
ATOM 2480 C C . GLY A 1 334 ? 0.791 2.936 15.688 1 80.56 334 GLY A C 1
ATOM 2481 O O . GLY A 1 334 ? 1.782 2.355 16.141 1 80.56 334 GLY A O 1
ATOM 2482 N N . PHE A 1 335 ? 0.408 4.051 15.898 1 86.19 335 PHE A N 1
ATOM 2483 C CA . PHE A 1 335 ? 1.155 5.281 16.125 1 86.19 335 PHE A CA 1
ATOM 2484 C C . PHE A 1 335 ? 2.592 5.141 15.641 1 86.19 335 PHE A C 1
ATOM 2486 O O . PHE A 1 335 ? 3.48 4.762 16.406 1 86.19 335 PHE A O 1
ATOM 2493 N N . THR A 1 336 ? 2.781 5.43 14.516 1 93 336 THR A N 1
ATOM 2494 C CA . THR A 1 336 ? 4.047 5.344 13.797 1 93 336 THR A CA 1
ATOM 2495 C C . THR A 1 336 ? 4.66 6.73 13.617 1 93 336 THR A C 1
ATOM 2497 O O . THR A 1 336 ? 3.953 7.738 13.648 1 93 336 THR A O 1
ATOM 2500 N N . THR A 1 337 ? 5.938 6.691 13.602 1 96.25 337 THR A N 1
ATOM 2501 C CA . THR A 1 337 ? 6.699 7.898 13.281 1 96.25 337 THR A CA 1
ATOM 2502 C C . THR A 1 337 ? 7.547 7.684 12.031 1 96.25 337 THR A C 1
ATOM 2504 O O . THR A 1 337 ? 8.18 6.641 11.875 1 96.25 337 THR A O 1
ATOM 2507 N N . ALA A 1 338 ? 7.488 8.539 11.094 1 98.06 338 ALA A N 1
ATOM 2508 C CA . ALA A 1 338 ? 8.43 8.656 9.977 1 98.06 338 ALA A CA 1
ATOM 2509 C C . ALA A 1 338 ? 9.133 10.008 10 1 98.06 338 ALA A C 1
ATOM 2511 O O . ALA A 1 338 ? 8.484 11.047 10.117 1 98.06 338 ALA A O 1
ATOM 2512 N N . ALA A 1 339 ? 10.438 9.961 9.914 1 98.5 339 ALA A N 1
ATOM 2513 C CA . ALA A 1 339 ? 11.195 11.203 10.016 1 98.5 339 ALA A CA 1
ATOM 2514 C C . ALA A 1 339 ? 12.391 11.211 9.07 1 98.5 339 ALA A C 1
ATOM 2516 O O . ALA A 1 339 ? 12.836 10.148 8.625 1 98.5 339 ALA A O 1
ATOM 2517 N N . LEU A 1 340 ? 12.812 12.352 8.672 1 98.5 340 LEU A N 1
ATOM 2518 C CA . LEU A 1 340 ? 14 12.609 7.867 1 98.5 340 LEU A CA 1
ATOM 2519 C C . LEU A 1 340 ? 14.945 13.57 8.586 1 98.5 340 LEU A C 1
ATOM 2521 O O . LEU A 1 340 ? 14.508 14.547 9.18 1 98.5 340 LEU A O 1
ATOM 2525 N N . ARG A 1 341 ? 16.219 13.242 8.664 1 97.94 341 ARG A N 1
ATOM 2526 C CA . ARG A 1 341 ? 17.266 14.227 8.898 1 97.94 341 ARG A CA 1
ATOM 2527 C C . ARG A 1 341 ? 17.766 14.828 7.59 1 97.94 341 ARG A C 1
ATOM 2529 O O . ARG A 1 341 ? 18.078 14.102 6.645 1 97.94 341 ARG A O 1
ATOM 2536 N N . CYS A 1 342 ? 17.734 16.141 7.543 1 97.88 342 CYS A N 1
ATOM 2537 C CA . CYS A 1 342 ? 18 16.75 6.25 1 97.88 342 CYS A CA 1
ATOM 2538 C C . CYS A 1 342 ? 18.766 18.062 6.422 1 97.88 342 CYS A C 1
ATOM 2540 O O . CYS A 1 342 ? 19.016 18.5 7.547 1 97.88 342 CYS A O 1
ATOM 2542 N N . ARG A 1 343 ? 19.25 18.594 5.301 1 97.69 343 ARG A N 1
ATOM 2543 C CA . ARG A 1 343 ? 19.812 19.938 5.16 1 97.69 343 ARG A CA 1
ATOM 2544 C C . ARG A 1 343 ? 19.094 20.719 4.062 1 97.69 343 ARG A C 1
ATOM 2546 O O . ARG A 1 343 ? 18.562 20.125 3.111 1 97.69 343 ARG A O 1
ATOM 2553 N N . TRP A 1 344 ? 19.094 22 4.301 1 98.44 344 TRP A N 1
ATOM 2554 C CA . TRP A 1 344 ? 18.531 22.828 3.242 1 98.44 344 TRP A CA 1
ATOM 2555 C C . TRP A 1 344 ? 19.578 23.125 2.168 1 98.44 344 TRP A C 1
ATOM 2557 O O . TRP A 1 344 ? 20.719 23.453 2.48 1 98.44 344 TRP A O 1
ATOM 2567 N N . HIS A 1 345 ? 19.156 22.938 0.968 1 97.44 345 HIS A N 1
ATOM 2568 C CA . HIS A 1 345 ? 19.969 23.328 -0.176 1 97.44 345 HIS A CA 1
ATOM 2569 C C . HIS A 1 345 ? 19.359 24.531 -0.897 1 97.44 345 HIS A C 1
ATOM 2571 O O . HIS A 1 345 ? 18.266 24.438 -1.447 1 97.44 345 HIS A O 1
ATOM 2577 N N . ALA A 1 346 ? 20.125 25.609 -0.957 1 95.31 346 ALA A N 1
ATOM 2578 C CA . ALA A 1 346 ? 19.609 26.828 -1.571 1 95.31 346 ALA A CA 1
ATOM 2579 C C . ALA A 1 346 ? 19.828 26.812 -3.082 1 95.31 346 AL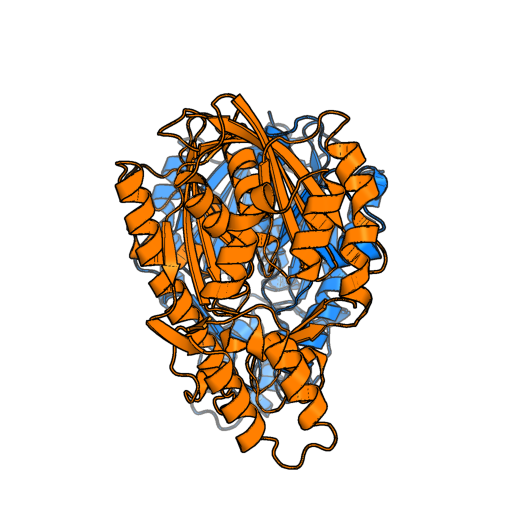A A C 1
ATOM 2581 O O . ALA A 1 346 ? 20.766 26.188 -3.578 1 95.31 346 ALA A O 1
ATOM 2582 N N . MET B 1 1 ? 25.266 -5.32 -5.848 1 83.44 1 MET B N 1
ATOM 2583 C CA . MET B 1 1 ? 24.875 -6.156 -4.715 1 83.44 1 MET B CA 1
ATOM 2584 C C . MET B 1 1 ? 23.75 -7.109 -5.102 1 83.44 1 MET B C 1
ATOM 2586 O O . MET B 1 1 ? 22.797 -6.707 -5.777 1 83.44 1 MET B O 1
ATOM 2590 N N . THR B 1 2 ? 23.984 -8.422 -4.727 1 94.19 2 THR B N 1
ATOM 2591 C CA . THR B 1 2 ? 23 -9.438 -5.098 1 94.19 2 THR B CA 1
ATOM 2592 C C . THR B 1 2 ? 22.078 -9.742 -3.928 1 94.19 2 THR B C 1
ATOM 2594 O O . THR B 1 2 ? 22.516 -9.883 -2.789 1 94.19 2 THR B O 1
ATOM 2597 N N . ALA B 1 3 ? 20.797 -9.719 -4.121 1 98.12 3 ALA B N 1
ATOM 2598 C CA . ALA B 1 3 ? 19.812 -10.094 -3.113 1 98.12 3 ALA B CA 1
ATOM 2599 C C . ALA B 1 3 ? 19.516 -11.594 -3.164 1 98.12 3 ALA B C 1
ATOM 2601 O O . ALA B 1 3 ? 19.141 -12.125 -4.211 1 98.12 3 ALA B O 1
ATOM 2602 N N . HIS B 1 4 ? 19.75 -12.266 -2.078 1 98.69 4 HIS B N 1
ATOM 2603 C CA . HIS B 1 4 ? 19.5 -13.695 -1.978 1 98.69 4 HIS B CA 1
ATOM 2604 C C . HIS B 1 4 ? 18.203 -13.984 -1.25 1 98.69 4 HIS B C 1
ATOM 2606 O O . HIS B 1 4 ? 18 -13.531 -0.118 1 98.69 4 HIS B O 1
ATOM 2612 N N . VAL B 1 5 ? 17.344 -14.727 -1.882 1 98.88 5 VAL B N 1
ATOM 2613 C CA . VAL B 1 5 ? 16.031 -15.062 -1.342 1 98.88 5 VAL B CA 1
ATOM 2614 C C . VAL B 1 5 ? 16.062 -16.469 -0.756 1 98.88 5 VAL B C 1
ATOM 2616 O O . VAL B 1 5 ? 16.266 -17.453 -1.482 1 98.88 5 VAL B O 1
ATOM 2619 N N . LEU B 1 6 ? 15.836 -16.578 0.53 1 98.75 6 LEU B N 1
ATOM 2620 C CA . LEU B 1 6 ? 15.805 -17.875 1.2 1 98.75 6 LEU B CA 1
ATOM 2621 C C . LEU B 1 6 ? 14.5 -18.594 0.901 1 98.75 6 LEU B C 1
ATOM 2623 O O . LEU B 1 6 ? 13.539 -18 0.42 1 98.75 6 LEU B O 1
ATOM 2627 N N . ARG B 1 7 ? 14.5 -19.922 1.14 1 98.69 7 ARG B N 1
ATOM 2628 C CA . ARG B 1 7 ? 13.305 -20.734 0.926 1 98.69 7 ARG B CA 1
ATOM 2629 C C . ARG B 1 7 ? 12.102 -20.141 1.655 1 98.69 7 ARG B C 1
ATOM 2631 O O . ARG B 1 7 ? 12.125 -19.984 2.879 1 98.69 7 ARG B O 1
ATOM 2638 N N . PRO B 1 8 ? 11.039 -19.812 0.916 1 98.88 8 PRO B N 1
ATOM 2639 C CA . PRO B 1 8 ? 9.836 -19.297 1.572 1 98.88 8 PRO B CA 1
ATOM 2640 C C . PRO B 1 8 ? 9.117 -20.344 2.408 1 98.88 8 PRO B C 1
ATOM 2642 O O . PRO B 1 8 ? 9.359 -21.547 2.236 1 98.88 8 PRO B O 1
ATOM 2645 N N . ARG B 1 9 ? 8.328 -19.844 3.311 1 98.88 9 ARG B N 1
ATOM 2646 C CA . ARG B 1 9 ? 7.41 -20.672 4.09 1 98.88 9 ARG B CA 1
ATOM 2647 C C . ARG B 1 9 ? 5.973 -20.203 3.916 1 98.88 9 ARG B C 1
ATOM 2649 O O . ARG B 1 9 ? 5.66 -19.031 4.145 1 98.88 9 ARG B O 1
ATOM 2656 N N . THR B 1 10 ? 5.121 -21.188 3.516 1 98.88 10 THR B N 1
ATOM 2657 C CA . THR B 1 10 ? 3.75 -20.828 3.174 1 98.88 10 THR B CA 1
ATOM 2658 C C . THR B 1 10 ? 2.766 -21.484 4.141 1 98.88 10 THR B C 1
ATOM 2660 O O . THR B 1 10 ? 2.961 -22.641 4.551 1 98.88 10 THR B O 1
ATOM 2663 N N . VAL B 1 11 ? 1.767 -20.719 4.508 1 98.94 11 VAL B N 1
ATOM 2664 C CA . VAL B 1 11 ? 0.629 -21.172 5.301 1 98.94 11 VAL B CA 1
ATOM 2665 C C . VAL B 1 11 ? -0.65 -21.078 4.473 1 98.94 11 VAL B C 1
ATOM 2667 O O . VAL B 1 11 ? -0.96 -20 3.932 1 98.94 11 VAL B O 1
ATOM 2670 N N . LEU B 1 12 ? -1.385 -22.141 4.363 1 98.88 12 LEU B N 1
ATOM 2671 C CA . LEU B 1 12 ? -2.65 -22.172 3.635 1 98.88 12 LEU B CA 1
ATOM 2672 C C . LEU B 1 12 ? -3.826 -21.969 4.582 1 98.88 12 LEU B C 1
ATOM 2674 O O . LEU B 1 12 ? -3.705 -22.188 5.789 1 98.88 12 LEU B O 1
ATOM 2678 N N . GLY B 1 13 ? -4.957 -21.484 4.023 1 98.75 13 GLY B N 1
ATOM 2679 C CA . GLY B 1 13 ? -6.176 -21.422 4.816 1 98.75 13 GLY B CA 1
ATOM 2680 C C . GLY B 1 13 ? -6.555 -22.75 5.438 1 98.75 13 GLY B C 1
ATOM 2681 O O . GLY B 1 13 ? -6.215 -23.797 4.91 1 98.75 13 GLY B O 1
ATOM 2682 N N . ASP B 1 14 ? -7.355 -22.688 6.461 1 98.44 14 ASP B N 1
ATOM 2683 C CA . ASP B 1 14 ? -7.578 -23.859 7.297 1 98.44 14 ASP B CA 1
ATOM 2684 C C . ASP B 1 14 ? -8.648 -24.766 6.691 1 98.44 14 ASP B C 1
ATOM 2686 O O . ASP B 1 14 ? -8.789 -25.922 7.098 1 98.44 14 ASP B O 1
ATOM 2690 N N . HIS B 1 15 ? -9.352 -24.391 5.699 1 98.56 15 HIS B N 1
ATOM 2691 C CA . HIS B 1 15 ? -10.477 -25.141 5.152 1 98.56 15 HIS B CA 1
ATOM 2692 C C . HIS B 1 15 ? -10.227 -25.531 3.697 1 98.56 15 HIS B C 1
ATOM 2694 O O . HIS B 1 15 ? -10.297 -24.672 2.807 1 98.56 15 HIS B O 1
ATOM 2700 N N . LYS B 1 16 ? -10.031 -26.781 3.459 1 98.5 16 LYS B N 1
ATOM 2701 C CA . LYS B 1 16 ? -9.875 -27.281 2.096 1 98.5 16 LYS B CA 1
ATOM 2702 C C . LYS B 1 16 ? -11.211 -27.312 1.363 1 98.5 16 LYS B C 1
ATOM 2704 O O . LYS B 1 16 ? -12.219 -27.766 1.916 1 98.5 16 LYS B O 1
ATOM 2709 N N . VAL B 1 17 ? -11.25 -26.766 0.2 1 98.12 17 VAL B N 1
ATOM 2710 C CA . VAL B 1 17 ? -12.453 -26.719 -0.626 1 98.12 17 VAL B CA 1
ATOM 2711 C C . VAL B 1 17 ? -12.156 -27.297 -2.006 1 98.12 17 VAL B C 1
ATOM 2713 O O . VAL B 1 17 ? -11.203 -26.891 -2.674 1 98.12 17 VAL B O 1
ATOM 2716 N N . THR B 1 18 ? -12.969 -28.234 -2.459 1 98.31 18 THR B N 1
ATOM 2717 C CA . THR B 1 18 ? -12.781 -28.844 -3.773 1 98.31 18 THR B CA 1
ATOM 2718 C C . THR B 1 18 ? -13.57 -28.078 -4.836 1 98.31 18 THR B C 1
ATOM 2720 O O . THR B 1 18 ? -14.516 -27.359 -4.516 1 98.31 18 THR B O 1
ATOM 2723 N N . THR B 1 19 ? -13.141 -28.219 -6.074 1 98.12 19 THR B N 1
ATOM 2724 C CA . THR B 1 19 ? -13.883 -27.609 -7.168 1 98.12 19 THR B CA 1
ATOM 2725 C C . THR B 1 19 ? -15.297 -28.188 -7.254 1 98.12 19 THR B C 1
ATOM 2727 O O . THR B 1 19 ? -16.25 -27.484 -7.586 1 98.12 19 THR B O 1
ATOM 2730 N N . ALA B 1 20 ? -15.422 -29.453 -6.902 1 97.88 20 ALA B N 1
ATOM 2731 C CA . ALA B 1 20 ? -16.75 -30.078 -6.875 1 97.88 20 ALA B CA 1
ATOM 2732 C C . ALA B 1 20 ? -17.656 -29.375 -5.871 1 97.88 20 ALA B C 1
ATOM 2734 O O . ALA B 1 20 ? -18.844 -29.156 -6.145 1 97.88 20 ALA B O 1
ATOM 2735 N N . GLU B 1 21 ? -17.125 -29.062 -4.723 1 97.5 21 GLU B N 1
ATOM 2736 C CA . GLU B 1 21 ? -17.906 -28.344 -3.717 1 97.5 21 GLU B CA 1
ATOM 2737 C C . GLU B 1 21 ? -18.328 -26.969 -4.215 1 97.5 21 GLU B C 1
ATOM 2739 O O . GLU B 1 21 ? -19.422 -26.5 -3.92 1 97.5 21 GLU B O 1
ATOM 2744 N N . ILE B 1 22 ? -17.469 -26.266 -4.91 1 97.31 22 ILE B N 1
ATOM 2745 C CA . ILE B 1 22 ? -17.781 -24.969 -5.488 1 97.31 22 ILE B CA 1
ATOM 2746 C C . ILE B 1 22 ? -18.875 -25.125 -6.535 1 97.31 22 ILE B C 1
ATOM 2748 O O . ILE B 1 22 ? -19.828 -24.344 -6.578 1 97.31 22 ILE B O 1
ATOM 2752 N N . ALA B 1 23 ? -18.688 -26.125 -7.395 1 97.19 23 ALA B N 1
ATOM 2753 C CA . ALA B 1 23 ? -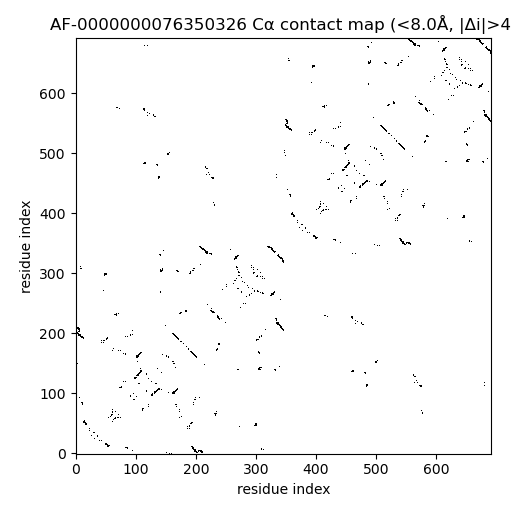19.703 -26.391 -8.414 1 97.19 23 ALA B CA 1
ATOM 2754 C C . ALA B 1 23 ? -21.062 -26.656 -7.773 1 97.19 23 ALA B C 1
ATOM 2756 O O . ALA B 1 23 ? -22.094 -26.156 -8.25 1 97.19 23 ALA B O 1
ATOM 2757 N N . ASP B 1 24 ? -21.094 -27.438 -6.711 1 97.38 24 ASP B N 1
ATOM 2758 C CA . ASP B 1 24 ? -22.328 -27.703 -5.98 1 97.38 24 ASP B CA 1
ATOM 2759 C C . ASP B 1 24 ? -22.922 -26.422 -5.406 1 97.38 24 ASP B C 1
ATOM 2761 O O . ASP B 1 24 ? -24.141 -26.203 -5.473 1 97.38 24 ASP B O 1
ATOM 2765 N N . ASP B 1 25 ? -22.125 -25.641 -4.828 1 96.38 25 ASP B N 1
ATOM 2766 C CA . ASP B 1 25 ? -22.562 -24.375 -4.25 1 96.38 25 ASP B CA 1
ATOM 2767 C C . ASP B 1 25 ? -23.172 -23.469 -5.316 1 96.38 25 ASP B C 1
ATOM 2769 O O . ASP B 1 25 ? -24.219 -22.875 -5.098 1 96.38 25 ASP B O 1
ATOM 2773 N N . VAL B 1 26 ? -22.484 -23.328 -6.434 1 95.62 26 VAL B N 1
ATOM 2774 C CA . VAL B 1 26 ? -22.969 -22.516 -7.543 1 95.62 26 VAL B CA 1
ATOM 2775 C C . VAL B 1 26 ? -24.297 -23.062 -8.047 1 95.62 26 VAL B C 1
ATOM 2777 O O . VAL B 1 26 ? -25.234 -22.297 -8.281 1 95.62 26 VAL B O 1
ATOM 2780 N N . SER B 1 27 ? -24.359 -24.359 -8.195 1 96.56 27 SER B N 1
ATOM 2781 C CA . SER B 1 27 ? -25.594 -24.984 -8.656 1 96.56 27 SER B CA 1
ATOM 2782 C C . SER B 1 27 ? -26.75 -24.719 -7.688 1 96.56 27 SER B C 1
ATOM 2784 O O . SER B 1 27 ? -27.875 -24.469 -8.117 1 96.56 27 SER B O 1
ATOM 2786 N N . ALA B 1 28 ? -26.484 -24.766 -6.465 1 95.69 28 ALA B N 1
ATOM 2787 C CA . ALA B 1 28 ? -27.516 -24.578 -5.441 1 95.69 28 ALA B CA 1
ATOM 2788 C C . ALA B 1 28 ? -28 -23.125 -5.418 1 95.69 28 ALA B C 1
ATOM 2790 O O . ALA B 1 28 ? -29.188 -22.875 -5.234 1 95.69 28 ALA B O 1
ATOM 2791 N N . HIS B 1 29 ? -27.141 -22.234 -5.672 1 93.62 29 HIS B N 1
ATOM 2792 C CA . HIS B 1 29 ? -27.484 -20.828 -5.484 1 93.62 29 HIS B CA 1
ATOM 2793 C C . HIS B 1 29 ? -27.906 -20.172 -6.801 1 93.62 29 HIS B C 1
ATOM 2795 O O . HIS B 1 29 ? -28.484 -19.094 -6.809 1 93.62 29 HIS B O 1
ATOM 2801 N N . HIS B 1 30 ? -27.531 -20.797 -7.84 1 94.25 30 HIS B N 1
ATOM 2802 C CA . HIS B 1 30 ? -27.859 -20.234 -9.148 1 94.25 30 HIS B CA 1
ATOM 2803 C C . HIS B 1 30 ? -28.578 -21.266 -10.016 1 94.25 30 HIS B C 1
ATOM 2805 O O . HIS B 1 30 ? -28.328 -21.344 -11.227 1 94.25 30 HIS B O 1
ATOM 2811 N N . ALA B 1 31 ? -29.391 -22 -9.453 1 94.69 31 ALA B N 1
ATOM 2812 C CA . ALA B 1 31 ? -30.078 -23.109 -10.109 1 94.69 31 ALA B CA 1
ATOM 2813 C C . ALA B 1 31 ? -30.844 -22.625 -11.344 1 94.69 31 ALA B C 1
ATOM 2815 O O . ALA B 1 31 ? -30.953 -23.344 -12.336 1 94.69 31 ALA B O 1
ATOM 2816 N N . ASP B 1 32 ? -31.312 -21.422 -11.32 1 94.81 32 ASP B N 1
ATOM 2817 C CA . ASP B 1 32 ? -32.156 -20.906 -12.391 1 94.81 32 ASP B CA 1
ATOM 2818 C C . ASP B 1 32 ? -31.344 -20.109 -13.398 1 94.81 32 ASP B C 1
ATOM 2820 O O . ASP B 1 32 ? -31.906 -19.516 -14.32 1 94.81 32 ASP B O 1
ATOM 2824 N N . HIS B 1 33 ? -30.109 -20.109 -13.18 1 94.62 33 HIS B N 1
ATOM 2825 C CA . HIS B 1 33 ? -29.297 -19.359 -14.125 1 94.62 33 HIS B CA 1
ATOM 2826 C C . HIS B 1 33 ? -29.375 -19.953 -15.523 1 94.62 33 HIS B C 1
ATOM 2828 O O . HIS B 1 33 ? -29.172 -21.156 -15.711 1 94.62 33 HIS B O 1
ATOM 2834 N N . PRO B 1 34 ? -29.609 -19.156 -16.578 1 94.81 34 PRO B N 1
ATOM 2835 C CA . PRO B 1 34 ? -29.797 -19.688 -17.922 1 94.81 34 PRO B CA 1
ATOM 2836 C C . PRO B 1 34 ? -28.531 -20.328 -18.5 1 94.81 34 PRO B C 1
ATOM 2838 O O . PRO B 1 34 ? -28.625 -21.172 -19.391 1 94.81 34 PRO B O 1
ATOM 2841 N N . ARG B 1 35 ? -27.453 -20.031 -18.047 1 94.94 35 ARG B N 1
ATOM 2842 C CA . ARG B 1 35 ? -26.203 -20.562 -18.578 1 94.94 35 ARG B CA 1
ATOM 2843 C C . ARG B 1 35 ? -25.516 -21.469 -17.562 1 94.94 35 ARG B C 1
ATOM 2845 O O . ARG B 1 35 ? -24.281 -21.594 -17.562 1 94.94 35 ARG B O 1
ATOM 2852 N N . LEU B 1 36 ? -26.312 -22 -16.656 1 96.44 36 LEU B N 1
ATOM 2853 C CA . LEU B 1 36 ? -25.766 -22.766 -15.547 1 96.44 36 LEU B CA 1
ATOM 2854 C C . LEU B 1 36 ? -24.844 -23.875 -16.062 1 96.44 36 LEU B C 1
ATOM 2856 O O . LEU B 1 36 ? -23.75 -24.078 -15.531 1 96.44 36 LEU B O 1
ATOM 2860 N N . ARG B 1 37 ? -25.203 -24.594 -17.062 1 96.62 37 ARG B N 1
ATOM 2861 C CA . ARG B 1 37 ? -24.406 -25.688 -17.594 1 96.62 37 ARG B CA 1
ATOM 2862 C C . ARG B 1 37 ? -23.062 -25.188 -18.109 1 96.62 37 ARG B C 1
ATOM 2864 O O . ARG B 1 37 ? -22.031 -25.812 -17.875 1 96.62 37 ARG B O 1
ATOM 2871 N N . ALA B 1 38 ? -23.094 -24.125 -18.828 1 95.62 38 ALA B N 1
ATOM 2872 C CA . ALA B 1 38 ? -21.859 -23.516 -19.328 1 95.62 38 ALA B CA 1
ATOM 2873 C C . ALA B 1 38 ? -20.969 -23.078 -18.172 1 95.62 38 ALA B C 1
ATOM 2875 O O . ALA B 1 38 ? -19.75 -23.25 -18.219 1 95.62 38 ALA B O 1
ATOM 2876 N N . ILE B 1 39 ? -21.578 -22.5 -17.172 1 95.56 39 ILE B N 1
ATOM 2877 C CA . ILE B 1 39 ? -20.875 -22.031 -15.992 1 95.56 39 ILE B CA 1
ATOM 2878 C C . ILE B 1 39 ? -20.172 -23.203 -15.305 1 95.56 39 ILE B C 1
ATOM 2880 O O . ILE B 1 39 ? -18.984 -23.125 -14.992 1 95.56 39 ILE B O 1
ATOM 2884 N N . LEU B 1 40 ? -20.828 -24.281 -15.164 1 97.12 40 LEU B N 1
ATOM 2885 C CA . LEU B 1 40 ? -20.281 -25.469 -14.508 1 97.12 40 LEU B CA 1
ATOM 2886 C C . LEU B 1 40 ? -19.141 -26.062 -15.336 1 97.12 40 LEU B C 1
ATOM 2888 O O . LEU B 1 40 ? -18.172 -26.578 -14.781 1 97.12 40 LEU B O 1
ATOM 2892 N N . ARG B 1 41 ? -19.234 -25.969 -16.609 1 96.19 41 ARG B N 1
ATOM 2893 C CA . ARG B 1 41 ? -18.172 -26.422 -17.5 1 96.19 41 ARG B CA 1
ATOM 2894 C C . ARG B 1 41 ? -16.922 -25.578 -17.312 1 96.19 41 ARG B C 1
ATOM 2896 O O . ARG B 1 41 ? -15.805 -26.109 -17.281 1 96.19 41 ARG B O 1
ATOM 2903 N N . VAL B 1 42 ? -17.156 -24.312 -17.25 1 93.31 42 VAL B N 1
ATOM 2904 C CA . VAL B 1 42 ? -16.047 -23.391 -17.078 1 93.31 42 VAL B CA 1
ATOM 2905 C C . VAL B 1 42 ? -15.359 -23.641 -15.734 1 93.31 42 VAL B C 1
ATOM 2907 O O . VAL B 1 42 ? -14.133 -23.656 -15.648 1 93.31 42 VAL B O 1
ATOM 2910 N N . ILE B 1 43 ? -16.141 -23.844 -14.711 1 95.81 43 ILE B N 1
ATOM 2911 C CA . ILE B 1 43 ? -15.617 -24.156 -13.383 1 95.81 43 ILE B CA 1
ATOM 2912 C C . ILE B 1 43 ? -14.805 -25.438 -13.438 1 95.81 43 ILE B C 1
ATOM 2914 O O . ILE B 1 43 ? -13.68 -25.5 -12.93 1 95.81 43 ILE B O 1
ATOM 2918 N N . GLY B 1 44 ? -15.281 -26.391 -14.109 1 95.44 44 GLY B N 1
ATOM 2919 C CA . GLY B 1 44 ? -14.625 -27.672 -14.227 1 95.44 44 GLY B CA 1
ATOM 2920 C C . GLY B 1 44 ? -13.312 -27.609 -14.984 1 95.44 44 GLY B C 1
ATOM 2921 O O . GLY B 1 44 ? -12.414 -28.438 -14.758 1 95.44 44 GLY B O 1
ATOM 2922 N N . ASN B 1 45 ? -13.172 -26.641 -15.82 1 93.5 45 ASN B N 1
ATOM 2923 C CA . ASN B 1 45 ? -11.992 -26.516 -16.672 1 93.5 45 ASN B CA 1
ATOM 2924 C C . ASN B 1 45 ? -11.023 -25.469 -16.125 1 93.5 45 ASN B C 1
ATOM 2926 O O . ASN B 1 45 ? -10.117 -25.016 -16.828 1 93.5 45 ASN B O 1
ATOM 2930 N N . SER B 1 46 ? -11.188 -25.047 -14.883 1 93.94 46 SER B N 1
ATOM 2931 C CA . SER B 1 46 ? -10.375 -24 -14.289 1 93.94 46 SER B CA 1
ATOM 2932 C C . SER B 1 46 ? -8.945 -24.469 -14.047 1 93.94 46 SER B C 1
ATOM 2934 O O . SER B 1 46 ? -8.047 -23.672 -13.82 1 93.94 46 SER B O 1
ATOM 2936 N N . GLY B 1 47 ? -8.719 -25.797 -14.078 1 95.94 47 GLY B N 1
ATOM 2937 C CA . GLY B 1 47 ? -7.41 -26.359 -13.789 1 95.94 47 GLY B CA 1
ATOM 2938 C C . GLY B 1 47 ? -7.133 -26.5 -12.297 1 95.94 47 GLY B C 1
ATOM 2939 O O . GLY B 1 47 ? -6.07 -26.969 -11.906 1 95.94 47 GLY B O 1
ATOM 2940 N N . VAL B 1 48 ? -8.062 -26.078 -11.453 1 98.31 48 VAL B N 1
ATOM 2941 C CA . VAL B 1 48 ? -7.922 -26.141 -10 1 98.31 48 VAL B CA 1
ATOM 2942 C C . VAL B 1 48 ? -8.742 -27.312 -9.453 1 98.31 48 VAL B C 1
ATOM 2944 O O . VAL B 1 48 ? -9.938 -27.422 -9.742 1 98.31 48 VAL B O 1
ATOM 2947 N N . ARG B 1 49 ? -8.125 -28.172 -8.703 1 98.12 49 ARG B N 1
ATOM 2948 C CA . ARG B 1 49 ? -8.82 -29.312 -8.094 1 98.12 49 ARG B CA 1
ATOM 2949 C C . ARG B 1 49 ? -9.234 -28.984 -6.664 1 98.12 49 ARG B C 1
ATOM 2951 O O . ARG B 1 49 ? -10.336 -29.344 -6.234 1 98.12 49 ARG B O 1
ATOM 2958 N N . THR B 1 50 ? -8.328 -28.375 -5.957 1 98.38 50 THR B N 1
ATOM 2959 C CA . THR B 1 50 ? -8.586 -27.953 -4.582 1 98.38 50 THR B CA 1
ATOM 2960 C C . THR B 1 50 ? -7.996 -26.578 -4.312 1 98.38 50 THR B C 1
ATOM 2962 O O . THR B 1 50 ? -7.148 -26.094 -5.066 1 98.38 50 THR B O 1
ATOM 2965 N N . ARG B 1 51 ? -8.531 -25.953 -3.354 1 98.31 51 ARG B N 1
ATOM 2966 C CA . ARG B 1 51 ? -7.949 -24.75 -2.75 1 98.31 51 ARG B CA 1
ATOM 2967 C C . ARG B 1 51 ? -8.242 -24.703 -1.255 1 98.31 51 ARG B C 1
ATOM 2969 O O . ARG B 1 51 ? -8.984 -25.531 -0.73 1 98.31 51 ARG B O 1
ATOM 2976 N N . HIS B 1 52 ? -7.645 -23.766 -0.6 1 98.75 52 HIS B N 1
ATOM 2977 C CA . HIS B 1 52 ? -7.867 -23.578 0.829 1 98.75 52 HIS B CA 1
ATOM 2978 C C . HIS B 1 52 ? -8.438 -22.188 1.122 1 98.75 52 HIS B C 1
ATOM 2980 O O . HIS B 1 52 ? -7.977 -21.203 0.563 1 98.75 52 HIS B O 1
ATOM 2986 N N . PHE B 1 53 ? -9.477 -22.188 1.925 1 98.5 53 PHE B N 1
ATOM 2987 C CA . PHE B 1 53 ? -10.039 -20.938 2.428 1 98.5 53 PHE B CA 1
ATOM 2988 C C . PHE B 1 53 ? -9.766 -20.781 3.918 1 98.5 53 PHE B C 1
ATOM 2990 O O . PHE B 1 53 ? -9.5 -21.766 4.613 1 98.5 53 PHE B O 1
ATOM 2997 N N . THR B 1 54 ? -9.734 -19.531 4.398 1 98.62 54 THR B N 1
ATOM 2998 C CA . THR B 1 54 ? -9.547 -19.281 5.82 1 98.62 54 THR B CA 1
ATOM 2999 C C . THR B 1 54 ? -10.828 -19.578 6.598 1 98.62 54 THR B C 1
ATOM 3001 O O . THR B 1 54 ? -10.781 -19.859 7.797 1 98.62 54 THR B O 1
ATOM 3004 N N . ARG B 1 55 ? -11.93 -19.5 5.938 1 98.31 55 ARG B N 1
ATOM 3005 C CA . ARG B 1 55 ? -13.25 -19.797 6.488 1 98.31 55 ARG B CA 1
ATOM 3006 C C . ARG B 1 55 ? -13.969 -20.844 5.645 1 98.31 55 ARG B C 1
ATOM 3008 O O . ARG B 1 55 ? -13.641 -21.047 4.473 1 98.31 55 ARG B O 1
ATOM 3015 N N . PRO B 1 56 ? -15.008 -21.547 6.301 1 97.38 56 PRO B N 1
ATOM 3016 C CA . PRO B 1 56 ? -15.789 -22.5 5.508 1 97.38 56 PRO B CA 1
ATOM 3017 C C . PRO B 1 56 ? -16.516 -21.844 4.336 1 97.38 56 PRO B C 1
ATOM 3019 O O . PRO B 1 56 ? -16.891 -20.672 4.414 1 97.38 56 PRO B O 1
ATOM 3022 N N . LEU B 1 57 ? -16.719 -22.625 3.287 1 96.38 57 LEU B N 1
ATOM 3023 C CA . LEU B 1 57 ? -17.312 -22.125 2.055 1 96.38 57 LEU B CA 1
ATOM 3024 C C . LEU B 1 57 ? -18.672 -21.484 2.334 1 96.38 57 LEU B C 1
ATOM 3026 O O . LEU B 1 57 ? -19.031 -20.5 1.691 1 96.38 57 LEU B O 1
ATOM 3030 N N . ASP B 1 58 ? -19.375 -21.969 3.326 1 94.06 58 ASP B N 1
ATOM 3031 C CA . ASP B 1 58 ? -20.734 -21.484 3.592 1 94.06 58 ASP B CA 1
ATOM 3032 C C . ASP B 1 58 ? -20.719 -20.359 4.625 1 94.06 58 ASP B C 1
ATOM 3034 O O . ASP B 1 58 ? -21.781 -19.891 5.043 1 94.06 58 ASP B O 1
ATOM 3038 N N . SER B 1 59 ? -19.516 -19.969 5.027 1 95.75 59 SER B N 1
ATOM 3039 C CA . SER B 1 59 ? -19.422 -18.844 5.949 1 95.75 59 SER B CA 1
ATOM 3040 C C . SER B 1 59 ? -19.984 -17.562 5.328 1 95.75 59 SER B C 1
ATOM 3042 O O . SER B 1 59 ? -19.766 -17.297 4.145 1 95.75 59 SER B O 1
ATOM 3044 N N . PRO B 1 60 ? -20.672 -16.719 6.113 1 94.62 60 PRO B N 1
ATOM 3045 C CA . PRO B 1 60 ? -21.188 -15.453 5.594 1 94.62 60 PRO B CA 1
ATOM 3046 C C . PRO B 1 60 ? -20.094 -14.547 5.035 1 94.62 60 PRO B C 1
ATOM 3048 O O . PRO B 1 60 ? -20.344 -13.773 4.105 1 94.62 60 PRO B O 1
ATOM 3051 N N . THR B 1 61 ? -18.875 -14.672 5.543 1 94.56 61 THR B N 1
ATOM 3052 C CA . THR B 1 61 ? -17.781 -13.805 5.117 1 94.56 61 THR B CA 1
ATOM 3053 C C . THR B 1 61 ? -17.141 -14.32 3.83 1 94.56 61 THR B C 1
ATOM 3055 O O . THR B 1 61 ? -16.312 -13.641 3.223 1 94.56 61 THR B O 1
ATOM 3058 N N . VAL B 1 62 ? -17.484 -15.531 3.4 1 92.12 62 VAL B N 1
ATOM 3059 C CA . VAL B 1 62 ? -17.047 -16.078 2.111 1 92.12 62 VAL B CA 1
ATOM 3060 C C . VAL B 1 62 ? -18.203 -15.984 1.111 1 92.12 62 VAL B C 1
ATOM 3062 O O . VAL B 1 62 ? -18.078 -15.359 0.058 1 92.12 62 VAL B O 1
ATOM 3065 N N . SER B 1 63 ? -19.469 -16.469 1.473 1 81.44 63 SER B N 1
ATOM 3066 C CA . SER B 1 63 ? -20.641 -16.594 0.597 1 81.44 63 SER B CA 1
ATOM 3067 C C . SER B 1 63 ? -21.219 -15.219 0.256 1 81.44 63 SER B C 1
ATOM 3069 O O . SER B 1 63 ? -21.953 -15.086 -0.718 1 81.44 63 SER B O 1
ATOM 3071 N N . GLY B 1 64 ? -20.828 -14.18 1.059 1 76.12 64 GLY B N 1
ATOM 3072 C CA . GLY B 1 64 ? -21.188 -12.805 0.73 1 76.12 64 GLY B CA 1
ATOM 3073 C C . GLY B 1 64 ? -22.484 -12.359 1.391 1 76.12 64 GLY B C 1
ATOM 3074 O O . GLY B 1 64 ? -23.156 -11.461 0.892 1 76.12 64 GLY B O 1
ATOM 3075 N N . THR B 1 65 ? -22.906 -12.977 2.473 1 87.62 65 THR B N 1
ATOM 3076 C CA . THR B 1 65 ? -24.109 -12.5 3.143 1 87.62 65 THR B CA 1
ATOM 3077 C C . THR B 1 65 ? -23.75 -11.555 4.289 1 87.62 65 THR B C 1
ATOM 3079 O O . THR B 1 65 ? -24.609 -10.852 4.809 1 87.62 65 THR B O 1
ATOM 3082 N N . ALA B 1 66 ? -22.547 -11.562 4.723 1 94.38 66 ALA B N 1
ATOM 3083 C CA . ALA B 1 66 ? -22.062 -10.555 5.664 1 94.38 66 ALA B CA 1
ATOM 3084 C C . ALA B 1 66 ? -21.812 -9.227 4.965 1 94.38 66 ALA B C 1
ATOM 3086 O O . ALA B 1 66 ? -21.578 -9.188 3.752 1 94.38 66 ALA B O 1
ATOM 3087 N N . ASP B 1 67 ? -21.875 -8.109 5.703 1 95 67 ASP B N 1
ATOM 3088 C CA . ASP B 1 67 ? -21.641 -6.801 5.102 1 95 67 ASP B CA 1
ATOM 3089 C C . ASP B 1 67 ? -20.141 -6.547 4.918 1 95 67 ASP B C 1
ATOM 3091 O O . ASP B 1 67 ? -19.312 -7.316 5.402 1 95 67 ASP B O 1
ATOM 3095 N N . VAL B 1 68 ? -19.828 -5.5 4.227 1 95.69 68 VAL B N 1
ATOM 3096 C CA . VAL B 1 68 ? -18.469 -5.168 3.834 1 95.69 68 VAL B CA 1
ATOM 3097 C C . VAL B 1 68 ? -17.609 -4.984 5.078 1 95.69 68 VAL B C 1
ATOM 3099 O O . VAL B 1 68 ? -16.422 -5.352 5.086 1 95.69 68 VAL B O 1
ATOM 3102 N N . GLY B 1 69 ? -18.156 -4.434 6.137 1 96.12 69 GLY B N 1
ATOM 3103 C CA . GLY B 1 69 ? -17.391 -4.23 7.355 1 96.12 69 GLY B CA 1
ATOM 3104 C C . GLY B 1 69 ? -16.938 -5.527 8 1 96.12 69 GLY B C 1
ATOM 3105 O O . GLY B 1 69 ? -15.773 -5.68 8.344 1 96.12 69 GLY B O 1
ATOM 3106 N N . GLU B 1 70 ? -17.875 -6.422 8.164 1 96.62 70 GLU B N 1
ATOM 3107 C CA . GLU B 1 70 ? -17.547 -7.723 8.742 1 96.62 70 GLU B CA 1
ATOM 3108 C C . GLU B 1 70 ? -16.594 -8.5 7.836 1 96.62 70 GLU B C 1
ATOM 3110 O O . GLU B 1 70 ? -15.625 -9.094 8.312 1 96.62 70 GLU B O 1
ATOM 3115 N N . ARG B 1 71 ? -16.828 -8.516 6.562 1 96.38 71 ARG B N 1
ATOM 3116 C CA . ARG B 1 71 ? -15.992 -9.242 5.613 1 96.38 71 ARG B CA 1
ATOM 3117 C C . ARG B 1 71 ? -14.562 -8.719 5.637 1 96.38 71 ARG B C 1
ATOM 3119 O O . ARG B 1 71 ? -13.609 -9.508 5.637 1 96.38 71 ARG B O 1
ATOM 3126 N N . ALA B 1 72 ? -14.453 -7.414 5.66 1 95.06 72 ALA B N 1
ATOM 3127 C CA . ALA B 1 72 ? -13.125 -6.816 5.676 1 95.06 72 ALA B CA 1
ATOM 3128 C C . ALA B 1 72 ? -12.383 -7.156 6.969 1 95.06 72 ALA B C 1
ATOM 3130 O O . ALA B 1 72 ? -11.195 -7.488 6.945 1 95.06 72 ALA B O 1
ATOM 3131 N N . ARG B 1 73 ? -13.055 -7.062 8.055 1 96.06 73 ARG B N 1
ATOM 3132 C CA . ARG B 1 73 ? -12.445 -7.336 9.359 1 96.06 73 ARG B CA 1
ATOM 3133 C C . ARG B 1 73 ? -11.969 -8.781 9.445 1 96.06 73 ARG B C 1
ATOM 3135 O O . ARG B 1 73 ? -10.852 -9.039 9.883 1 96.06 73 ARG B O 1
ATOM 3142 N N . VAL B 1 74 ? -12.789 -9.703 9.07 1 97.12 74 VAL B N 1
ATOM 3143 C CA . VAL B 1 74 ? -12.469 -11.125 9.148 1 97.12 74 VAL B CA 1
ATOM 3144 C C . VAL B 1 74 ? -11.336 -11.445 8.188 1 97.12 74 VAL B C 1
ATOM 3146 O O . VAL B 1 74 ? -10.375 -12.133 8.547 1 97.12 74 VAL B O 1
ATOM 3149 N N . ALA B 1 75 ? -11.461 -10.953 6.953 1 96.94 75 ALA B N 1
ATOM 3150 C CA . ALA B 1 75 ? -10.414 -11.203 5.965 1 96.94 75 ALA B CA 1
ATOM 3151 C C . ALA B 1 75 ? -9.062 -10.695 6.461 1 96.94 75 ALA B C 1
ATOM 3153 O O . ALA B 1 75 ? -8.047 -11.383 6.32 1 96.94 75 ALA B O 1
ATOM 3154 N N . PHE B 1 76 ? -9.031 -9.516 7.07 1 97.06 76 PHE B N 1
ATOM 3155 C CA . PHE B 1 76 ? -7.781 -8.945 7.555 1 97.06 76 PHE B CA 1
ATOM 3156 C C . PHE B 1 76 ? -7.227 -9.766 8.711 1 97.06 76 PHE B C 1
ATOM 3158 O O . PHE B 1 76 ? -6.027 -10.055 8.758 1 97.06 76 PHE B O 1
ATOM 3165 N N . SER B 1 77 ? -8.078 -10.055 9.609 1 97.75 77 SER B N 1
ATOM 3166 C CA . SER B 1 77 ? -7.648 -10.852 10.766 1 97.75 77 SER B CA 1
ATOM 3167 C C . SER B 1 77 ? -7.066 -12.188 10.328 1 97.75 77 SER B C 1
ATOM 3169 O O . SER B 1 77 ? -6.035 -12.617 10.844 1 97.75 77 SER B O 1
ATOM 3171 N N . ASP B 1 78 ? -7.738 -12.852 9.406 1 98.69 78 ASP B N 1
ATOM 3172 C CA . ASP B 1 78 ? -7.273 -14.141 8.906 1 98.69 78 ASP B CA 1
ATOM 3173 C C . ASP B 1 78 ? -5.941 -13.992 8.172 1 98.69 78 ASP B C 1
ATOM 3175 O O . ASP B 1 78 ? -5.043 -14.82 8.328 1 98.69 78 ASP B O 1
ATOM 3179 N N . ALA B 1 79 ? -5.836 -12.969 7.336 1 98.44 79 ALA B N 1
ATOM 3180 C CA . ALA B 1 79 ? -4.582 -12.695 6.637 1 98.44 79 ALA B CA 1
ATOM 3181 C C . ALA B 1 79 ? -3.441 -12.477 7.629 1 98.44 79 ALA B C 1
ATOM 3183 O O . ALA B 1 79 ? -2.332 -12.977 7.422 1 98.44 79 ALA B O 1
ATOM 3184 N N . LEU B 1 80 ? -3.701 -11.695 8.641 1 98.31 80 LEU B N 1
ATOM 3185 C CA . LEU B 1 80 ? -2.707 -11.398 9.672 1 98.31 80 LEU B CA 1
ATOM 3186 C C . LEU B 1 80 ? -2.273 -12.672 10.383 1 98.31 80 LEU B C 1
ATOM 3188 O O . LEU B 1 80 ? -1.08 -12.891 10.617 1 98.31 80 LEU B O 1
ATOM 3192 N N . ASP B 1 81 ? -3.221 -13.523 10.742 1 98.81 81 ASP B N 1
ATOM 3193 C CA . ASP B 1 81 ? -2.922 -14.781 11.43 1 98.81 81 ASP B CA 1
ATOM 3194 C C . ASP B 1 81 ? -2.035 -15.68 10.562 1 98.81 81 ASP B C 1
ATOM 3196 O O . ASP B 1 81 ? -1.045 -16.234 11.047 1 98.81 81 ASP B O 1
ATOM 3200 N N . MET B 1 82 ? -2.406 -15.82 9.312 1 98.94 82 MET B N 1
ATOM 3201 C CA . MET B 1 82 ? -1.6 -16.641 8.406 1 98.94 82 MET B CA 1
ATOM 3202 C C . MET B 1 82 ? -0.208 -16.047 8.234 1 98.94 82 MET B C 1
ATOM 3204 O O . MET B 1 82 ? 0.789 -16.766 8.242 1 98.94 82 MET B O 1
ATOM 3208 N N . ALA B 1 83 ? -0.153 -14.734 8.078 1 98.88 83 ALA B N 1
ATOM 3209 C CA . ALA B 1 83 ? 1.123 -14.055 7.875 1 98.88 83 ALA B CA 1
ATOM 3210 C C . ALA B 1 83 ? 2.045 -14.25 9.078 1 98.88 83 ALA B C 1
ATOM 3212 O O . ALA B 1 83 ? 3.244 -14.484 8.914 1 98.88 83 ALA B O 1
ATOM 3213 N N . GLU B 1 84 ? 1.487 -14.133 10.266 1 98.88 84 GLU B N 1
ATOM 3214 C CA . GLU B 1 84 ? 2.279 -14.328 11.477 1 98.88 84 GLU B CA 1
ATOM 3215 C C . GLU B 1 84 ? 2.904 -15.719 11.508 1 98.88 84 GLU B C 1
ATOM 3217 O O . GLU B 1 84 ? 4.09 -15.867 11.812 1 98.88 84 GLU B O 1
ATOM 3222 N N . ARG B 1 85 ? 2.121 -16.719 11.211 1 98.88 85 ARG B N 1
ATOM 3223 C CA . ARG B 1 85 ? 2.602 -18.094 11.203 1 98.88 85 ARG B CA 1
ATOM 3224 C C . ARG B 1 85 ? 3.676 -18.297 10.141 1 98.88 85 ARG B C 1
ATOM 3226 O O . ARG B 1 85 ? 4.688 -18.953 10.383 1 98.88 85 ARG B O 1
ATOM 3233 N N . ALA B 1 86 ? 3.434 -17.75 8.945 1 98.94 86 ALA B N 1
ATOM 3234 C CA . ALA B 1 86 ? 4.414 -17.859 7.863 1 98.94 86 ALA B CA 1
ATOM 3235 C C . ALA B 1 86 ? 5.727 -17.172 8.25 1 98.94 86 ALA B C 1
ATOM 3237 O O . ALA B 1 86 ? 6.809 -17.719 7.977 1 98.94 86 ALA B O 1
ATOM 3238 N N . CYS B 1 87 ? 5.629 -15.992 8.852 1 98.94 87 CYS B N 1
ATOM 3239 C CA . CYS B 1 87 ? 6.812 -15.25 9.266 1 98.94 87 CYS B CA 1
ATOM 3240 C C . CYS B 1 87 ? 7.605 -16.031 10.312 1 98.94 87 CYS B C 1
ATOM 3242 O O . CYS B 1 87 ? 8.836 -16.109 10.227 1 98.94 87 CYS B O 1
ATOM 3244 N N . ALA B 1 88 ? 6.914 -16.547 11.297 1 98.81 88 ALA B N 1
ATOM 3245 C CA . ALA B 1 88 ? 7.586 -17.344 12.32 1 98.81 88 ALA B CA 1
ATOM 3246 C C . ALA B 1 88 ? 8.352 -18.516 11.703 1 98.81 88 ALA B C 1
ATOM 3248 O O . ALA B 1 88 ? 9.508 -18.766 12.062 1 98.81 88 ALA B O 1
ATOM 3249 N N . ALA B 1 89 ? 7.719 -19.203 10.805 1 98.88 89 ALA B N 1
ATOM 3250 C CA . ALA B 1 89 ? 8.352 -20.328 10.133 1 98.88 89 ALA B CA 1
ATOM 3251 C C . ALA B 1 89 ? 9.555 -19.891 9.305 1 98.88 89 ALA B C 1
ATOM 3253 O O . ALA B 1 89 ? 10.578 -20.578 9.266 1 98.88 89 ALA B O 1
ATOM 3254 N N . ALA B 1 90 ? 9.414 -18.797 8.594 1 98.81 90 ALA B N 1
ATOM 3255 C CA . ALA B 1 90 ? 10.5 -18.266 7.77 1 98.81 90 ALA B CA 1
ATOM 3256 C C . ALA B 1 90 ? 11.703 -17.891 8.625 1 98.81 90 ALA B C 1
ATOM 3258 O O . ALA B 1 90 ? 12.852 -18.141 8.242 1 98.81 90 ALA B O 1
ATOM 3259 N N . LEU B 1 91 ? 11.445 -17.219 9.727 1 98.75 91 LEU B N 1
ATOM 3260 C CA . LEU B 1 91 ? 12.523 -16.828 10.641 1 98.75 91 LEU B CA 1
ATOM 3261 C C . LEU B 1 91 ? 13.219 -18.062 11.203 1 98.75 91 LEU B C 1
ATOM 3263 O O . LEU B 1 91 ? 14.453 -18.109 11.266 1 98.75 91 LEU B O 1
ATOM 3267 N N . ASP B 1 92 ? 12.43 -19.078 11.578 1 98.44 92 ASP B N 1
ATOM 3268 C CA . ASP B 1 92 ? 13 -20.328 12.055 1 98.44 92 ASP B CA 1
ATOM 3269 C C . ASP B 1 92 ? 13.883 -20.969 10.984 1 98.44 92 ASP B C 1
ATOM 3271 O O . ASP B 1 92 ? 14.992 -21.422 11.281 1 98.44 92 ASP B O 1
ATOM 3275 N N . ASN B 1 93 ? 13.352 -21 9.789 1 96.81 93 ASN B N 1
ATOM 3276 C CA . ASN B 1 93 ? 14.086 -21.562 8.664 1 96.81 93 ASN B CA 1
ATOM 3277 C C . ASN B 1 93 ? 15.422 -20.844 8.453 1 96.81 93 ASN B C 1
ATOM 3279 O O . ASN B 1 93 ? 16.406 -21.453 8.031 1 96.81 93 ASN B O 1
ATOM 3283 N N . ALA B 1 94 ? 15.469 -19.578 8.688 1 97.81 94 ALA B N 1
ATOM 3284 C CA . ALA B 1 94 ? 16.656 -18.75 8.484 1 97.81 94 ALA B CA 1
ATOM 3285 C C . ALA B 1 94 ? 17.547 -18.75 9.719 1 97.81 94 ALA B C 1
ATOM 3287 O O . ALA B 1 94 ? 18.641 -18.172 9.711 1 97.81 94 ALA B O 1
ATOM 3288 N N . ALA B 1 95 ? 17.109 -19.375 10.828 1 98.06 95 ALA B N 1
ATOM 3289 C CA . ALA B 1 95 ? 17.797 -19.344 12.117 1 98.06 95 ALA B CA 1
ATOM 3290 C C . ALA B 1 95 ? 18 -17.922 12.594 1 98.06 95 ALA B C 1
ATOM 3292 O O . ALA B 1 95 ? 19.109 -17.547 13.016 1 98.06 95 ALA B O 1
ATOM 3293 N N . LEU B 1 96 ? 17.031 -17.141 12.43 1 98.44 96 LEU B N 1
ATOM 3294 C CA . LEU B 1 96 ? 17.016 -15.75 12.875 1 98.44 96 LEU B CA 1
ATOM 3295 C C . LEU B 1 96 ? 15.898 -15.516 13.891 1 98.44 96 LEU B C 1
ATOM 3297 O O . LEU B 1 96 ? 14.945 -16.297 13.961 1 98.44 96 LEU B O 1
ATOM 3301 N N . THR B 1 97 ? 16.062 -14.5 14.656 1 98.5 97 THR B N 1
ATOM 3302 C CA . THR B 1 97 ? 15 -14 15.516 1 98.5 97 THR B CA 1
ATOM 3303 C C . THR B 1 97 ? 14.375 -12.734 14.93 1 98.5 97 THR B C 1
ATOM 3305 O O . THR B 1 97 ? 14.938 -12.125 14.016 1 98.5 97 THR B O 1
ATOM 3308 N N . ALA B 1 98 ? 13.242 -12.367 15.469 1 98.31 98 ALA B N 1
ATOM 3309 C CA . ALA B 1 98 ? 12.562 -11.156 15.039 1 98.31 98 ALA B CA 1
ATOM 3310 C C . ALA B 1 98 ? 13.469 -9.938 15.164 1 98.31 98 ALA B C 1
ATOM 3312 O O . ALA B 1 98 ? 13.406 -9.016 14.344 1 98.31 98 ALA B O 1
ATOM 3313 N N . ARG B 1 99 ? 14.312 -9.875 16.109 1 97.69 99 ARG B N 1
ATOM 3314 C CA . ARG B 1 99 ? 15.164 -8.734 16.406 1 97.69 99 ARG B CA 1
ATOM 3315 C C . ARG B 1 99 ? 16.281 -8.602 15.375 1 97.69 99 ARG B C 1
ATOM 3317 O O . ARG B 1 99 ? 16.922 -7.551 15.273 1 97.69 99 ARG B O 1
ATOM 3324 N N . ASP B 1 100 ? 16.562 -9.641 14.609 1 98.44 100 ASP B N 1
ATOM 3325 C CA . ASP B 1 100 ? 17.609 -9.633 13.594 1 98.44 100 ASP B CA 1
ATOM 3326 C C . ASP B 1 100 ? 17.141 -8.914 12.328 1 98.44 100 ASP B C 1
ATOM 3328 O O . ASP B 1 100 ? 17.953 -8.562 11.477 1 98.44 100 ASP B O 1
ATOM 3332 N N . ILE B 1 101 ? 15.883 -8.711 12.188 1 98.75 101 ILE B N 1
ATOM 3333 C CA . ILE B 1 101 ? 15.305 -8.18 10.953 1 98.75 101 ILE B CA 1
ATOM 3334 C C . ILE B 1 101 ? 15.453 -6.66 10.922 1 98.75 101 ILE B C 1
ATOM 3336 O O . ILE B 1 101 ? 15.125 -5.977 11.898 1 98.75 101 ILE B O 1
ATOM 3340 N N . ASP B 1 102 ? 15.906 -6.152 9.797 1 98.69 102 ASP B N 1
ATOM 3341 C CA . ASP B 1 102 ? 16.188 -4.727 9.648 1 98.69 102 ASP B CA 1
ATOM 3342 C C . ASP B 1 102 ? 15.055 -4.023 8.898 1 98.69 102 ASP B C 1
ATOM 3344 O O . ASP B 1 102 ? 14.922 -2.801 8.977 1 98.69 102 ASP B O 1
ATOM 3348 N N . ALA B 1 103 ? 14.32 -4.77 8.125 1 98.75 103 ALA B N 1
ATOM 3349 C CA . ALA B 1 103 ? 13.242 -4.211 7.32 1 98.75 103 ALA B CA 1
ATOM 3350 C C . ALA B 1 103 ? 12.18 -5.266 7.012 1 98.75 103 ALA B C 1
ATOM 3352 O O . ALA B 1 103 ? 12.477 -6.461 6.984 1 98.75 103 ALA B O 1
ATOM 3353 N N . VAL B 1 104 ? 10.953 -4.801 6.797 1 98.69 104 VAL B N 1
ATOM 3354 C CA . VAL B 1 104 ? 9.859 -5.688 6.402 1 98.69 104 VAL B CA 1
ATOM 3355 C C . VAL B 1 104 ? 9.148 -5.113 5.18 1 98.69 104 VAL B C 1
ATOM 3357 O O . VAL B 1 104 ? 8.945 -3.9 5.082 1 98.69 104 VAL B O 1
ATOM 3360 N N . VAL B 1 105 ? 8.938 -5.934 4.164 1 98.81 105 VAL B N 1
ATOM 3361 C CA . VAL B 1 105 ? 8.117 -5.621 3 1 98.81 105 VAL B CA 1
ATOM 3362 C C . VAL B 1 105 ? 6.867 -6.5 2.994 1 98.81 105 VAL B C 1
ATOM 3364 O O . VAL B 1 105 ? 6.965 -7.727 3.031 1 98.81 105 VAL B O 1
ATOM 3367 N N . THR B 1 106 ? 5.73 -5.875 2.996 1 98.38 106 THR B N 1
ATOM 3368 C CA . THR B 1 106 ? 4.488 -6.641 2.979 1 98.38 106 THR B CA 1
ATOM 3369 C C . THR B 1 106 ? 3.674 -6.316 1.729 1 98.38 106 THR B C 1
ATOM 3371 O O . THR B 1 106 ? 3.793 -5.223 1.169 1 98.38 106 THR B O 1
ATOM 3374 N N . THR B 1 107 ? 2.902 -7.285 1.236 1 97.62 107 THR B N 1
ATOM 3375 C CA . THR B 1 107 ? 1.866 -7.055 0.236 1 97.62 107 THR B CA 1
ATOM 3376 C C . THR B 1 107 ? 0.574 -7.77 0.62 1 97.62 107 THR B C 1
ATOM 3378 O O . THR B 1 107 ? 0.604 -8.914 1.077 1 97.62 107 THR B O 1
ATOM 3381 N N . HIS B 1 108 ? -0.49 -7.094 0.55 1 95.62 108 HIS B N 1
ATOM 3382 C CA . HIS B 1 108 ? -1.84 -7.551 0.864 1 95.62 108 HIS B CA 1
ATOM 3383 C C . HIS B 1 108 ? -2.887 -6.73 0.116 1 95.62 108 HIS B C 1
ATOM 3385 O O . HIS B 1 108 ? -2.855 -5.5 0.146 1 95.62 108 HIS B O 1
ATOM 3391 N N . THR B 1 109 ? -3.881 -7.441 -0.513 1 94.69 109 THR B N 1
ATOM 3392 C CA . THR B 1 109 ? -4.809 -6.711 -1.365 1 94.69 109 THR B CA 1
ATOM 3393 C C . THR B 1 109 ? -6.254 -7.023 -0.985 1 94.69 109 THR B C 1
ATOM 3395 O O . THR B 1 109 ? -7.176 -6.312 -1.386 1 94.69 109 THR B O 1
ATOM 3398 N N . THR B 1 110 ? -6.582 -8 -0.159 1 93.62 110 THR B N 1
ATOM 3399 C CA . THR B 1 110 ? -7.918 -8.578 -0.085 1 93.62 110 THR B CA 1
ATOM 3400 C C . THR B 1 110 ? -8.719 -7.945 1.05 1 93.62 110 THR B C 1
ATOM 3402 O O . THR B 1 110 ? -9.781 -8.445 1.423 1 93.62 110 THR B O 1
ATOM 3405 N N . SER B 1 111 ? -8.258 -6.926 1.642 1 89.88 111 SER B N 1
ATOM 3406 C CA . SER B 1 111 ? -8.945 -6.129 2.65 1 89.88 111 SER B CA 1
ATOM 3407 C C . SER B 1 111 ? -8.328 -4.742 2.777 1 89.88 111 SER B C 1
ATOM 3409 O O . SER B 1 111 ? -7.434 -4.383 2.01 1 89.88 111 SER B O 1
ATOM 3411 N N . TRP B 1 112 ? -8.953 -3.902 3.6 1 89.25 112 TRP B N 1
ATOM 3412 C CA . TRP B 1 112 ? -8.43 -2.582 3.938 1 89.25 112 TRP B CA 1
ATOM 3413 C C . TRP B 1 112 ? -8.359 -2.395 5.449 1 89.25 112 TRP B C 1
ATOM 3415 O O . TRP B 1 112 ? -9.328 -2.684 6.164 1 89.25 112 TRP B O 1
ATOM 3425 N N . ALA B 1 113 ? -7.191 -1.995 5.859 1 89 113 ALA B N 1
ATOM 3426 C CA . ALA B 1 113 ? -7.047 -1.739 7.289 1 89 113 ALA B CA 1
ATOM 3427 C C . ALA B 1 113 ? -6.043 -0.618 7.547 1 89 113 ALA B C 1
ATOM 3429 O O . ALA B 1 113 ? -5.043 -0.498 6.836 1 89 113 ALA B O 1
ATOM 3430 N N . VAL B 1 114 ? -6.285 0.236 8.477 1 93 114 VAL B N 1
ATOM 3431 C CA . VAL B 1 114 ? -5.375 1.193 9.094 1 93 114 VAL B CA 1
ATOM 3432 C C . VAL B 1 114 ? -5.34 0.97 10.609 1 93 114 VAL B C 1
ATOM 3434 O O . VAL B 1 114 ? -6.355 1.134 11.289 1 93 114 VAL B O 1
ATOM 3437 N N . PRO B 1 115 ? -4.215 0.661 11.25 1 93.44 115 PRO B N 1
ATOM 3438 C CA . PRO B 1 115 ? -2.924 0.373 10.617 1 93.44 115 PRO B CA 1
ATOM 3439 C C . PRO B 1 115 ? -2.955 -0.883 9.75 1 93.44 115 PRO B C 1
ATOM 3441 O O . PRO B 1 115 ? -3.834 -1.733 9.922 1 93.44 115 PRO B O 1
ATOM 3444 N N . ASN B 1 116 ? -1.985 -0.965 8.875 1 92.94 116 ASN B N 1
ATOM 3445 C CA . ASN B 1 116 ? -1.91 -2.035 7.887 1 92.94 116 ASN B CA 1
ATOM 3446 C C . ASN B 1 116 ? -1.119 -3.229 8.414 1 92.94 116 ASN B C 1
ATOM 3448 O O . ASN B 1 116 ? -0.719 -3.25 9.578 1 92.94 116 ASN B O 1
ATOM 3452 N N . LEU B 1 117 ? -0.955 -4.266 7.566 1 95.81 117 LEU B N 1
ATOM 3453 C CA . LEU B 1 117 ? -0.368 -5.562 7.883 1 95.81 117 LEU B CA 1
ATOM 3454 C C . LEU B 1 117 ? 1.024 -5.398 8.484 1 95.81 117 LEU B C 1
ATOM 3456 O O . LEU B 1 117 ? 1.381 -6.094 9.438 1 95.81 117 LEU B O 1
ATOM 3460 N N . ASP B 1 118 ? 1.858 -4.48 7.922 1 96.19 118 ASP B N 1
ATOM 3461 C CA . ASP B 1 118 ? 3.236 -4.289 8.367 1 96.19 118 ASP B CA 1
ATOM 3462 C C . ASP B 1 118 ? 3.291 -3.908 9.844 1 96.19 118 ASP B C 1
ATOM 3464 O O . ASP B 1 118 ? 4.047 -4.504 10.617 1 96.19 118 ASP B O 1
ATOM 3468 N N . ILE B 1 119 ? 2.451 -2.947 10.242 1 96.25 119 ILE B N 1
ATOM 3469 C CA . ILE B 1 119 ? 2.479 -2.445 11.609 1 96.25 119 ILE B CA 1
ATOM 3470 C C . ILE B 1 119 ? 1.986 -3.527 12.57 1 96.25 119 ILE B C 1
ATOM 3472 O O . ILE B 1 119 ? 2.551 -3.715 13.648 1 96.25 119 ILE B O 1
ATOM 3476 N N . HIS B 1 120 ? 0.938 -4.25 12.188 1 96.44 120 HIS B N 1
ATOM 3477 C CA . HIS B 1 120 ? 0.438 -5.34 13.023 1 96.44 120 HIS B CA 1
ATOM 3478 C C . HIS B 1 120 ? 1.502 -6.414 13.219 1 96.44 120 HIS B C 1
ATOM 3480 O O . HIS B 1 120 ? 1.643 -6.961 14.312 1 96.44 120 HIS B O 1
ATOM 3486 N N . LEU B 1 121 ? 2.213 -6.723 12.18 1 97.25 121 LEU B N 1
ATOM 3487 C CA . LEU B 1 121 ? 3.236 -7.758 12.258 1 97.25 121 LEU B CA 1
ATOM 3488 C C . LEU B 1 121 ? 4.387 -7.316 13.164 1 97.25 121 LEU B C 1
ATOM 3490 O O . LEU B 1 121 ? 4.988 -8.141 13.852 1 97.25 121 LEU B O 1
ATOM 3494 N N . VAL B 1 122 ? 4.758 -5.98 13.117 1 97.19 122 VAL B N 1
ATOM 3495 C CA . VAL B 1 122 ? 5.793 -5.469 14.016 1 97.19 122 VAL B CA 1
ATOM 3496 C C . VAL B 1 122 ? 5.438 -5.809 15.461 1 97.19 122 VAL B C 1
ATOM 3498 O O . VAL B 1 122 ? 6.281 -6.293 16.219 1 97.19 122 VAL B O 1
ATOM 3501 N N . THR B 1 123 ? 4.203 -5.609 15.75 1 94.56 123 THR B N 1
ATOM 3502 C CA . THR B 1 123 ? 3.727 -5.824 17.109 1 94.56 123 THR B CA 1
ATOM 3503 C C . THR B 1 123 ? 3.643 -7.316 17.422 1 94.56 123 THR B C 1
ATOM 3505 O O . THR B 1 123 ? 4.172 -7.773 18.438 1 94.56 123 THR B O 1
ATOM 3508 N N . ARG B 1 124 ? 3.074 -8.117 16.609 1 96.31 124 ARG B N 1
ATOM 3509 C CA . ARG B 1 124 ? 2.773 -9.523 16.875 1 96.31 124 ARG B CA 1
ATOM 3510 C C . ARG B 1 124 ? 4.047 -10.359 16.906 1 96.31 124 ARG B C 1
ATOM 3512 O O . ARG B 1 124 ? 4.141 -11.328 17.672 1 96.31 124 ARG B O 1
ATOM 3519 N N . LEU B 1 125 ? 5.02 -10 16.062 1 97.88 125 LEU B N 1
ATOM 3520 C CA . LEU B 1 125 ? 6.227 -10.805 15.938 1 97.88 125 LEU B CA 1
ATOM 3521 C C . LEU B 1 125 ? 7.324 -10.297 16.875 1 97.88 125 LEU B C 1
ATOM 3523 O O . LEU B 1 125 ? 8.32 -10.992 17.094 1 97.88 125 LEU B O 1
ATOM 3527 N N . GLY B 1 126 ? 7.125 -9.094 17.422 1 97.38 126 GLY B N 1
ATOM 3528 C CA . GLY B 1 126 ? 8.172 -8.5 18.234 1 97.38 126 GLY B CA 1
ATOM 3529 C C . GLY B 1 126 ? 9.352 -8.008 17.422 1 97.38 126 GLY B C 1
ATOM 3530 O O . GLY B 1 126 ? 10.5 -8.148 17.844 1 97.38 126 GLY B O 1
ATOM 3531 N N . LEU B 1 127 ? 9.133 -7.523 16.219 1 97.94 127 LEU B N 1
ATOM 3532 C CA . LEU B 1 127 ? 10.188 -6.926 15.406 1 97.94 127 LEU B CA 1
ATOM 3533 C C . LEU B 1 127 ? 10.719 -5.652 16.047 1 97.94 127 LEU B C 1
ATOM 3535 O O . LEU B 1 127 ? 10.047 -5.062 16.906 1 97.94 127 LEU B O 1
ATOM 3539 N N . ARG B 1 128 ? 11.93 -5.234 15.656 1 97 128 ARG B N 1
ATOM 3540 C CA . ARG B 1 128 ? 12.461 -3.971 16.156 1 97 128 ARG B CA 1
ATOM 3541 C C . ARG B 1 128 ? 11.516 -2.816 15.828 1 97 128 ARG B C 1
ATOM 3543 O O . ARG B 1 128 ? 11.016 -2.715 14.703 1 97 128 ARG B O 1
ATOM 3550 N N . PRO B 1 129 ? 11.273 -1.963 16.781 1 96.75 129 PRO B N 1
ATOM 3551 C CA . PRO B 1 129 ? 10.336 -0.869 16.531 1 96.75 129 PRO B CA 1
ATOM 3552 C C . PRO B 1 129 ? 10.852 0.138 15.516 1 96.75 129 PRO B C 1
ATOM 3554 O O . PRO B 1 129 ? 10.07 0.93 14.977 1 96.75 129 PRO B O 1
ATOM 3557 N N . ASP B 1 130 ? 12.164 0.167 15.25 1 97.56 130 ASP B N 1
ATOM 3558 C CA . ASP B 1 130 ? 12.758 1.161 14.359 1 97.56 130 ASP B CA 1
ATOM 3559 C C . ASP B 1 130 ? 13.062 0.559 12.984 1 97.56 130 ASP B C 1
ATOM 3561 O O . ASP B 1 130 ? 13.82 1.133 12.203 1 97.56 130 ASP B O 1
ATOM 3565 N N . LEU B 1 131 ? 12.555 -0.65 12.695 1 97.94 131 LEU B N 1
ATOM 3566 C CA . LEU B 1 131 ? 12.867 -1.25 11.406 1 97.94 131 LEU B CA 1
ATOM 3567 C C . LEU B 1 131 ? 12.227 -0.457 10.266 1 97.94 131 LEU B C 1
ATOM 3569 O O . LEU B 1 131 ? 11.258 0.272 10.484 1 97.94 131 LEU B O 1
ATOM 3573 N N . ARG B 1 132 ? 12.781 -0.569 9.102 1 97.94 132 ARG B N 1
ATOM 3574 C CA . ARG B 1 132 ? 12.219 0.041 7.902 1 97.94 132 ARG B CA 1
ATOM 3575 C C . ARG B 1 132 ? 11.047 -0.772 7.371 1 97.94 132 ARG B C 1
ATOM 3577 O O . ARG B 1 132 ? 11.047 -2.002 7.453 1 97.94 132 ARG B O 1
ATOM 3584 N N . ARG B 1 133 ? 10.047 -0.089 6.848 1 97.31 133 ARG B N 1
ATOM 3585 C CA . ARG B 1 133 ? 8.836 -0.791 6.43 1 97.31 133 ARG B CA 1
ATOM 3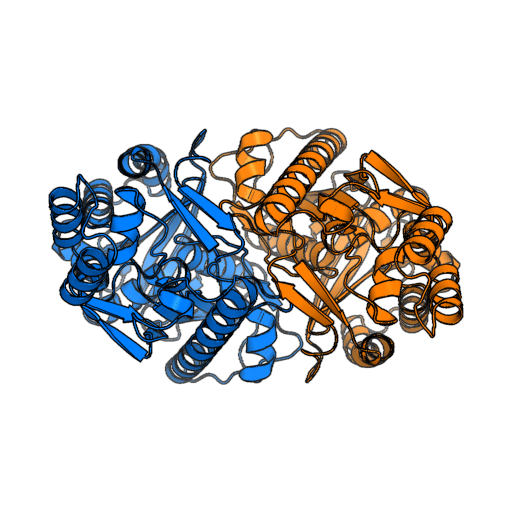586 C C . ARG B 1 133 ? 8.375 -0.312 5.059 1 97.31 133 ARG B C 1
ATOM 3588 O O . ARG B 1 133 ? 8.352 0.891 4.789 1 97.31 133 ARG B O 1
ATOM 3595 N N . VAL B 1 134 ? 8.047 -1.236 4.195 1 98.06 134 VAL B N 1
ATOM 3596 C CA . VAL B 1 134 ? 7.379 -0.984 2.922 1 98.06 134 VAL B CA 1
ATOM 3597 C C . VAL B 1 134 ? 6.09 -1.798 2.84 1 98.06 134 VAL B C 1
ATOM 3599 O O . VAL B 1 134 ? 6.129 -3.02 2.672 1 98.06 134 VAL B O 1
ATOM 3602 N N . ALA B 1 135 ? 5.02 -1.121 2.996 1 96.69 135 ALA B N 1
ATOM 3603 C CA . ALA B 1 135 ? 3.709 -1.756 2.865 1 96.69 135 ALA B CA 1
ATOM 3604 C C . ALA B 1 135 ? 3.092 -1.465 1.5 1 96.69 135 ALA B C 1
ATOM 3606 O O . ALA B 1 135 ? 2.639 -0.347 1.243 1 96.69 135 ALA B O 1
ATOM 3607 N N . LEU B 1 136 ? 3.031 -2.48 0.62 1 96.38 136 LEU B N 1
ATOM 3608 C CA . LEU B 1 136 ? 2.543 -2.289 -0.741 1 96.38 136 LEU B CA 1
ATOM 3609 C C . LEU B 1 136 ? 1.019 -2.332 -0.782 1 96.38 136 LEU B C 1
ATOM 3611 O O . LEU B 1 136 ? 0.398 -3.164 -0.115 1 96.38 136 LEU B O 1
ATOM 3615 N N . THR B 1 137 ? 0.52 -1.413 -1.526 1 85.25 137 THR B N 1
ATOM 3616 C CA . THR B 1 137 ? -0.93 -1.256 -1.549 1 85.25 137 THR B CA 1
ATOM 3617 C C . THR B 1 137 ? -1.531 -1.955 -2.766 1 85.25 137 THR B C 1
ATOM 3619 O O . THR B 1 137 ? -1.009 -1.84 -3.875 1 85.25 137 THR B O 1
ATOM 3622 N N . SER B 1 138 ? -2.604 -2.742 -2.572 1 90.44 138 SER B N 1
ATOM 3623 C CA . SER B 1 138 ? -3.502 -3.367 -3.537 1 90.44 138 SER B CA 1
ATOM 3624 C C . SER B 1 138 ? -2.787 -3.648 -4.855 1 90.44 138 SER B C 1
ATOM 3626 O O . SER B 1 138 ? -3.283 -3.291 -5.926 1 90.44 138 SER B O 1
ATOM 3628 N N . VAL B 1 139 ? -1.644 -4.25 -4.754 1 93.19 139 VAL B N 1
ATOM 3629 C CA . VAL B 1 139 ? -0.861 -4.574 -5.945 1 93.19 139 VAL B CA 1
ATOM 3630 C C . VAL B 1 139 ? -1.281 -5.938 -6.484 1 93.19 139 VAL B C 1
ATOM 3632 O O . VAL B 1 139 ? -0.981 -6.277 -7.633 1 93.19 139 VAL B O 1
ATOM 3635 N N . ALA B 1 140 ? -1.97 -6.715 -5.801 1 94.38 140 ALA B N 1
ATOM 3636 C CA . ALA B 1 140 ? -2.617 -7.957 -6.211 1 94.38 140 ALA B CA 1
ATOM 3637 C C . ALA B 1 140 ? -1.587 -9 -6.637 1 94.38 140 ALA B C 1
ATOM 3639 O O . ALA B 1 140 ? -0.596 -9.227 -5.938 1 94.38 140 ALA B O 1
ATOM 3640 N N . CYS B 1 141 ? -1.771 -9.727 -7.703 1 95.75 141 CYS B N 1
ATOM 3641 C CA . CYS B 1 141 ? -1.048 -10.922 -8.109 1 95.75 141 CYS B CA 1
ATOM 3642 C C . CYS B 1 141 ? 0.433 -10.625 -8.312 1 95.75 141 CYS B C 1
ATOM 3644 O O . CYS B 1 141 ? 1.285 -11.477 -8.039 1 95.75 141 CYS B O 1
ATOM 3646 N N . PRO B 1 142 ? 0.788 -9.438 -8.758 1 96.81 142 PRO B N 1
ATOM 3647 C CA . PRO B 1 142 ? 2.221 -9.164 -8.906 1 96.81 142 PRO B CA 1
ATOM 3648 C C . PRO B 1 142 ? 2.908 -8.906 -7.562 1 96.81 142 PRO B C 1
ATOM 3650 O O . PRO B 1 142 ? 4.129 -8.727 -7.516 1 96.81 142 PRO B O 1
ATOM 3653 N N . GLY B 1 143 ? 2.174 -8.891 -6.52 1 97.5 143 GLY B N 1
ATOM 3654 C CA . GLY B 1 143 ? 2.641 -8.43 -5.223 1 97.5 143 GLY B CA 1
ATOM 3655 C C . GLY B 1 143 ? 3.85 -9.195 -4.715 1 97.5 143 GLY B C 1
ATOM 3656 O O . GLY B 1 143 ? 4.746 -8.609 -4.105 1 97.5 143 GLY B O 1
ATOM 3657 N N . GLY B 1 144 ? 3.904 -10.5 -4.895 1 98.5 144 GLY B N 1
ATOM 3658 C CA . GLY B 1 144 ? 5.043 -11.281 -4.441 1 98.5 144 GLY B CA 1
ATOM 3659 C C . GLY B 1 144 ? 6.34 -10.891 -5.125 1 98.5 144 GLY B C 1
ATOM 3660 O O . GLY B 1 144 ? 7.371 -10.734 -4.465 1 98.5 144 GLY B O 1
ATOM 3661 N N . ALA B 1 145 ? 6.297 -10.766 -6.445 1 98.69 145 ALA B N 1
ATOM 3662 C CA . ALA B 1 145 ? 7.477 -10.367 -7.211 1 98.69 145 ALA B CA 1
ATOM 3663 C C . ALA B 1 145 ? 7.875 -8.93 -6.891 1 98.69 145 ALA B C 1
ATOM 3665 O O . ALA B 1 145 ? 9.062 -8.625 -6.773 1 98.69 145 ALA B O 1
ATOM 3666 N N . GLN B 1 146 ? 6.902 -8.094 -6.734 1 98.19 146 GLN B N 1
ATOM 3667 C CA . GLN B 1 146 ? 7.191 -6.703 -6.402 1 98.19 146 GLN B CA 1
ATOM 3668 C C . GLN B 1 146 ? 7.789 -6.582 -5.004 1 98.19 146 GLN B C 1
ATOM 3670 O O . GLN B 1 146 ? 8.648 -5.73 -4.762 1 98.19 146 GLN B O 1
ATOM 3675 N N . ALA B 1 147 ? 7.266 -7.383 -4.129 1 98.75 147 ALA B N 1
ATOM 3676 C CA . ALA B 1 147 ? 7.82 -7.359 -2.779 1 98.75 147 ALA B CA 1
ATOM 3677 C C . ALA B 1 147 ? 9.289 -7.77 -2.783 1 98.75 147 ALA B C 1
ATOM 3679 O O . ALA B 1 147 ? 10.109 -7.172 -2.078 1 98.75 147 ALA B O 1
ATOM 3680 N N . LEU B 1 148 ? 9.648 -8.758 -3.545 1 98.88 148 LEU B N 1
ATOM 3681 C CA . LEU B 1 148 ? 11.039 -9.164 -3.668 1 98.88 148 LEU B CA 1
ATOM 3682 C C . LEU B 1 148 ? 11.875 -8.062 -4.316 1 98.88 148 LEU B C 1
ATOM 3684 O O . LEU B 1 148 ? 13.023 -7.84 -3.932 1 98.88 148 LEU B O 1
ATOM 3688 N N . THR B 1 149 ? 11.305 -7.387 -5.309 1 98.75 149 THR B N 1
ATOM 3689 C CA . THR B 1 149 ? 11.969 -6.254 -5.941 1 98.75 149 THR B CA 1
ATOM 3690 C C . THR B 1 149 ? 12.273 -5.168 -4.914 1 98.75 149 THR B C 1
ATOM 3692 O O . THR B 1 149 ? 13.383 -4.637 -4.875 1 98.75 149 THR B O 1
ATOM 3695 N N . ARG B 1 150 ? 11.305 -4.863 -4.047 1 98.69 150 ARG B N 1
ATOM 3696 C CA . ARG B 1 150 ? 11.5 -3.846 -3.023 1 98.69 150 ARG B CA 1
ATOM 3697 C C . ARG B 1 150 ? 12.539 -4.289 -2.002 1 98.69 150 ARG B C 1
ATOM 3699 O O . ARG B 1 150 ? 13.328 -3.477 -1.512 1 98.69 150 ARG B O 1
ATOM 3706 N N . ALA B 1 151 ? 12.477 -5.559 -1.675 1 98.81 151 ALA B N 1
ATOM 3707 C CA . ALA B 1 151 ? 13.5 -6.074 -0.77 1 98.81 151 ALA B CA 1
ATOM 3708 C C . ALA B 1 151 ? 14.898 -5.859 -1.343 1 98.81 151 ALA B C 1
ATOM 3710 O O . ALA B 1 151 ? 15.812 -5.449 -0.626 1 98.81 151 ALA B O 1
ATOM 3711 N N . ALA B 1 152 ? 15.086 -6.109 -2.621 1 98.56 152 ALA B N 1
ATOM 3712 C CA . ALA B 1 152 ? 16.375 -5.891 -3.285 1 98.56 152 ALA B CA 1
ATOM 3713 C C . ALA B 1 152 ? 16.766 -4.418 -3.244 1 98.56 152 ALA B C 1
ATOM 3715 O O . ALA B 1 152 ? 17.938 -4.09 -3.027 1 98.56 152 ALA B O 1
ATOM 3716 N N . ASP B 1 153 ? 15.789 -3.537 -3.482 1 98.06 153 ASP B N 1
ATOM 3717 C CA . ASP B 1 153 ? 16.047 -2.104 -3.406 1 98.06 153 ASP B CA 1
ATOM 3718 C C . ASP B 1 153 ? 16.547 -1.709 -2.016 1 98.06 153 ASP B C 1
ATOM 3720 O O . ASP B 1 153 ? 17.5 -0.938 -1.882 1 98.06 153 ASP B O 1
ATOM 3724 N N . LEU 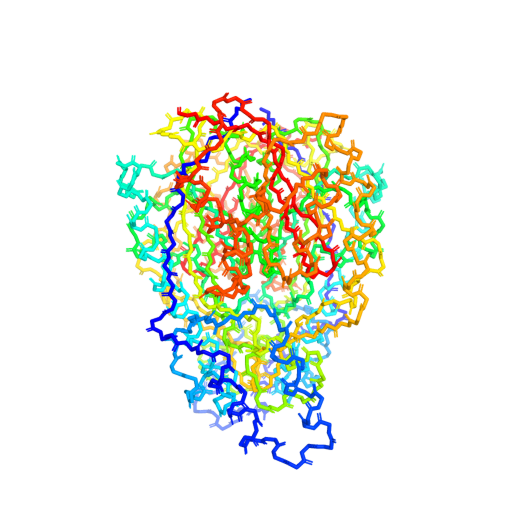B 1 154 ? 15.836 -2.215 -0.984 1 98.25 154 LEU B N 1
ATOM 3725 C CA . LEU B 1 154 ? 16.188 -1.886 0.393 1 98.25 154 LEU B CA 1
ATOM 3726 C C . LEU B 1 154 ? 17.609 -2.361 0.722 1 98.25 154 LEU B C 1
ATOM 3728 O O . LEU B 1 154 ? 18.359 -1.664 1.409 1 98.25 154 LEU B O 1
ATOM 3732 N N . LEU B 1 155 ? 17.922 -3.535 0.276 1 97.81 155 LEU B N 1
ATOM 3733 C CA . LEU B 1 155 ? 19.234 -4.109 0.508 1 97.81 155 LEU B CA 1
ATOM 3734 C C . LEU B 1 155 ? 20.312 -3.287 -0.189 1 97.81 155 LEU B C 1
ATOM 3736 O O . LEU B 1 155 ? 21.391 -3.07 0.368 1 97.81 155 LEU B O 1
ATOM 3740 N N . ALA B 1 156 ? 20.047 -2.914 -1.415 1 96.75 156 ALA B N 1
ATOM 3741 C CA . ALA B 1 156 ? 21 -2.078 -2.152 1 96.75 156 ALA B CA 1
ATOM 3742 C C . ALA B 1 156 ? 21.219 -0.75 -1.438 1 96.75 156 ALA B C 1
ATOM 3744 O O . ALA B 1 156 ? 22.344 -0.231 -1.428 1 96.75 156 ALA B O 1
ATOM 3745 N N . ALA B 1 157 ? 20.203 -0.199 -0.87 1 96.19 157 ALA B N 1
ATOM 3746 C CA . ALA B 1 157 ? 20.281 1.086 -0.181 1 96.19 157 ALA B CA 1
ATOM 3747 C C . ALA B 1 157 ? 21.062 0.958 1.123 1 96.19 157 ALA B C 1
ATOM 3749 O O . ALA B 1 157 ? 21.75 1.895 1.537 1 96.19 157 ALA B O 1
ATOM 3750 N N . ARG B 1 158 ? 20.875 -0.154 1.793 1 96.75 158 ARG B N 1
ATOM 3751 C CA . ARG B 1 158 ? 21.562 -0.436 3.045 1 96.75 158 ARG B CA 1
ATOM 3752 C C . ARG B 1 158 ? 22.109 -1.86 3.062 1 96.75 158 ARG B C 1
ATOM 3754 O O . ARG B 1 158 ? 21.516 -2.75 3.674 1 96.75 158 ARG B O 1
ATOM 3761 N N . PRO B 1 159 ? 23.312 -2.023 2.502 1 96.94 159 PRO B N 1
ATOM 3762 C CA . PRO B 1 159 ? 23.922 -3.354 2.469 1 96.94 159 PRO B CA 1
ATOM 3763 C C . PRO B 1 159 ? 24.062 -3.973 3.857 1 96.94 159 PRO B C 1
ATOM 3765 O O . PRO B 1 159 ? 24.266 -3.256 4.84 1 96.94 159 PRO B O 1
ATOM 3768 N N . GLY B 1 160 ? 23.922 -5.242 3.969 1 97.25 160 GLY B N 1
ATOM 3769 C CA . GLY B 1 160 ? 24.016 -5.961 5.23 1 97.25 160 GLY B CA 1
ATOM 3770 C C . GLY B 1 160 ? 22.672 -6.172 5.898 1 97.25 160 GLY B C 1
ATOM 3771 O O . GLY B 1 160 ? 22.562 -6.926 6.871 1 97.25 160 GLY B O 1
ATOM 3772 N N . SER B 1 161 ? 21.625 -5.609 5.324 1 98 161 SER B N 1
ATOM 3773 C CA . SER B 1 161 ? 20.297 -5.715 5.902 1 98 161 SER B CA 1
ATOM 3774 C C . SER B 1 161 ? 19.734 -7.125 5.75 1 98 161 SER B C 1
ATOM 3776 O O . SER B 1 161 ? 20.125 -7.855 4.836 1 98 161 SER B O 1
ATOM 3778 N N . LYS B 1 162 ? 18.906 -7.492 6.695 1 98.69 162 LYS B N 1
ATOM 3779 C CA . LYS B 1 162 ? 18.031 -8.648 6.605 1 98.69 162 LYS B CA 1
ATOM 3780 C C . LYS B 1 162 ? 16.578 -8.211 6.441 1 98.69 162 LYS B C 1
ATOM 3782 O O . LYS B 1 162 ? 15.992 -7.617 7.352 1 98.69 162 LYS B O 1
ATOM 3787 N N . VAL B 1 163 ? 16 -8.562 5.293 1 98.88 163 VAL B N 1
ATOM 3788 C CA . VAL B 1 163 ? 14.664 -8.078 4.953 1 98.88 163 VAL B CA 1
ATOM 3789 C C . VAL B 1 163 ? 13.664 -9.234 5.031 1 98.88 163 VAL B C 1
ATOM 3791 O O . VAL B 1 163 ? 13.852 -10.273 4.391 1 98.88 163 VAL B O 1
ATOM 3794 N N . LEU B 1 164 ? 12.648 -9.078 5.859 1 98.94 164 LEU B N 1
ATOM 3795 C CA . LEU B 1 164 ? 11.523 -10 5.91 1 98.94 164 LEU B CA 1
ATOM 3796 C C . LEU B 1 164 ? 10.469 -9.633 4.871 1 98.94 164 LEU B C 1
ATOM 3798 O O . LEU B 1 164 ? 9.922 -8.531 4.902 1 98.94 164 LEU B O 1
ATOM 3802 N N . VAL B 1 165 ? 10.227 -10.516 3.896 1 98.94 165 VAL B N 1
ATOM 3803 C CA . VAL B 1 165 ? 9.219 -10.312 2.859 1 98.94 165 VAL B CA 1
ATOM 3804 C C . VAL B 1 165 ? 7.988 -11.156 3.164 1 98.94 165 VAL B C 1
ATOM 3806 O O . VAL B 1 165 ? 8.094 -12.359 3.4 1 98.94 165 VAL B O 1
ATOM 3809 N N . VAL B 1 166 ? 6.809 -10.492 3.135 1 98.88 166 VAL B N 1
ATOM 3810 C CA . VAL B 1 166 ? 5.578 -11.164 3.539 1 98.88 166 VAL B CA 1
ATOM 3811 C C . VAL B 1 166 ? 4.473 -10.867 2.527 1 98.88 166 VAL B C 1
ATOM 3813 O O . VAL B 1 166 ? 4.215 -9.711 2.201 1 98.88 166 VAL B O 1
ATOM 3816 N N . ALA B 1 167 ? 3.846 -11.859 1.994 1 98.81 167 ALA B N 1
ATOM 3817 C CA . ALA B 1 167 ? 2.619 -11.766 1.207 1 98.81 167 ALA B CA 1
ATOM 3818 C C . ALA B 1 167 ? 1.475 -12.516 1.878 1 98.81 167 ALA B C 1
ATOM 3820 O O . ALA B 1 167 ? 1.666 -13.625 2.389 1 98.81 167 ALA B O 1
ATOM 3821 N N . SER B 1 168 ? 0.328 -11.922 1.972 1 98.75 168 SER B N 1
ATOM 3822 C CA . SER B 1 168 ? -0.824 -12.562 2.6 1 98.75 168 SER B CA 1
ATOM 3823 C C . SER B 1 168 ? -2.123 -12.156 1.912 1 98.75 168 SER B C 1
ATOM 3825 O O . SER B 1 168 ? -2.422 -10.961 1.791 1 98.75 168 SER B O 1
ATOM 3827 N N . GLU B 1 169 ? -2.895 -13.164 1.463 1 98.38 169 GLU B N 1
ATOM 3828 C CA . GLU B 1 169 ? -4.125 -12.906 0.717 1 98.38 169 GLU B CA 1
ATOM 3829 C C . GLU B 1 169 ? -5.254 -13.82 1.181 1 98.38 169 GLU B C 1
ATOM 3831 O O . GLU B 1 169 ? -5.043 -15.023 1.387 1 98.38 169 GLU B O 1
ATOM 3836 N N . VAL B 1 170 ? -6.371 -13.258 1.396 1 98.12 170 VAL B N 1
ATOM 3837 C CA . VAL B 1 170 ? -7.617 -13.969 1.646 1 98.12 170 VAL B CA 1
ATOM 3838 C C . VAL B 1 170 ? -8.57 -13.773 0.468 1 98.12 170 VAL B C 1
ATOM 3840 O O . VAL B 1 170 ? -9.547 -13.039 0.57 1 98.12 170 VAL B O 1
ATOM 3843 N N . LEU B 1 171 ? -8.328 -14.484 -0.574 1 97.5 171 LEU B N 1
ATOM 3844 C CA . LEU B 1 171 ? -9.008 -14.25 -1.843 1 97.5 171 LEU B CA 1
ATOM 3845 C C . LEU B 1 171 ? -10.422 -14.82 -1.813 1 97.5 171 LEU B C 1
ATOM 3847 O O . LEU B 1 171 ? -11.258 -14.477 -2.656 1 97.5 171 LEU B O 1
ATOM 3851 N N . SER B 1 172 ? -10.711 -15.641 -0.825 1 97 172 SER B N 1
ATOM 3852 C CA . SER B 1 172 ? -12.078 -16.109 -0.618 1 97 172 SER B CA 1
ATOM 3853 C C . SER B 1 172 ? -13.016 -14.945 -0.32 1 97 172 SER B C 1
ATOM 3855 O O . SER B 1 172 ? -14.234 -15.078 -0.429 1 97 172 SER B O 1
ATOM 3857 N N . SER B 1 173 ? -12.453 -13.82 0.056 1 94.94 173 SER B N 1
ATOM 3858 C CA . SER B 1 173 ? -13.258 -12.641 0.366 1 94.94 173 SER B CA 1
ATOM 3859 C C . SER B 1 173 ? -13.891 -12.055 -0.892 1 94.94 173 SER B C 1
ATOM 3861 O O . SER B 1 173 ? -14.805 -11.234 -0.808 1 94.94 173 SER B O 1
ATOM 3863 N N . ILE B 1 174 ? -13.5 -12.477 -2.049 1 92.94 174 ILE B N 1
ATOM 3864 C CA . ILE B 1 174 ? -14.086 -11.961 -3.279 1 92.94 174 ILE B CA 1
ATOM 3865 C C . ILE B 1 174 ? -15.109 -12.953 -3.818 1 92.94 174 ILE B C 1
ATOM 3867 O O . ILE B 1 174 ? -15.648 -12.766 -4.914 1 92.94 174 ILE B O 1
ATOM 3871 N N . TYR B 1 175 ? -15.32 -14.047 -3.135 1 94.56 175 TYR B N 1
ATOM 3872 C CA . TYR B 1 175 ? -16.359 -15.016 -3.459 1 94.56 175 TYR B CA 1
ATOM 3873 C C . TYR B 1 175 ? -17.75 -14.453 -3.15 1 94.56 175 TYR B C 1
ATOM 3875 O O . TYR B 1 175 ? -18.094 -14.258 -1.984 1 94.56 175 TYR B O 1
ATOM 3883 N N . HIS B 1 176 ? -18.547 -14.164 -4.188 1 91.94 176 HIS B N 1
ATOM 3884 C CA . HIS B 1 176 ? -19.875 -13.578 -4.031 1 91.94 176 HIS B CA 1
ATOM 3885 C C . HIS B 1 176 ? -20.922 -14.383 -4.789 1 91.94 176 HIS B C 1
ATOM 3887 O O . HIS B 1 176 ? -20.828 -14.547 -6.008 1 91.94 176 HIS B O 1
ATOM 3893 N N . HIS B 1 177 ? -21.984 -14.719 -4.094 1 92.25 177 HIS B N 1
ATOM 3894 C CA . HIS B 1 177 ? -23.109 -15.336 -4.781 1 92.25 177 HIS B CA 1
ATOM 3895 C C . HIS B 1 177 ? -23.781 -14.359 -5.738 1 92.25 177 HIS B C 1
ATOM 3897 O O . HIS B 1 177 ? -24.344 -14.766 -6.758 1 92.25 177 HIS B O 1
ATOM 3903 N N . SER B 1 178 ? -23.641 -13.109 -5.457 1 89.38 178 SER B N 1
ATOM 3904 C CA . SER B 1 178 ? -24.312 -12.086 -6.246 1 89.38 178 SER B CA 1
ATOM 3905 C C . SER B 1 178 ? -23.594 -11.844 -7.574 1 89.38 178 SER B C 1
ATOM 3907 O O . SER B 1 178 ? -24.141 -11.195 -8.469 1 89.38 178 SER B O 1
ATOM 3909 N N . ASP B 1 179 ? -22.375 -12.258 -7.703 1 90.69 179 ASP B N 1
ATOM 3910 C CA . ASP B 1 179 ? -21.656 -12.164 -8.969 1 90.69 179 ASP B CA 1
ATOM 3911 C C . ASP B 1 179 ? -22.016 -13.312 -9.898 1 90.69 179 ASP B C 1
ATOM 3913 O O . ASP B 1 179 ? -21.672 -14.461 -9.641 1 90.69 179 ASP B O 1
ATOM 3917 N N . THR B 1 180 ? -22.641 -13.008 -11.086 1 91.81 180 THR B N 1
ATOM 3918 C CA . THR B 1 180 ? -23.234 -14.094 -11.852 1 91.81 180 THR B CA 1
ATOM 3919 C C . THR B 1 180 ? -22.672 -14.125 -13.273 1 91.81 180 THR B C 1
ATOM 3921 O O . THR B 1 180 ? -23.141 -14.883 -14.117 1 91.81 180 THR B O 1
ATOM 3924 N N . THR B 1 181 ? -21.641 -13.266 -13.562 1 90.44 181 THR B N 1
ATOM 3925 C CA . THR B 1 181 ? -21.016 -13.336 -14.883 1 90.44 181 THR B CA 1
ATOM 3926 C C . THR B 1 181 ? -20.141 -14.578 -15 1 90.44 181 THR B C 1
ATOM 3928 O O . THR B 1 181 ? -19.734 -15.156 -13.992 1 90.44 181 THR B O 1
ATOM 3931 N N . ILE B 1 182 ? -19.859 -14.984 -16.172 1 88.94 182 ILE B N 1
ATOM 3932 C CA . ILE B 1 182 ? -19 -16.141 -16.422 1 88.94 182 ILE B CA 1
ATOM 3933 C C . ILE B 1 182 ? -17.609 -15.867 -15.828 1 88.94 182 ILE B C 1
ATOM 3935 O O . ILE B 1 182 ? -17.016 -16.75 -15.219 1 88.94 182 ILE B O 1
ATOM 3939 N N . GLU B 1 183 ? -17.094 -14.664 -15.984 1 87.75 183 GLU B N 1
ATOM 3940 C CA . GLU B 1 183 ? -15.789 -14.297 -15.461 1 87.75 183 GLU B CA 1
ATOM 3941 C C . GLU B 1 183 ? -15.75 -14.414 -13.938 1 87.75 183 GLU B C 1
ATOM 3943 O O . GLU B 1 183 ? -14.781 -14.922 -13.375 1 87.75 183 GLU B O 1
ATOM 3948 N N . SER B 1 184 ? -16.828 -13.961 -13.359 1 89.75 184 SER B N 1
ATOM 3949 C CA . SER B 1 184 ? -16.875 -14.008 -11.898 1 89.75 184 SER B CA 1
ATOM 3950 C C . SER B 1 184 ? -16.938 -15.453 -11.398 1 89.75 184 SER B C 1
ATOM 3952 O O . SER B 1 184 ? -16.438 -15.758 -10.32 1 89.75 184 SER B O 1
ATOM 3954 N N . MET B 1 185 ? -17.516 -16.375 -12.203 1 90.56 185 MET B N 1
ATOM 3955 C CA . MET B 1 185 ? -17.609 -17.781 -11.828 1 90.56 185 MET B CA 1
ATOM 3956 C C . MET B 1 185 ? -16.25 -18.453 -11.891 1 90.56 185 MET B C 1
ATOM 3958 O O . MET B 1 185 ? -15.938 -19.312 -11.078 1 90.56 185 MET B O 1
ATOM 3962 N N . ILE B 1 186 ? -15.5 -18.062 -12.828 1 89.94 186 ILE B N 1
ATOM 3963 C CA . ILE B 1 186 ? -14.141 -18.578 -12.945 1 89.94 186 ILE B CA 1
ATOM 3964 C C . ILE B 1 186 ? -13.352 -18.25 -11.68 1 89.94 186 ILE B C 1
ATOM 3966 O O . ILE B 1 186 ? -12.672 -19.125 -11.125 1 89.94 186 ILE B O 1
ATOM 3970 N N . TYR B 1 187 ? -13.469 -17.047 -11.211 1 91.5 187 TYR B N 1
ATOM 3971 C CA . TYR B 1 187 ? -12.695 -16.609 -10.047 1 91.5 187 TYR B CA 1
ATOM 3972 C C . TYR B 1 187 ? -13.133 -17.359 -8.797 1 91.5 187 TYR B C 1
ATOM 3974 O O . TYR B 1 187 ? -12.312 -17.625 -7.906 1 91.5 187 TYR B O 1
ATOM 3982 N N . LYS B 1 188 ? -14.398 -17.734 -8.758 1 93.56 188 LYS B N 1
ATOM 3983 C CA . LYS B 1 188 ? -14.883 -18.531 -7.641 1 93.56 188 LYS B CA 1
ATOM 3984 C C . LYS B 1 188 ? -14.133 -19.859 -7.551 1 93.56 188 LYS B C 1
ATOM 3986 O O . LYS B 1 188 ? -13.93 -20.391 -6.461 1 93.56 188 LYS B O 1
ATOM 3991 N N . ALA B 1 189 ? -13.727 -20.312 -8.68 1 96 189 ALA B N 1
ATOM 3992 C CA . ALA B 1 189 ? -13.102 -21.625 -8.719 1 96 189 ALA B CA 1
ATOM 3993 C C . ALA B 1 189 ? -11.578 -21.516 -8.773 1 96 189 ALA B C 1
ATOM 3995 O O . ALA B 1 189 ? -10.867 -22.5 -8.562 1 96 189 ALA B O 1
ATOM 3996 N N . LEU B 1 190 ? -11.062 -20.312 -8.922 1 96.81 190 LEU B N 1
ATOM 3997 C CA . LEU B 1 190 ? -9.656 -20.125 -9.242 1 96.81 190 LEU B CA 1
ATOM 3998 C C . LEU B 1 190 ? -8.844 -19.812 -7.984 1 96.81 190 LEU B C 1
ATOM 4000 O O . LEU B 1 190 ? -7.715 -20.281 -7.84 1 96.81 190 LEU B O 1
ATOM 4004 N N . PHE B 1 191 ? -9.406 -19.109 -7.023 1 97.38 191 PHE B N 1
ATOM 4005 C CA . PHE B 1 191 ? -8.625 -18.422 -6.004 1 97.38 191 PHE B CA 1
ATOM 4006 C C . PHE B 1 191 ? -8.562 -19.25 -4.723 1 97.38 191 PHE B C 1
ATOM 4008 O O . PHE B 1 191 ? -9.469 -20.031 -4.434 1 97.38 191 PHE B O 1
ATOM 4015 N N . GLY B 1 192 ? -7.496 -19.094 -3.975 1 98.44 192 GLY B N 1
ATOM 4016 C CA . GLY B 1 192 ? -7.293 -19.656 -2.65 1 98.44 192 GLY B CA 1
ATOM 4017 C C . GLY B 1 192 ? -6.672 -18.672 -1.675 1 98.44 192 GLY B C 1
ATOM 4018 O O . GLY B 1 192 ? -6.16 -17.625 -2.08 1 98.44 192 GLY B O 1
ATOM 4019 N N . ASP B 1 193 ? -6.754 -19.016 -0.359 1 98.81 193 ASP B N 1
ATOM 4020 C CA . ASP B 1 193 ? -6.211 -18.172 0.704 1 98.81 193 ASP B CA 1
ATOM 4021 C C . ASP B 1 193 ? -4.863 -18.688 1.188 1 98.81 193 ASP B C 1
ATOM 4023 O O . ASP B 1 193 ? -4.707 -19.891 1.416 1 98.81 193 ASP B O 1
ATOM 4027 N N . ALA B 1 194 ? -3.912 -17.797 1.325 1 98.94 194 ALA B N 1
ATOM 4028 C CA . ALA B 1 194 ? -2.611 -18.203 1.849 1 98.94 194 ALA B CA 1
ATOM 4029 C C . ALA B 1 194 ? -1.78 -17 2.264 1 98.94 194 ALA B C 1
ATOM 4031 O O . ALA B 1 194 ? -2.094 -15.859 1.894 1 98.94 194 ALA B O 1
ATOM 4032 N N . ALA B 1 195 ? -0.808 -17.25 3.08 1 98.94 195 ALA B N 1
ATOM 4033 C CA . ALA B 1 195 ? 0.286 -16.312 3.352 1 98.94 195 ALA B CA 1
ATOM 4034 C C . ALA B 1 195 ? 1.641 -17 3.174 1 98.94 195 ALA B C 1
ATOM 4036 O O . ALA B 1 195 ? 1.757 -18.219 3.34 1 98.94 195 ALA B O 1
ATOM 4037 N N . SER B 1 196 ? 2.578 -16.281 2.779 1 98.94 196 SER B N 1
ATOM 4038 C CA . SER B 1 196 ? 3.947 -16.766 2.643 1 98.94 196 SER B CA 1
ATOM 4039 C C . SER B 1 196 ? 4.957 -15.703 3.061 1 98.94 196 SER B C 1
ATOM 4041 O O . SER B 1 196 ? 4.688 -14.508 2.951 1 98.94 196 SER B O 1
ATOM 4043 N N . ALA B 1 197 ? 6.059 -16.109 3.607 1 98.94 197 ALA B N 1
ATOM 4044 C CA . ALA B 1 197 ? 7.121 -15.211 4.035 1 98.94 197 ALA B CA 1
ATOM 4045 C C . ALA B 1 197 ? 8.5 -15.789 3.717 1 98.94 197 ALA B C 1
ATOM 4047 O O . ALA B 1 197 ? 8.656 -17 3.613 1 98.94 197 ALA B O 1
ATOM 4048 N N . THR B 1 198 ? 9.461 -14.953 3.545 1 98.94 198 THR B N 1
ATOM 4049 C CA . THR B 1 198 ? 10.852 -15.336 3.33 1 98.94 198 THR B CA 1
ATOM 4050 C C . THR B 1 198 ? 11.789 -14.227 3.801 1 98.94 198 THR B C 1
ATOM 4052 O O . THR B 1 198 ? 11.352 -13.109 4.082 1 98.94 198 THR B O 1
ATOM 4055 N N . VAL B 1 199 ? 13.047 -14.562 3.984 1 98.88 199 VAL B N 1
ATOM 4056 C CA . VAL B 1 199 ? 14.078 -13.602 4.355 1 98.88 199 VAL B CA 1
ATOM 4057 C C . VAL B 1 199 ? 14.992 -13.344 3.158 1 98.88 199 VAL B C 1
ATOM 4059 O O . VAL B 1 199 ? 15.422 -14.281 2.48 1 98.88 199 VAL B O 1
ATOM 4062 N N . VAL B 1 200 ? 15.242 -12.094 2.836 1 98.88 200 VAL B N 1
ATOM 4063 C CA . VAL B 1 200 ? 16.125 -11.664 1.754 1 98.88 200 VAL B CA 1
ATOM 4064 C C . VAL B 1 200 ? 17.344 -10.961 2.334 1 98.88 200 VAL B C 1
ATOM 4066 O O . VAL B 1 200 ? 17.219 -10.031 3.137 1 98.88 200 VAL B O 1
ATOM 4069 N N . THR B 1 201 ? 18.484 -11.375 1.949 1 98.25 201 THR B N 1
ATOM 4070 C CA . THR B 1 201 ? 19.75 -10.844 2.463 1 98.25 201 THR B CA 1
ATOM 4071 C C . THR B 1 201 ? 20.75 -10.664 1.336 1 98.25 201 THR B C 1
ATOM 4073 O O . THR B 1 201 ? 20.5 -11.047 0.195 1 98.25 201 THR B O 1
ATOM 4076 N N . ASP B 1 202 ? 21.922 -10.008 1.63 1 96.38 202 ASP B N 1
ATOM 4077 C CA . ASP B 1 202 ? 22.938 -9.828 0.606 1 96.38 202 ASP B CA 1
ATOM 4078 C C . ASP B 1 202 ? 23.984 -10.945 0.67 1 96.38 202 ASP B C 1
ATOM 4080 O O . ASP B 1 202 ? 24.875 -11.023 -0.173 1 96.38 202 ASP B O 1
ATOM 4084 N N . THR B 1 203 ? 23.938 -11.812 1.708 1 95.31 203 THR B N 1
ATOM 4085 C CA . THR B 1 203 ? 24.703 -13.047 1.792 1 95.31 203 THR B CA 1
ATOM 4086 C C . THR B 1 203 ? 23.781 -14.258 1.865 1 95.31 203 THR B C 1
ATOM 4088 O O . THR B 1 203 ? 22.797 -14.25 2.607 1 95.31 203 THR B O 1
ATOM 4091 N N . PRO B 1 204 ? 24.141 -15.289 1.137 1 94.25 204 PRO B N 1
ATOM 4092 C CA . PRO B 1 204 ? 23.25 -16.453 1.149 1 94.25 204 PRO B CA 1
ATOM 4093 C C . PRO B 1 204 ? 23.172 -17.125 2.52 1 94.25 204 PRO B C 1
ATOM 4095 O O . PRO B 1 204 ? 24.203 -17.406 3.131 1 94.25 204 PRO B O 1
ATOM 4098 N N . LEU B 1 205 ? 21.984 -17.344 2.967 1 95.19 205 LEU B N 1
ATOM 4099 C CA . LEU B 1 205 ? 21.766 -18.047 4.223 1 95.19 205 LEU B CA 1
ATOM 4100 C C . LEU B 1 205 ? 21.406 -19.516 3.965 1 95.19 205 LEU B C 1
ATOM 4102 O O . LEU B 1 205 ? 21.281 -20.297 4.906 1 95.19 205 LEU B O 1
ATOM 4106 N N . GLY B 1 206 ? 21.219 -19.922 2.793 1 96.06 206 GLY B N 1
ATOM 4107 C CA . GLY B 1 206 ? 20.812 -21.219 2.273 1 96.06 206 GLY B CA 1
ATOM 4108 C C . GLY B 1 206 ? 20.516 -21.203 0.786 1 96.06 206 GLY B C 1
ATOM 4109 O O . GLY B 1 206 ? 20.719 -20.188 0.118 1 96.06 206 GLY B O 1
ATOM 4110 N N . PRO B 1 207 ? 20.125 -22.375 0.273 1 97.69 207 PRO B N 1
ATOM 4111 C CA . PRO B 1 207 ? 19.766 -22.406 -1.148 1 97.69 207 PRO B CA 1
ATOM 4112 C C . PRO B 1 207 ? 18.594 -21.484 -1.479 1 97.69 207 PRO B C 1
ATOM 4114 O O . PRO B 1 207 ? 17.703 -21.297 -0.646 1 97.69 207 PRO B O 1
ATOM 4117 N N . GLY B 1 208 ? 18.562 -20.922 -2.633 1 98 208 GLY B N 1
ATOM 4118 C CA . GLY B 1 208 ? 17.469 -20.078 -3.07 1 98 208 GLY B CA 1
ATOM 4119 C C . GLY B 1 208 ? 17.797 -19.25 -4.297 1 98 208 GLY B C 1
ATOM 4120 O O . GLY B 1 208 ? 18.609 -19.641 -5.121 1 98 208 GLY B O 1
ATOM 4121 N N . LEU B 1 209 ? 17.094 -18.125 -4.453 1 98.19 209 LEU B N 1
ATOM 4122 C CA . LEU B 1 209 ? 17.297 -17.266 -5.613 1 98.19 209 LEU B CA 1
ATOM 4123 C C . LEU B 1 209 ? 18.328 -16.188 -5.32 1 98.19 209 LEU B C 1
ATOM 4125 O O . LEU B 1 209 ? 18.344 -15.617 -4.227 1 98.19 209 LEU B O 1
ATOM 4129 N N . ALA B 1 210 ? 19.203 -16 -6.246 1 98.38 210 ALA B N 1
ATOM 4130 C CA . ALA B 1 210 ? 20 -14.773 -6.316 1 98.38 210 ALA B CA 1
ATOM 4131 C C . ALA B 1 210 ? 19.438 -13.812 -7.359 1 98.38 210 ALA B C 1
ATOM 4133 O O . ALA B 1 210 ? 19.5 -14.086 -8.562 1 98.38 210 ALA B O 1
ATOM 4134 N N . VAL B 1 211 ? 18.891 -12.703 -6.918 1 98.31 211 VAL B N 1
ATOM 4135 C CA . VAL B 1 211 ? 18.25 -11.75 -7.816 1 98.31 211 VAL B CA 1
ATOM 4136 C C . VAL B 1 211 ? 19.312 -10.914 -8.523 1 98.31 211 VAL B C 1
ATOM 4138 O O . VAL B 1 211 ? 20.141 -10.266 -7.875 1 98.31 211 VAL B O 1
ATOM 4141 N N . GLU B 1 212 ? 19.266 -10.898 -9.82 1 96.31 212 GLU B N 1
ATOM 4142 C CA . GLU B 1 212 ? 20.25 -10.164 -10.609 1 96.31 212 GLU B CA 1
ATOM 4143 C C . GLU B 1 212 ? 19.672 -8.836 -11.102 1 96.31 212 GLU B C 1
ATOM 4145 O O . GLU B 1 212 ? 20.406 -7.852 -11.219 1 96.31 212 GLU B O 1
ATOM 4150 N N . ASP B 1 213 ? 18.5 -8.844 -11.453 1 97.06 213 ASP B N 1
ATOM 4151 C CA . ASP B 1 213 ? 17.828 -7.656 -11.961 1 97.06 213 ASP B CA 1
ATOM 4152 C C . ASP B 1 213 ? 16.312 -7.766 -11.781 1 97.06 213 ASP B C 1
ATOM 4154 O O . ASP B 1 213 ? 15.789 -8.852 -11.508 1 97.06 213 ASP B O 1
ATOM 4158 N N . THR B 1 214 ? 15.688 -6.676 -11.789 1 98.19 214 THR B N 1
ATOM 4159 C CA . THR B 1 214 ? 14.242 -6.621 -11.609 1 98.19 214 THR B CA 1
ATOM 4160 C C . THR B 1 214 ? 13.586 -5.84 -12.742 1 98.19 214 THR B C 1
ATOM 4162 O O . THR B 1 214 ? 14.227 -4.996 -13.375 1 98.19 214 THR B O 1
ATOM 4165 N N . PHE B 1 215 ? 12.305 -6.176 -13.016 1 98.06 215 PHE B N 1
ATOM 4166 C CA . PHE B 1 215 ? 11.547 -5.582 -14.117 1 98.06 215 PHE B CA 1
ATOM 4167 C C . PHE B 1 215 ? 10.102 -5.324 -13.703 1 98.06 215 PHE B C 1
ATOM 4169 O O . PHE B 1 215 ? 9.469 -6.18 -13.086 1 98.06 215 PHE B O 1
ATOM 4176 N N . GLU B 1 216 ? 9.641 -4.184 -13.953 1 97.81 216 GLU B N 1
ATOM 4177 C CA . GLU B 1 216 ? 8.234 -3.801 -13.82 1 97.81 216 GLU B CA 1
ATOM 4178 C C . GLU B 1 216 ? 7.715 -3.152 -15.102 1 97.81 216 GLU B C 1
ATOM 4180 O O . GLU B 1 216 ? 8.438 -2.404 -15.766 1 97.81 216 GLU B O 1
ATOM 4185 N N . TYR B 1 217 ? 6.449 -3.461 -15.422 1 97.5 217 TYR B N 1
ATOM 4186 C CA . TYR B 1 217 ? 5.879 -2.969 -16.672 1 97.5 217 TYR B CA 1
ATOM 4187 C C . TYR B 1 217 ? 4.367 -2.807 -16.547 1 97.5 217 TYR B C 1
ATOM 4189 O O . TYR B 1 217 ? 3.68 -3.699 -16.047 1 97.5 217 TYR B O 1
ATOM 4197 N N . VAL B 1 218 ? 3.887 -1.669 -16.906 1 96.31 218 VAL B N 1
ATOM 4198 C CA . VAL B 1 218 ? 2.453 -1.419 -17.016 1 96.31 218 VAL B CA 1
ATOM 4199 C C . VAL B 1 218 ? 2.033 -1.427 -18.469 1 96.31 218 VAL B C 1
ATOM 4201 O O . VAL B 1 218 ? 2.453 -0.568 -19.25 1 96.31 218 VAL B O 1
ATOM 4204 N N . LEU B 1 219 ? 1.191 -2.393 -18.812 1 94.44 219 LEU B N 1
ATOM 4205 C CA . LEU B 1 219 ? 0.688 -2.443 -20.188 1 94.44 219 LEU B CA 1
ATOM 4206 C C . LEU B 1 219 ? -0.185 -1.229 -20.484 1 94.44 219 LEU B C 1
ATOM 4208 O O . LEU B 1 219 ? -1.169 -0.976 -19.781 1 94.44 219 LEU B O 1
ATOM 4212 N N . PRO B 1 220 ? 0.134 -0.499 -21.562 1 91.12 220 PRO B N 1
ATOM 4213 C CA . PRO B 1 220 ? -0.676 0.674 -21.906 1 91.12 220 PRO B CA 1
ATOM 4214 C C . PRO B 1 220 ? -2.129 0.319 -22.203 1 91.12 220 PRO B C 1
ATOM 4216 O O . PRO B 1 220 ? -2.404 -0.732 -22.797 1 91.12 220 PRO B O 1
ATOM 4219 N N . ASP B 1 221 ? -3.051 1.203 -21.75 1 87.31 221 ASP B N 1
ATOM 4220 C CA . ASP B 1 221 ? -4.473 1.136 -22.078 1 87.31 221 ASP B CA 1
ATOM 4221 C C . ASP B 1 221 ? -5.09 -0.162 -21.562 1 87.31 221 ASP B C 1
ATOM 4223 O O . ASP B 1 221 ? -5.832 -0.833 -22.281 1 87.31 221 ASP B O 1
ATOM 4227 N N . SER B 1 222 ? -4.691 -0.548 -20.344 1 88 222 SER B N 1
ATOM 4228 C CA . SER B 1 222 ? -5.125 -1.854 -19.859 1 88 222 SER B CA 1
ATOM 4229 C C . SER B 1 222 ? -5.82 -1.734 -18.5 1 88 222 SER B C 1
ATOM 4231 O O . SER B 1 222 ? -6.059 -2.74 -17.828 1 88 222 SER B O 1
ATOM 4233 N N . LEU B 1 223 ? -6.219 -0.583 -18.078 1 88.25 223 LEU B N 1
ATOM 4234 C CA . LEU B 1 223 ? -6.758 -0.335 -16.734 1 88.25 223 LEU B CA 1
ATOM 4235 C C . LEU B 1 223 ? -8.055 -1.115 -16.531 1 88.25 223 LEU B C 1
ATOM 4237 O O . LEU B 1 223 ? -8.344 -1.553 -15.414 1 88.25 223 LEU B O 1
ATOM 4241 N N . GLU B 1 224 ? -8.727 -1.362 -17.562 1 85.25 224 GLU B N 1
ATOM 4242 C CA . GLU B 1 224 ? -10.07 -1.923 -17.422 1 85.25 224 GLU B CA 1
ATOM 4243 C C . GLU B 1 224 ? -10.039 -3.445 -17.531 1 85.25 224 GLU B C 1
ATOM 4245 O O . GLU B 1 224 ? -11.07 -4.102 -17.328 1 85.25 224 GLU B O 1
ATOM 4250 N N . ARG B 1 225 ? -8.922 -4.023 -17.766 1 87.81 225 ARG B N 1
ATOM 4251 C CA . ARG B 1 225 ? -8.867 -5.469 -17.984 1 87.81 225 ARG B CA 1
ATOM 4252 C C . ARG B 1 225 ? -9.164 -6.227 -16.703 1 87.81 225 ARG B C 1
ATOM 4254 O O . ARG B 1 225 ? -9.82 -7.27 -16.719 1 87.81 225 ARG B O 1
ATOM 4261 N N . GLN B 1 226 ? -8.664 -5.754 -15.617 1 90.81 226 GLN B N 1
ATOM 4262 C CA . GLN B 1 226 ? -8.922 -6.266 -14.273 1 90.81 226 GLN B CA 1
ATOM 4263 C C . GLN B 1 226 ? -9.031 -5.129 -13.258 1 90.81 226 GLN B C 1
ATOM 4265 O O . GLN B 1 226 ? -8.188 -4.23 -13.234 1 90.81 226 GLN B O 1
ATOM 4270 N N . ARG B 1 227 ? -10.102 -5.242 -12.508 1 90.31 227 ARG B N 1
ATOM 4271 C CA . ARG B 1 227 ? -10.328 -4.164 -11.555 1 90.31 227 ARG B CA 1
ATOM 4272 C C . ARG B 1 227 ? -10.961 -4.691 -10.273 1 90.31 227 ARG B C 1
ATOM 4274 O O . ARG B 1 227 ? -11.727 -5.66 -10.305 1 90.31 227 ARG B O 1
ATOM 4281 N N . GLY B 1 228 ? -10.555 -4.059 -9.203 1 92.19 228 GLY B N 1
ATOM 4282 C CA . GLY B 1 228 ? -11.227 -4.25 -7.926 1 92.19 228 GLY B CA 1
ATOM 4283 C C . GLY B 1 228 ? -12.125 -3.088 -7.543 1 92.19 228 GLY B C 1
ATOM 4284 O O . GLY B 1 228 ? -11.797 -1.929 -7.801 1 92.19 228 GLY B O 1
ATOM 4285 N N . ARG B 1 229 ? -13.297 -3.451 -6.945 1 90.69 229 ARG B N 1
ATOM 4286 C CA . ARG B 1 229 ? -14.18 -2.408 -6.438 1 90.69 229 ARG B CA 1
ATOM 4287 C C . ARG B 1 229 ? -14.789 -2.812 -5.098 1 90.69 229 ARG B C 1
ATOM 4289 O O . ARG B 1 229 ? -14.883 -4.004 -4.785 1 90.69 229 ARG B O 1
ATOM 4296 N N . ILE B 1 230 ? -15.188 -1.792 -4.348 1 94 230 ILE B N 1
ATOM 4297 C CA . ILE B 1 230 ? -15.844 -1.993 -3.061 1 94 230 ILE B CA 1
ATOM 4298 C C . ILE B 1 230 ? -17.344 -1.748 -3.205 1 94 230 ILE B C 1
ATOM 4300 O O . ILE B 1 230 ? -17.766 -0.859 -3.949 1 94 230 ILE B O 1
ATOM 4304 N N . ALA B 1 231 ? -18.094 -2.547 -2.604 1 94.12 231 ALA B N 1
ATOM 4305 C CA . ALA B 1 231 ? -19.547 -2.4 -2.506 1 94.12 231 ALA B CA 1
ATOM 4306 C C . ALA B 1 231 ? -20.047 -2.75 -1.104 1 94.12 231 ALA B C 1
ATOM 4308 O O . ALA B 1 231 ? -19.25 -3.104 -0.23 1 94.12 231 ALA B O 1
ATOM 4309 N N . GLU B 1 232 ? -21.328 -2.598 -0.845 1 94.06 232 GLU B N 1
ATOM 4310 C CA . GLU B 1 232 ? -21.906 -2.824 0.476 1 94.06 232 GLU B CA 1
ATOM 4311 C C . GLU B 1 232 ? -21.719 -4.273 0.918 1 94.06 232 GLU B C 1
ATOM 4313 O O . GLU B 1 232 ? -21.609 -4.555 2.113 1 94.06 232 GLU B O 1
ATOM 4318 N N . ASP B 1 233 ? -21.625 -5.109 -0.086 1 93.88 233 ASP B N 1
ATOM 4319 C CA . ASP B 1 233 ? -21.531 -6.527 0.257 1 93.88 233 ASP B CA 1
ATOM 4320 C C . ASP B 1 233 ? -20.078 -7 0.215 1 93.88 233 ASP B C 1
ATOM 4322 O O . ASP B 1 233 ? -19.797 -8.195 0.363 1 93.88 233 ASP B O 1
ATOM 4326 N N . GLY B 1 234 ? -19.125 -6.109 0.014 1 93.75 234 GLY B N 1
ATOM 4327 C CA . GLY B 1 234 ? -17.734 -6.492 0.087 1 93.75 234 GLY B CA 1
ATOM 4328 C C . GLY B 1 234 ? -16.938 -6.09 -1.143 1 93.75 234 GLY B C 1
ATOM 4329 O O . GLY B 1 234 ? -17.391 -5.258 -1.935 1 93.75 234 GLY B O 1
ATOM 4330 N N . ILE B 1 235 ? -15.727 -6.621 -1.214 1 93.31 235 ILE B N 1
ATOM 4331 C CA . ILE B 1 235 ? -14.805 -6.336 -2.311 1 93.31 235 ILE B CA 1
ATOM 4332 C C . ILE B 1 235 ? -15.078 -7.285 -3.475 1 93.31 235 ILE B C 1
ATOM 4334 O O . ILE B 1 235 ? -15.289 -8.484 -3.271 1 93.31 235 ILE B O 1
ATOM 4338 N N . HIS B 1 236 ? -15.117 -6.738 -4.66 1 93.38 236 HIS B N 1
ATOM 4339 C CA . HIS B 1 236 ? -15.336 -7.492 -5.891 1 93.38 236 HIS B CA 1
ATOM 4340 C C . HIS B 1 236 ? -14.133 -7.379 -6.824 1 93.38 236 HIS B C 1
ATOM 4342 O O . HIS B 1 236 ? -13.367 -6.414 -6.746 1 93.38 236 HIS B O 1
ATOM 4348 N N . PHE B 1 237 ? -13.969 -8.375 -7.578 1 93 237 PHE B N 1
ATOM 4349 C CA . PHE B 1 237 ? -12.945 -8.414 -8.617 1 93 237 PHE B CA 1
ATOM 4350 C C . PHE B 1 237 ? -13.57 -8.625 -9.984 1 93 237 PHE B C 1
ATOM 4352 O O . PHE B 1 237 ? -14.25 -9.633 -10.219 1 93 237 PHE B O 1
ATOM 4359 N N . ASP B 1 238 ? -13.32 -7.656 -10.867 1 91.25 238 ASP B N 1
ATOM 4360 C CA . ASP B 1 238 ? -13.867 -7.688 -12.219 1 91.25 238 ASP B CA 1
ATOM 4361 C C . ASP B 1 238 ? -12.773 -7.922 -13.25 1 91.25 238 ASP B C 1
ATOM 4363 O O . ASP B 1 238 ? -11.648 -7.434 -13.094 1 91.25 238 ASP B O 1
ATOM 4367 N N . SER B 1 239 ? -13.102 -8.688 -14.188 1 88.94 239 SER B N 1
ATOM 4368 C CA . SER B 1 239 ? -12.172 -8.961 -15.281 1 88.94 239 SER B CA 1
ATOM 4369 C C . SER B 1 239 ? -12.891 -9.031 -16.625 1 88.94 239 SER B C 1
ATOM 4371 O O . SER B 1 239 ? -14.109 -9.227 -16.672 1 88.94 239 SER B O 1
ATOM 4373 N N . THR B 1 240 ? -12.141 -8.75 -17.625 1 84.88 240 THR B N 1
ATOM 4374 C CA . THR B 1 240 ? -12.633 -8.906 -19 1 84.88 240 THR B CA 1
ATOM 4375 C C . THR B 1 240 ? -11.844 -9.984 -19.734 1 84.88 240 THR B C 1
ATOM 4377 O O . THR B 1 240 ? -10.781 -10.414 -19.266 1 84.88 240 THR B O 1
ATOM 4380 N N . LYS B 1 241 ? -12.336 -10.406 -20.875 1 78.75 241 LYS B N 1
ATOM 4381 C CA . LYS B 1 241 ? -11.688 -11.438 -21.688 1 78.75 241 LYS B CA 1
ATOM 4382 C C . LYS B 1 241 ? -10.336 -10.961 -22.203 1 78.75 241 LYS B C 1
ATOM 4384 O O . LYS B 1 241 ? -9.516 -11.773 -22.641 1 78.75 241 LYS B O 1
ATOM 4389 N N . GLN B 1 242 ? -10.109 -9.68 -22.109 1 79.62 242 GLN B N 1
ATOM 4390 C CA . GLN B 1 242 ? -8.875 -9.102 -22.625 1 79.62 242 GLN B CA 1
ATOM 4391 C C . GLN B 1 242 ? -7.676 -9.531 -21.781 1 79.62 242 GLN B C 1
ATOM 4393 O O . GLN B 1 242 ? -6.531 -9.398 -22.219 1 79.62 242 GLN B O 1
ATOM 4398 N N . VAL B 1 243 ? -7.953 -10.086 -20.656 1 75.88 243 VAL B N 1
ATOM 4399 C CA . VAL B 1 243 ? -6.875 -10.523 -19.766 1 75.88 243 VAL B CA 1
ATOM 4400 C C . VAL B 1 243 ? -6.109 -11.672 -20.422 1 75.88 243 VAL B C 1
ATOM 4402 O O . VAL B 1 243 ? -4.906 -11.828 -20.203 1 75.88 243 VAL B O 1
ATOM 4405 N N . LEU B 1 244 ? -6.73 -12.438 -21.312 1 71.19 244 LEU B N 1
ATOM 4406 C CA . LEU B 1 244 ? -6.129 -13.625 -21.906 1 71.19 244 LEU B CA 1
ATOM 4407 C C . LEU B 1 244 ? -5.094 -13.242 -22.953 1 71.19 244 LEU B C 1
ATOM 4409 O O . LEU B 1 244 ? -4.18 -14.016 -23.25 1 71.19 244 LEU B O 1
ATOM 4413 N N . ALA B 1 245 ? -5.164 -12.008 -23.422 1 79 245 ALA B N 1
ATOM 4414 C CA . ALA B 1 245 ? -4.215 -11.555 -24.422 1 79 245 ALA B CA 1
ATOM 4415 C C . ALA B 1 245 ? -3.027 -10.844 -23.781 1 79 245 ALA B C 1
ATOM 4417 O O . ALA B 1 245 ? -2.021 -10.578 -24.453 1 79 245 ALA B O 1
ATOM 4418 N N . ALA B 1 246 ? -3.113 -10.703 -22.578 1 73.88 246 ALA B N 1
ATOM 4419 C CA . ALA B 1 246 ? -2.164 -9.805 -21.938 1 73.88 246 ALA B CA 1
ATOM 4420 C C . ALA B 1 246 ? -0.77 -10.422 -21.875 1 73.88 246 ALA B C 1
ATOM 4422 O O . ALA B 1 246 ? 0.231 -9.734 -22.078 1 73.88 246 ALA B O 1
ATOM 4423 N N . VAL B 1 247 ? -0.75 -11.703 -21.719 1 83.19 247 VAL B N 1
ATOM 4424 C CA . VAL B 1 247 ? 0.56 -12.344 -21.672 1 83.19 247 VAL B CA 1
ATOM 4425 C C . VAL B 1 247 ? 1.277 -12.133 -23 1 83.19 247 VAL B C 1
ATOM 4427 O O . VAL B 1 247 ? 2.447 -11.742 -23.031 1 83.19 247 VAL B O 1
ATOM 4430 N N . THR B 1 248 ? 0.512 -12.266 -23.984 1 88.81 248 THR B N 1
ATOM 4431 C CA . THR B 1 248 ? 1.087 -12.07 -25.312 1 88.81 248 THR B CA 1
ATOM 4432 C C . THR B 1 248 ? 1.54 -10.625 -25.5 1 88.81 248 THR B C 1
ATOM 4434 O O . THR B 1 248 ? 2.592 -10.367 -26.078 1 88.81 248 THR B O 1
ATOM 4437 N N . ASP B 1 249 ? 0.776 -9.742 -24.969 1 89.81 249 ASP B N 1
ATOM 4438 C CA . ASP B 1 249 ? 1.034 -8.32 -25.141 1 89.81 249 ASP B CA 1
ATOM 4439 C C . ASP B 1 249 ? 2.301 -7.895 -24.406 1 89.81 249 ASP B C 1
ATOM 4441 O O . ASP B 1 249 ? 3.006 -6.984 -24.844 1 89.81 249 ASP B O 1
ATOM 4445 N N . VAL B 1 250 ? 2.625 -8.516 -23.312 1 92.81 250 VAL B N 1
ATOM 4446 C CA . VAL B 1 250 ? 3.734 -8.07 -22.484 1 92.81 250 VAL B CA 1
ATOM 4447 C C . VAL B 1 250 ? 4.988 -8.867 -22.812 1 92.81 250 VAL B C 1
ATOM 4449 O O . VAL B 1 250 ? 6.09 -8.531 -22.375 1 92.81 250 VAL B O 1
ATOM 4452 N N . THR B 1 251 ? 4.887 -9.922 -23.594 1 93.44 251 THR B N 1
ATOM 4453 C CA . THR B 1 251 ? 5.992 -10.828 -23.891 1 93.44 251 THR B CA 1
ATOM 4454 C C . THR B 1 251 ? 7.145 -10.078 -24.562 1 93.44 251 THR B C 1
ATOM 4456 O O . THR B 1 251 ? 8.297 -10.227 -24.156 1 93.44 251 THR B O 1
ATOM 4459 N N . PRO B 1 252 ? 6.887 -9.172 -25.531 1 95 252 PRO B N 1
ATOM 4460 C CA . PRO B 1 252 ? 8.008 -8.523 -26.203 1 95 252 PRO B CA 1
ATOM 4461 C C . PRO B 1 252 ? 8.875 -7.691 -25.266 1 95 252 PRO B C 1
ATOM 4463 O O . PRO B 1 252 ? 10.078 -7.926 -25.156 1 95 252 PRO B O 1
ATOM 4466 N N . PRO B 1 253 ? 8.281 -6.766 -24.5 1 96 253 PRO B N 1
ATOM 4467 C CA . PRO B 1 253 ? 9.148 -6.012 -23.594 1 96 253 PRO B CA 1
ATOM 4468 C C . PRO B 1 253 ? 9.797 -6.898 -22.531 1 96 253 PRO B C 1
ATOM 4470 O O . PRO B 1 253 ? 10.914 -6.621 -22.094 1 96 253 PRO B O 1
ATOM 4473 N N . LEU B 1 254 ? 9.141 -7.918 -22.109 1 96.38 254 LEU B N 1
ATOM 4474 C CA . LEU B 1 254 ? 9.695 -8.844 -21.125 1 96.38 254 LEU B CA 1
ATOM 4475 C C . LEU B 1 254 ? 10.938 -9.547 -21.672 1 96.38 254 LEU B C 1
ATOM 4477 O O . LEU B 1 254 ? 11.969 -9.609 -21 1 96.38 254 LEU B O 1
ATOM 4481 N N . LEU B 1 255 ? 10.844 -10.07 -22.859 1 96.81 255 LEU B N 1
ATOM 4482 C CA . LEU B 1 255 ? 11.953 -10.789 -23.469 1 96.81 255 LEU B CA 1
ATOM 4483 C C . LEU B 1 255 ? 13.102 -9.852 -23.812 1 96.81 255 LEU B C 1
ATOM 4485 O O . LEU B 1 255 ? 14.266 -10.234 -23.719 1 96.81 255 LEU B O 1
ATOM 4489 N N . GLU B 1 256 ? 12.727 -8.664 -24.25 1 97.12 256 GLU B N 1
ATOM 4490 C CA . GLU B 1 256 ? 13.766 -7.664 -24.484 1 97.12 256 GLU B CA 1
ATOM 4491 C C . GLU B 1 256 ? 14.57 -7.406 -23.219 1 97.12 256 GLU B C 1
ATOM 4493 O O . GLU B 1 256 ? 15.797 -7.344 -23.25 1 97.12 256 GLU B O 1
ATOM 4498 N N . TRP B 1 257 ? 13.93 -7.285 -22.078 1 96.88 257 TRP B N 1
ATOM 4499 C CA . TRP B 1 257 ? 14.578 -7.062 -20.797 1 96.88 257 TRP B CA 1
ATOM 4500 C C . TRP B 1 257 ? 15.383 -8.289 -20.375 1 96.88 257 TRP B C 1
ATOM 4502 O O . TRP B 1 257 ? 16.5 -8.164 -19.844 1 96.88 257 TRP B O 1
ATOM 4512 N N . MET B 1 258 ? 14.852 -9.43 -20.578 1 95.5 258 MET B N 1
ATOM 4513 C CA . MET B 1 258 ? 15.5 -10.672 -20.172 1 95.5 258 MET B CA 1
ATOM 4514 C C . MET B 1 258 ? 16.812 -10.875 -20.922 1 95.5 258 MET B C 1
ATOM 4516 O O . MET B 1 258 ? 17.75 -11.453 -20.391 1 95.5 258 MET B O 1
ATOM 4520 N N . GLY B 1 259 ? 16.797 -10.43 -22.188 1 94.25 259 GLY B N 1
ATOM 4521 C CA . GLY B 1 259 ? 17.969 -10.648 -23 1 94.25 259 GLY B CA 1
ATOM 4522 C C . GLY B 1 259 ? 17.938 -11.969 -23.75 1 94.25 259 GLY B C 1
ATOM 4523 O O . GLY B 1 259 ? 16.938 -12.688 -23.703 1 94.25 259 GLY B O 1
ATOM 4524 N N . PRO B 1 260 ? 18.984 -12.328 -24.359 1 91.69 260 PRO B N 1
ATOM 4525 C CA . PRO B 1 260 ? 19.031 -13.469 -25.281 1 91.69 260 PRO B CA 1
ATOM 4526 C C . PRO B 1 260 ? 19.172 -14.805 -24.562 1 91.69 260 PRO B C 1
ATOM 4528 O O . PRO B 1 260 ? 18.875 -15.852 -25.141 1 91.69 260 PRO B O 1
ATOM 4531 N N . GLN B 1 261 ? 19.641 -14.742 -23.406 1 91.56 261 GLN B N 1
ATOM 4532 C CA . GLN B 1 261 ? 19.812 -16 -22.688 1 91.56 261 GLN B CA 1
ATOM 4533 C C . GLN B 1 261 ? 18.484 -16.531 -22.172 1 91.56 261 GLN B C 1
ATOM 4535 O O . GLN B 1 261 ? 17.781 -15.852 -21.422 1 91.56 261 GLN B O 1
ATOM 4540 N N . GLN B 1 262 ? 18.203 -17.734 -22.562 1 92.5 262 GLN B N 1
ATOM 4541 C CA . GLN B 1 262 ? 16.969 -18.375 -22.094 1 92.5 262 GLN B CA 1
ATOM 4542 C C . GLN B 1 262 ? 17.141 -18.906 -20.672 1 92.5 262 GLN B C 1
ATOM 4544 O O . GLN B 1 262 ? 18.188 -19.453 -20.328 1 92.5 262 GLN B O 1
ATOM 4549 N N . PRO B 1 263 ? 16.109 -18.688 -19.953 1 97.56 263 PRO B N 1
ATOM 4550 C CA . PRO B 1 263 ? 16.203 -19.234 -18.594 1 97.56 263 PRO B CA 1
ATOM 4551 C C . PRO B 1 263 ? 16.141 -20.75 -18.578 1 97.56 263 PRO B C 1
ATOM 4553 O O . PRO B 1 263 ? 15.523 -21.375 -19.438 1 97.56 263 PRO B O 1
ATOM 4556 N N . ASP B 1 264 ? 16.781 -21.375 -17.516 1 97.44 264 ASP B N 1
ATOM 4557 C CA . ASP B 1 264 ? 16.75 -22.812 -17.266 1 97.44 264 ASP B CA 1
ATOM 4558 C C . ASP B 1 264 ? 15.531 -23.203 -16.453 1 97.44 264 ASP B C 1
ATOM 4560 O O . ASP B 1 264 ? 15.102 -24.359 -16.469 1 97.44 264 ASP B O 1
ATOM 4564 N N . PHE B 1 265 ? 15.008 -22.344 -15.703 1 97.94 265 PHE B N 1
ATOM 4565 C CA . PHE B 1 265 ? 13.82 -22.547 -14.875 1 97.94 265 PHE B CA 1
ATOM 4566 C C . PHE B 1 265 ? 13.055 -21.25 -14.688 1 97.94 265 PHE B C 1
ATOM 4568 O O . PHE B 1 265 ? 13.547 -20.172 -15.047 1 97.94 265 PHE B O 1
ATOM 4575 N N . ALA B 1 266 ? 11.828 -21.375 -14.219 1 97.88 266 ALA B N 1
ATOM 4576 C CA . ALA B 1 266 ? 11.055 -20.172 -13.961 1 97.88 266 ALA B CA 1
ATOM 4577 C C . ALA B 1 266 ? 10.102 -20.359 -12.789 1 97.88 266 ALA B C 1
ATOM 4579 O O . ALA B 1 266 ? 9.633 -21.469 -12.531 1 97.88 266 ALA B O 1
ATOM 4580 N N . VAL B 1 267 ? 9.961 -19.344 -12.055 1 98.69 267 VAL B N 1
ATOM 4581 C CA . VAL B 1 267 ? 8.898 -19.188 -11.07 1 98.69 267 VAL B CA 1
ATOM 4582 C C . VAL B 1 267 ? 7.762 -18.359 -11.656 1 98.69 267 VAL B C 1
ATOM 4584 O O . VAL B 1 267 ? 7.793 -17.125 -11.609 1 98.69 267 VAL B O 1
ATOM 4587 N N . ILE B 1 268 ? 6.754 -19.062 -12.164 1 98.31 268 ILE B N 1
ATOM 4588 C CA . ILE B 1 268 ? 5.668 -18.406 -12.883 1 98.31 268 ILE B CA 1
ATOM 4589 C C . ILE B 1 268 ? 4.438 -18.312 -11.984 1 98.31 268 ILE B C 1
ATOM 4591 O O . ILE B 1 268 ? 3.979 -19.312 -11.438 1 98.31 268 ILE B O 1
ATOM 4595 N N . HIS B 1 269 ? 3.945 -17.062 -11.805 1 97.62 269 HIS B N 1
ATOM 4596 C CA . HIS B 1 269 ? 2.684 -16.906 -11.094 1 97.62 269 HIS B CA 1
ATO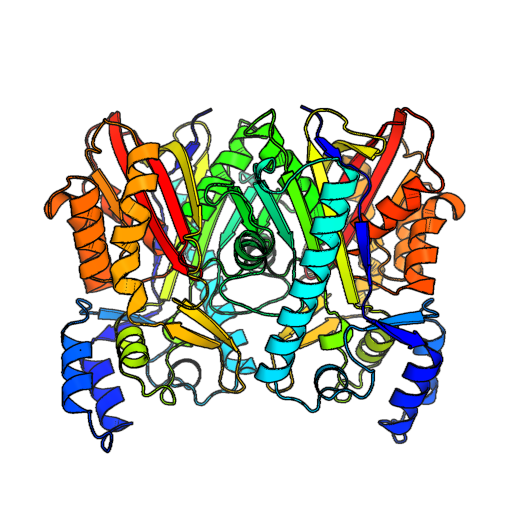M 4597 C C . HIS B 1 269 ? 1.576 -17.734 -11.734 1 97.62 269 HIS B C 1
ATOM 4599 O O . HIS B 1 269 ? 1.303 -17.594 -12.93 1 97.62 269 HIS B O 1
ATOM 4605 N N . PRO B 1 270 ? 0.915 -18.5 -10.961 1 97.19 270 PRO B N 1
ATOM 4606 C CA . PRO B 1 270 ? -0.085 -19.422 -11.516 1 97.19 270 PRO B CA 1
ATOM 4607 C C . PRO B 1 270 ? -1.466 -18.781 -11.641 1 97.19 270 PRO B C 1
ATOM 4609 O O . PRO B 1 270 ? -2.416 -19.219 -10.992 1 97.19 270 PRO B O 1
ATOM 4612 N N . GLY B 1 271 ? -1.596 -17.828 -12.555 1 93.56 271 GLY B N 1
ATOM 4613 C CA . GLY B 1 271 ? -2.846 -17.109 -12.758 1 93.56 271 GLY B CA 1
ATOM 4614 C C . GLY B 1 271 ? -3.955 -17.984 -13.305 1 93.56 271 GLY B C 1
ATOM 4615 O O . GLY B 1 271 ? -5.113 -17.859 -12.898 1 93.56 271 GLY B O 1
ATOM 4616 N N . SER B 1 272 ? -3.746 -18.828 -14.203 1 93 272 SER B N 1
ATOM 4617 C CA . SER B 1 272 ? -4.574 -19.828 -14.875 1 93 272 SER B CA 1
ATOM 4618 C C . SER B 1 272 ? -3.719 -20.812 -15.672 1 93 272 SER B C 1
ATOM 4620 O O . SER B 1 272 ? -2.535 -20.562 -15.906 1 93 272 SER B O 1
ATOM 4622 N N . PRO B 1 273 ? -4.359 -21.953 -16.016 1 94.69 273 PRO B N 1
ATOM 4623 C CA . PRO B 1 273 ? -3.578 -22.859 -16.844 1 94.69 273 PRO B CA 1
ATOM 4624 C C . PRO B 1 273 ? -3.035 -22.203 -18.109 1 94.69 273 PRO B C 1
ATOM 4626 O O . PRO B 1 273 ? -1.879 -22.422 -18.484 1 94.69 273 PRO B O 1
ATOM 4629 N N . ARG B 1 274 ? -3.797 -21.391 -18.703 1 92.56 274 ARG B N 1
ATOM 4630 C CA . ARG B 1 274 ? -3.395 -20.719 -19.938 1 92.56 274 ARG B CA 1
ATOM 4631 C C . ARG B 1 274 ? -2.258 -19.75 -19.672 1 92.56 274 ARG B C 1
ATOM 4633 O O . ARG B 1 274 ? -1.299 -19.688 -20.453 1 92.56 274 ARG B O 1
ATOM 4640 N N . ILE B 1 275 ? -2.326 -18.984 -18.641 1 92.56 275 ILE B N 1
ATOM 4641 C CA . ILE B 1 275 ? -1.295 -18 -18.297 1 92.56 275 ILE B CA 1
ATOM 4642 C C . ILE B 1 275 ? 0.028 -18.719 -18.047 1 92.56 275 ILE B C 1
ATOM 4644 O O . ILE B 1 275 ? 1.084 -18.266 -18.5 1 92.56 275 ILE B O 1
ATOM 4648 N N . ILE B 1 276 ? -0.047 -19.828 -17.328 1 96.5 276 ILE B N 1
ATOM 4649 C CA . ILE B 1 276 ? 1.153 -20.594 -17.031 1 96.5 276 ILE B CA 1
ATOM 4650 C C . ILE B 1 276 ? 1.785 -21.078 -18.328 1 96.5 276 ILE B C 1
ATOM 4652 O O . ILE B 1 276 ? 2.977 -20.875 -18.562 1 96.5 276 ILE B O 1
ATOM 4656 N N . ALA B 1 277 ? 0.975 -21.688 -19.172 1 95.75 277 ALA B N 1
ATOM 4657 C CA . ALA B 1 277 ? 1.455 -22.281 -20.422 1 95.75 277 ALA B CA 1
ATOM 4658 C C . ALA B 1 277 ? 2.023 -21.219 -21.344 1 95.75 277 ALA B C 1
ATOM 4660 O O . ALA B 1 277 ? 3.098 -21.391 -21.922 1 95.75 277 ALA B O 1
ATOM 4661 N N . ASP B 1 278 ? 1.292 -20.109 -21.5 1 94.69 278 ASP B N 1
ATOM 4662 C CA . ASP B 1 278 ? 1.718 -19.031 -22.391 1 94.69 278 ASP B CA 1
ATOM 4663 C C . ASP B 1 278 ? 3.018 -18.406 -21.906 1 94.69 278 ASP B C 1
ATOM 4665 O O . ASP B 1 278 ? 3.883 -18.047 -22.703 1 94.69 278 ASP B O 1
ATOM 4669 N N . THR B 1 279 ? 3.156 -18.219 -20.609 1 95.5 279 THR B N 1
ATOM 4670 C CA . THR B 1 279 ? 4.371 -17.641 -20.047 1 95.5 279 THR B CA 1
ATOM 4671 C C . THR B 1 279 ? 5.559 -18.578 -20.234 1 95.5 279 THR B C 1
ATOM 4673 O O . THR B 1 279 ? 6.641 -18.141 -20.641 1 95.5 279 THR B O 1
ATOM 4676 N N . ALA B 1 280 ? 5.328 -19.875 -19.922 1 96.94 280 ALA B N 1
ATOM 4677 C CA . ALA B 1 280 ? 6.387 -20.859 -20.125 1 96.94 280 ALA B CA 1
ATOM 4678 C C . ALA B 1 280 ? 6.84 -20.891 -21.594 1 96.94 280 ALA B C 1
ATOM 4680 O O . ALA B 1 280 ? 8.039 -20.875 -21.875 1 96.94 280 ALA B O 1
ATOM 4681 N N . ALA B 1 281 ? 5.895 -20.891 -22.453 1 95.69 281 ALA B N 1
ATOM 4682 C CA . ALA B 1 281 ? 6.199 -20.906 -23.891 1 95.69 281 ALA B CA 1
ATOM 4683 C C . ALA B 1 281 ? 6.992 -19.672 -24.297 1 95.69 281 ALA B C 1
ATOM 4685 O O . ALA B 1 281 ? 7.957 -19.766 -25.062 1 95.69 281 ALA B O 1
ATOM 4686 N N . ALA B 1 282 ? 6.578 -18.531 -23.828 1 94.31 282 ALA B N 1
ATOM 4687 C CA . ALA B 1 282 ? 7.262 -17.281 -24.125 1 94.31 282 ALA B CA 1
ATOM 4688 C C . ALA B 1 282 ? 8.711 -17.312 -23.656 1 94.31 282 ALA B C 1
ATOM 4690 O O . ALA B 1 282 ? 9.594 -16.734 -24.297 1 94.31 282 ALA B O 1
ATOM 4691 N N . LEU B 1 283 ? 8.977 -18 -22.578 1 96.25 283 LEU B N 1
ATOM 4692 C CA . LEU B 1 283 ? 10.312 -18.062 -21.984 1 96.25 283 LEU B CA 1
ATOM 4693 C C . LEU B 1 283 ? 11.102 -19.219 -22.562 1 96.25 283 LEU B C 1
ATOM 4695 O O . LEU B 1 283 ? 12.242 -19.469 -22.156 1 96.25 283 LEU B O 1
ATOM 4699 N N . GLY B 1 284 ? 10.484 -19.953 -23.453 1 96.38 284 GLY B N 1
ATOM 4700 C CA . GLY B 1 284 ? 11.148 -21.094 -24.078 1 96.38 284 GLY B CA 1
ATOM 4701 C C . GLY B 1 284 ? 11.258 -22.297 -23.156 1 96.38 284 GLY B C 1
ATOM 4702 O O . GLY B 1 284 ? 12.203 -23.078 -23.281 1 96.38 284 GLY B O 1
ATOM 4703 N N . LEU B 1 285 ? 10.336 -22.438 -22.266 1 97.38 285 LEU B N 1
ATOM 4704 C CA . LEU B 1 285 ? 10.375 -23.516 -21.266 1 97.38 285 LEU B CA 1
ATOM 4705 C C . LEU B 1 285 ? 9.297 -24.562 -21.562 1 97.38 285 LEU B C 1
ATOM 4707 O O . LEU B 1 285 ? 8.266 -24.25 -22.156 1 97.38 285 LEU B O 1
ATOM 4711 N N . ASP B 1 286 ? 9.57 -25.766 -21.141 1 96.56 286 ASP B N 1
ATOM 4712 C CA . ASP B 1 286 ? 8.602 -26.844 -21.344 1 96.56 286 ASP B CA 1
ATOM 4713 C C . ASP B 1 286 ? 7.711 -27.016 -20.125 1 96.56 286 ASP B C 1
ATOM 4715 O O . ASP B 1 286 ? 7.801 -26.234 -19.156 1 96.56 286 ASP B O 1
ATOM 4719 N N . GLU B 1 287 ? 6.906 -27.969 -20.203 1 96.38 287 GLU B N 1
ATOM 4720 C CA . GLU B 1 287 ? 5.91 -28.203 -19.156 1 96.38 287 GLU B CA 1
ATOM 4721 C C . GLU B 1 287 ? 6.574 -28.594 -17.844 1 96.38 287 GLU B C 1
ATOM 4723 O O . GLU B 1 287 ? 6.074 -28.234 -16.766 1 96.38 287 GLU B O 1
ATOM 4728 N N . HIS B 1 288 ? 7.609 -29.297 -17.938 1 96 288 HIS B N 1
ATOM 4729 C CA . HIS B 1 288 ? 8.305 -29.703 -16.719 1 96 288 HIS B CA 1
ATOM 4730 C C . HIS B 1 288 ? 8.836 -28.484 -15.969 1 96 288 HIS B C 1
ATOM 4732 O O . HIS B 1 288 ? 8.773 -28.438 -14.734 1 96 288 HIS B O 1
ATOM 4738 N N . ALA B 1 289 ? 9.328 -27.547 -16.703 1 95.62 289 ALA B N 1
ATOM 4739 C CA . ALA B 1 289 ? 9.859 -26.344 -16.094 1 95.62 289 ALA B CA 1
ATOM 4740 C C . ALA B 1 289 ? 8.758 -25.531 -15.414 1 95.62 289 ALA B C 1
ATOM 4742 O O . ALA B 1 289 ? 9.008 -24.812 -14.453 1 95.62 289 ALA B O 1
ATOM 4743 N N . ALA B 1 290 ? 7.527 -25.688 -15.852 1 97.44 290 ALA B N 1
ATOM 4744 C CA . ALA B 1 290 ? 6.406 -24.906 -15.32 1 97.44 290 ALA B CA 1
ATOM 4745 C C . ALA B 1 290 ? 5.617 -25.734 -14.305 1 97.44 290 ALA B C 1
ATOM 4747 O O . ALA B 1 290 ? 4.594 -25.266 -13.789 1 97.44 290 ALA B O 1
ATOM 4748 N N . ARG B 1 291 ? 6.098 -26.891 -13.938 1 97.94 291 ARG B N 1
ATOM 4749 C CA . ARG B 1 291 ? 5.305 -27.875 -13.188 1 97.94 291 ARG B CA 1
ATOM 4750 C C . ARG B 1 291 ? 4.945 -27.344 -11.805 1 97.94 291 ARG B C 1
ATOM 4752 O O . ARG B 1 291 ? 3.859 -27.625 -11.289 1 97.94 291 ARG B O 1
ATOM 4759 N N . HIS B 1 292 ? 5.855 -26.609 -11.148 1 98.56 292 HIS B N 1
ATOM 4760 C CA . HIS B 1 292 ? 5.586 -26.125 -9.805 1 98.56 292 HIS B CA 1
ATOM 4761 C C . HIS B 1 292 ? 4.434 -25.125 -9.805 1 98.56 292 HIS B C 1
ATOM 4763 O O . HIS B 1 292 ? 3.66 -25.062 -8.844 1 98.56 292 HIS B O 1
ATOM 4769 N N . SER B 1 293 ? 4.348 -24.328 -10.859 1 98.62 293 SER B N 1
ATOM 4770 C CA . SER B 1 293 ? 3.223 -23.406 -11.023 1 98.62 293 SER B CA 1
ATOM 4771 C C . SER B 1 293 ? 1.923 -24.172 -11.258 1 98.62 293 SER B C 1
ATOM 4773 O O . SER B 1 293 ? 0.9 -23.875 -10.633 1 98.62 293 SER B O 1
ATOM 4775 N N . THR B 1 294 ? 1.996 -25.156 -12.156 1 98.5 294 THR B N 1
ATOM 4776 C CA . THR B 1 294 ? 0.825 -25.969 -12.477 1 98.5 294 THR B CA 1
ATOM 4777 C C . THR B 1 294 ? 0.33 -26.719 -11.242 1 98.5 294 THR B C 1
ATOM 4779 O O . THR B 1 294 ? -0.875 -26.766 -10.992 1 98.5 294 THR B O 1
ATOM 4782 N N . ASP B 1 295 ? 1.262 -27.25 -10.492 1 98.5 295 ASP B N 1
ATOM 4783 C CA . ASP B 1 295 ? 0.903 -28 -9.289 1 98.5 295 ASP B CA 1
ATOM 4784 C C . ASP B 1 295 ? 0.306 -27.062 -8.227 1 98.5 295 ASP B C 1
ATOM 4786 O O . ASP B 1 295 ? -0.639 -27.438 -7.531 1 98.5 295 ASP B O 1
ATOM 4790 N N . THR B 1 296 ? 0.859 -25.922 -8.062 1 98.75 296 THR B N 1
ATOM 4791 C CA . THR B 1 296 ? 0.296 -24.953 -7.125 1 98.75 296 THR B CA 1
ATOM 4792 C C . THR B 1 296 ? -1.139 -24.609 -7.508 1 98.75 296 THR B C 1
ATOM 4794 O O . THR B 1 296 ? -2.043 -24.672 -6.672 1 98.75 296 THR B O 1
ATOM 4797 N N . LEU B 1 297 ? -1.312 -24.266 -8.758 1 98.62 297 LEU B N 1
ATOM 4798 C CA . LEU B 1 297 ? -2.656 -23.938 -9.219 1 98.62 297 LEU B CA 1
ATOM 4799 C C . LEU B 1 297 ? -3.617 -25.094 -8.984 1 98.62 297 LEU B C 1
ATOM 4801 O O . LEU B 1 297 ? -4.707 -24.891 -8.438 1 98.62 297 LEU B O 1
ATOM 4805 N N . GLY B 1 298 ? -3.24 -26.234 -9.312 1 98.69 298 GLY B N 1
ATOM 4806 C CA . GLY B 1 298 ? -4.098 -27.406 -9.242 1 98.69 298 GLY B CA 1
ATOM 4807 C C . GLY B 1 298 ? -4.5 -27.766 -7.828 1 98.69 298 GLY B C 1
ATOM 4808 O O . GLY B 1 298 ? -5.645 -28.156 -7.582 1 98.69 298 GLY B O 1
ATOM 4809 N N . HIS B 1 299 ? -3.574 -27.609 -6.918 1 98.38 299 HIS B N 1
ATOM 4810 C CA . HIS B 1 299 ? -3.811 -28.141 -5.574 1 98.38 299 HIS B CA 1
ATOM 4811 C C . HIS B 1 299 ? -4.199 -27.031 -4.609 1 98.38 299 HIS B C 1
ATOM 4813 O O . HIS B 1 299 ? -4.82 -27.281 -3.576 1 98.38 299 HIS B O 1
ATOM 4819 N N . GLU B 1 300 ? -3.826 -25.797 -4.965 1 98.75 300 GLU B N 1
ATOM 4820 C CA . GLU B 1 300 ? -3.984 -24.734 -3.973 1 98.75 300 GLU B CA 1
ATOM 4821 C C . GLU B 1 300 ? -4.691 -23.516 -4.57 1 98.75 300 GLU B C 1
ATOM 4823 O O . GLU B 1 300 ? -5.09 -22.609 -3.842 1 98.75 300 GLU B O 1
ATOM 4828 N N . GLY B 1 301 ? -4.926 -23.547 -5.906 1 98.5 301 GLY B N 1
ATOM 4829 C CA . GLY B 1 301 ? -5.543 -22.406 -6.578 1 98.5 301 GLY B CA 1
ATOM 4830 C C . GLY B 1 301 ? -4.586 -21.25 -6.809 1 98.5 301 GLY B C 1
ATOM 4831 O O . GLY B 1 301 ? -3.383 -21.391 -6.57 1 98.5 301 GLY B O 1
ATOM 4832 N N . ASN B 1 302 ? -5.105 -20.188 -7.418 1 97.81 302 ASN B N 1
ATOM 4833 C CA . ASN B 1 302 ? -4.398 -18.922 -7.535 1 97.81 302 ASN B CA 1
ATOM 4834 C C . ASN B 1 302 ? -4.348 -18.188 -6.199 1 97.81 302 ASN B C 1
ATOM 4836 O O . ASN B 1 302 ? -5.375 -17.734 -5.691 1 97.81 302 ASN B O 1
ATOM 4840 N N . LEU B 1 303 ? -3.17 -18 -5.695 1 98.62 303 LEU B N 1
ATOM 4841 C CA . LEU B 1 303 ? -2.994 -17.453 -4.352 1 98.62 303 LEU B CA 1
ATOM 4842 C C . LEU B 1 303 ? -2.66 -15.969 -4.41 1 98.62 303 LEU B C 1
ATOM 4844 O O . LEU B 1 303 ? -2.115 -15.414 -3.453 1 98.62 303 LEU B O 1
ATOM 4848 N N . GLY B 1 304 ? -2.893 -15.32 -5.539 1 97.38 304 GLY B N 1
ATOM 4849 C CA . GLY B 1 304 ? -2.6 -13.906 -5.688 1 97.38 304 GLY B CA 1
ATOM 4850 C C . GLY B 1 304 ? -1.132 -13.578 -5.488 1 97.38 304 GLY B C 1
ATOM 4851 O O . GLY B 1 304 ? -0.261 -14.219 -6.078 1 97.38 304 GLY B O 1
ATOM 4852 N N . GLY B 1 305 ? -0.86 -12.594 -4.715 1 97.81 305 GLY B N 1
ATOM 4853 C CA . GLY B 1 305 ? 0.504 -12.148 -4.484 1 97.81 305 GLY B CA 1
ATOM 4854 C C . GLY B 1 305 ? 1.362 -13.188 -3.791 1 97.81 305 GLY B C 1
ATOM 4855 O O . GLY B 1 305 ? 2.592 -13.125 -3.842 1 97.81 305 GLY B O 1
ATOM 4856 N N . VAL B 1 306 ? 0.809 -14.156 -3.174 1 98.81 306 VAL B N 1
ATOM 4857 C CA . VAL B 1 306 ? 1.507 -15.195 -2.418 1 98.81 306 VAL B CA 1
ATOM 4858 C C . VAL B 1 306 ? 2.135 -16.203 -3.377 1 98.81 306 VAL B C 1
ATOM 4860 O O . VAL B 1 306 ? 3.111 -16.875 -3.031 1 98.81 306 VAL B O 1
ATOM 4863 N N . SER B 1 307 ? 1.671 -16.234 -4.578 1 98.69 307 SER B N 1
ATOM 4864 C CA . SER B 1 307 ? 1.922 -17.328 -5.508 1 98.69 307 SER B CA 1
ATOM 4865 C C . SER B 1 307 ? 3.402 -17.422 -5.859 1 98.69 307 SER B C 1
ATOM 4867 O O . SER B 1 307 ? 3.959 -18.516 -5.926 1 98.69 307 SER B O 1
ATOM 4869 N N . ILE B 1 308 ? 4.039 -16.312 -6.105 1 98.88 308 ILE B N 1
ATOM 4870 C CA . ILE B 1 308 ? 5.445 -16.328 -6.488 1 98.88 308 ILE B CA 1
ATOM 4871 C C . ILE B 1 308 ? 6.27 -16.984 -5.383 1 98.88 308 ILE B C 1
ATOM 4873 O O . ILE B 1 308 ? 7.125 -17.828 -5.656 1 98.88 308 ILE B O 1
ATOM 4877 N N . LEU B 1 309 ? 6.012 -16.641 -4.141 1 98.94 309 LEU B N 1
ATOM 4878 C CA . LEU B 1 309 ? 6.734 -17.203 -3.008 1 98.94 309 LEU B CA 1
ATOM 4879 C C . LEU B 1 309 ? 6.43 -18.703 -2.855 1 98.94 309 LEU B C 1
ATOM 4881 O O . LEU B 1 309 ? 7.324 -19.484 -2.557 1 98.94 309 LEU B O 1
ATOM 4885 N N . ARG B 1 310 ? 5.195 -19.062 -3.082 1 98.94 310 ARG B N 1
ATOM 4886 C CA . ARG B 1 310 ? 4.805 -20.469 -2.945 1 98.94 310 ARG B CA 1
ATOM 4887 C C . ARG B 1 310 ? 5.461 -21.328 -4.023 1 98.94 310 ARG B C 1
ATOM 4889 O O . ARG B 1 310 ? 5.977 -22.406 -3.732 1 98.94 310 ARG B O 1
ATOM 4896 N N . VAL B 1 311 ? 5.387 -20.844 -5.285 1 98.94 311 VAL B N 1
ATOM 4897 C CA . VAL B 1 311 ? 6.023 -21.578 -6.371 1 98.94 311 VAL B CA 1
ATOM 4898 C C . VAL B 1 311 ? 7.523 -21.688 -6.117 1 98.94 311 VAL B C 1
ATOM 4900 O O . VAL B 1 311 ? 8.125 -22.75 -6.352 1 98.94 311 VAL B O 1
ATOM 4903 N N . LEU B 1 312 ? 8.117 -20.625 -5.625 1 98.88 312 LEU B N 1
ATOM 4904 C CA . LEU B 1 312 ? 9.531 -20.672 -5.266 1 98.88 312 LEU B CA 1
ATOM 4905 C C . LEU B 1 312 ? 9.781 -21.719 -4.188 1 98.88 312 LEU B C 1
ATOM 4907 O O . LEU B 1 312 ? 10.758 -22.469 -4.254 1 98.88 312 LEU B O 1
ATOM 4911 N N . GLU B 1 313 ? 8.938 -21.75 -3.172 1 98.88 313 GLU B N 1
ATOM 4912 C CA . GLU B 1 313 ? 9.047 -22.766 -2.123 1 98.88 313 GLU B CA 1
ATOM 4913 C C . GLU B 1 313 ? 9.055 -24.172 -2.711 1 98.88 313 GLU B C 1
ATOM 4915 O O . GLU B 1 313 ? 9.891 -25 -2.344 1 98.88 313 GLU B O 1
ATOM 4920 N N . ARG B 1 314 ? 8.172 -24.438 -3.648 1 98.5 314 ARG B N 1
ATOM 4921 C CA . ARG B 1 314 ? 8.078 -25.75 -4.297 1 98.5 314 ARG B CA 1
ATOM 4922 C C . ARG B 1 314 ? 9.328 -26.031 -5.121 1 98.5 314 ARG B C 1
ATOM 4924 O O . ARG B 1 314 ? 9.75 -27.188 -5.227 1 98.5 314 ARG B O 1
ATOM 4931 N N . THR B 1 315 ? 9.859 -25 -5.711 1 98.5 315 THR B N 1
ATOM 4932 C CA . THR B 1 315 ? 11.055 -25.156 -6.535 1 98.5 315 THR B CA 1
ATOM 4933 C C . THR B 1 315 ? 12.203 -25.734 -5.719 1 98.5 315 THR B C 1
ATOM 4935 O O . THR B 1 315 ? 13.031 -26.484 -6.242 1 98.5 315 THR B O 1
ATOM 4938 N N . HIS B 1 316 ? 12.25 -25.469 -4.426 1 98.12 316 HIS B N 1
ATOM 4939 C CA . HIS B 1 316 ? 13.289 -25.984 -3.535 1 98.12 316 HIS B CA 1
ATOM 4940 C C . HIS B 1 316 ? 13.211 -27.5 -3.414 1 98.12 316 HIS B C 1
ATOM 4942 O O . HIS B 1 316 ? 14.211 -28.156 -3.094 1 98.12 316 HIS B O 1
ATOM 4948 N N . ALA B 1 317 ? 12.039 -28.047 -3.605 1 95.81 317 ALA B N 1
ATOM 4949 C CA . ALA B 1 317 ? 11.875 -29.484 -3.475 1 95.81 317 ALA B CA 1
ATOM 4950 C C . ALA B 1 317 ? 12.539 -30.234 -4.629 1 95.81 317 ALA B C 1
ATOM 4952 O O . ALA B 1 317 ? 12.938 -31.391 -4.488 1 95.81 317 ALA B O 1
ATOM 4953 N N . ASP B 1 318 ? 12.625 -29.656 -5.781 1 96.38 318 ASP B N 1
ATOM 4954 C CA . ASP B 1 318 ? 13.344 -30.094 -6.973 1 96.38 318 ASP B CA 1
ATOM 4955 C C . ASP B 1 318 ? 14.164 -28.953 -7.566 1 96.38 318 ASP B C 1
ATOM 4957 O O . ASP B 1 318 ? 13.82 -28.422 -8.625 1 96.38 318 ASP B O 1
ATOM 4961 N N . PRO B 1 319 ? 15.219 -28.656 -6.945 1 97.88 319 PRO B N 1
ATOM 4962 C CA . PRO B 1 319 ? 15.93 -27.406 -7.254 1 97.88 319 PRO B CA 1
ATOM 4963 C C . PRO B 1 319 ? 16.688 -27.469 -8.578 1 97.88 319 PRO B C 1
ATOM 4965 O O . PRO B 1 319 ? 17.172 -28.547 -8.961 1 97.88 319 PRO B O 1
ATOM 4968 N N . PRO B 1 320 ? 16.781 -26.359 -9.258 1 97.69 320 PRO B N 1
ATOM 4969 C CA . PRO B 1 320 ? 17.688 -26.281 -10.406 1 97.69 320 PRO B CA 1
ATOM 4970 C C . PRO B 1 320 ? 19.156 -26.469 -10.023 1 97.69 320 PRO B C 1
ATOM 4972 O O . PRO B 1 320 ? 19.484 -26.516 -8.836 1 97.69 320 PRO B O 1
ATOM 4975 N N . GLU B 1 321 ? 20.016 -26.625 -11.055 1 97.62 321 GLU B N 1
ATOM 4976 C CA . GLU B 1 321 ? 21.453 -26.703 -10.82 1 97.62 321 GLU B CA 1
ATOM 4977 C C . GLU B 1 321 ? 22 -25.391 -10.281 1 97.62 321 GLU B C 1
ATOM 4979 O O . GLU B 1 321 ? 21.438 -24.328 -10.562 1 97.62 321 GLU B O 1
ATOM 4984 N N . ASP B 1 322 ? 23.062 -25.562 -9.531 1 98.06 322 ASP B N 1
ATOM 4985 C CA . ASP B 1 322 ? 23.734 -24.359 -9.055 1 98.06 322 ASP B CA 1
ATOM 4986 C C . ASP B 1 322 ? 24.125 -23.453 -10.211 1 98.06 322 ASP B C 1
ATOM 4988 O O . ASP B 1 322 ? 24.703 -23.922 -11.203 1 98.06 322 ASP B O 1
ATOM 4992 N N . GLY B 1 323 ? 23.734 -22.219 -10.117 1 97.88 323 GLY B N 1
ATOM 4993 C CA . GLY B 1 323 ? 24.125 -21.25 -11.133 1 97.88 323 GLY B CA 1
ATOM 4994 C C . GLY B 1 323 ? 23.141 -21.188 -12.289 1 97.88 323 GLY B C 1
ATOM 4995 O O . GLY B 1 323 ? 23.25 -20.312 -13.156 1 97.88 323 GLY B O 1
ATOM 4996 N N . ALA B 1 324 ? 22.156 -22.047 -12.266 1 98.12 324 ALA B N 1
ATOM 4997 C CA . ALA B 1 324 ? 21.172 -22.047 -13.344 1 98.12 324 ALA B CA 1
ATOM 4998 C C . ALA B 1 324 ? 20.5 -20.688 -13.461 1 98.12 324 ALA B C 1
ATOM 5000 O O . ALA B 1 324 ? 20.172 -20.047 -12.453 1 98.12 324 ALA B O 1
ATOM 5001 N N . HIS B 1 325 ? 20.281 -20.219 -14.703 1 97.81 325 HIS B N 1
ATOM 5002 C CA . HIS B 1 325 ? 19.594 -18.953 -14.969 1 97.81 325 HIS B CA 1
ATOM 5003 C C . HIS B 1 325 ? 18.078 -19.125 -14.859 1 97.81 325 HIS B C 1
ATOM 5005 O O . HIS B 1 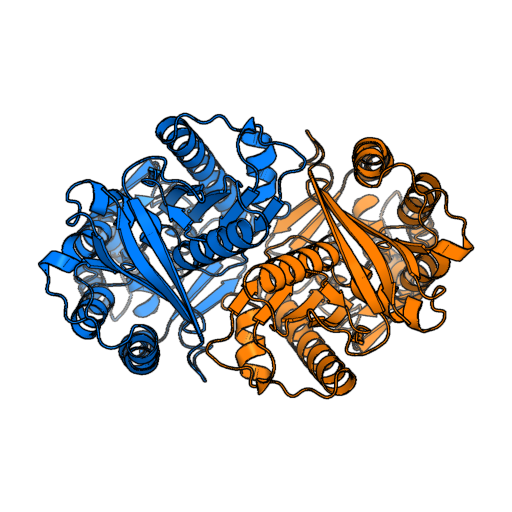325 ? 17.531 -20.109 -15.328 1 97.81 325 HIS B O 1
ATOM 5011 N N . GLY B 1 326 ? 17.5 -18.141 -14.227 1 97.81 326 GLY B N 1
ATOM 5012 C CA . GLY B 1 326 ? 16.062 -18.25 -14.047 1 97.81 326 GLY B CA 1
ATOM 5013 C C . GLY B 1 326 ? 15.336 -16.922 -14.164 1 97.81 326 GLY B C 1
ATOM 5014 O O . GLY B 1 326 ? 15.969 -15.883 -14.352 1 97.81 326 GLY B O 1
ATOM 5015 N N . ALA B 1 327 ? 13.992 -17.016 -14.172 1 97.81 327 ALA B N 1
ATOM 5016 C CA . ALA B 1 327 ? 13.102 -15.859 -14.156 1 97.81 327 ALA B CA 1
ATOM 5017 C C . ALA B 1 327 ? 11.922 -16.078 -13.211 1 97.81 327 ALA B C 1
ATOM 5019 O O . ALA B 1 327 ? 11.438 -17.203 -13.078 1 97.81 327 ALA B O 1
ATOM 5020 N N . ALA B 1 328 ? 11.562 -15.102 -12.523 1 98.5 328 ALA B N 1
ATOM 5021 C CA . ALA B 1 328 ? 10.258 -15.047 -11.852 1 98.5 328 ALA B CA 1
ATOM 5022 C C . ALA B 1 328 ? 9.336 -14.031 -12.523 1 98.5 328 ALA B C 1
ATOM 5024 O O . ALA B 1 328 ? 9.758 -12.914 -12.828 1 98.5 328 ALA B O 1
ATOM 5025 N N . VAL B 1 329 ? 8.062 -14.414 -12.82 1 97.81 329 VAL B N 1
ATOM 5026 C CA . VAL B 1 329 ? 7.176 -13.531 -13.57 1 97.81 329 VAL B CA 1
ATOM 5027 C C . VAL B 1 329 ? 5.766 -13.602 -12.984 1 97.81 329 VAL B C 1
ATOM 5029 O O . VAL B 1 329 ? 5.238 -14.695 -12.75 1 97.81 329 VAL B O 1
ATOM 5032 N N . ALA B 1 330 ? 5.18 -12.484 -12.766 1 97 330 ALA B N 1
ATOM 5033 C CA . ALA B 1 330 ? 3.791 -12.359 -12.32 1 97 330 ALA B CA 1
ATOM 5034 C C . ALA B 1 330 ? 3.064 -11.258 -13.086 1 97 330 ALA B C 1
ATOM 5036 O O . ALA B 1 330 ? 3.67 -10.25 -13.469 1 97 330 ALA B O 1
ATOM 5037 N N . PHE B 1 331 ? 1.729 -11.477 -13.273 1 93.69 331 PHE B N 1
ATOM 5038 C CA . PHE B 1 331 ? 0.845 -10.523 -13.938 1 93.69 331 PHE B CA 1
ATOM 5039 C C . PHE B 1 331 ? -0.335 -10.172 -13.039 1 93.69 331 PHE B C 1
ATOM 5041 O O . PHE B 1 331 ? -0.731 -10.961 -12.18 1 93.69 331 PHE B O 1
ATOM 5048 N N . GLY B 1 332 ? -0.836 -8.992 -13.273 1 91.75 332 GLY B N 1
ATOM 5049 C CA . GLY B 1 332 ? -2.018 -8.641 -12.5 1 91.75 332 GLY B CA 1
ATOM 5050 C C . GLY B 1 332 ? -2.709 -7.387 -13.016 1 91.75 332 GLY B C 1
ATOM 5051 O O . GLY B 1 332 ? -2.447 -6.938 -14.133 1 91.75 332 GLY B O 1
ATOM 5052 N N . PRO B 1 333 ? -3.68 -6.801 -12.172 1 88.75 333 PRO B N 1
ATOM 5053 C CA . PRO B 1 333 ? -4.52 -5.672 -12.578 1 88.75 333 PRO B CA 1
ATOM 5054 C C . PRO B 1 333 ? -3.705 -4.496 -13.117 1 88.75 333 PRO B C 1
ATOM 5056 O O . PRO B 1 333 ? -2.594 -4.242 -12.641 1 88.75 333 PRO B O 1
ATOM 5059 N N . GLY B 1 334 ? -4.527 -3.414 -14.039 1 79.44 334 GLY B N 1
ATOM 5060 C CA . GLY B 1 334 ? -3.779 -2.439 -14.812 1 79.44 334 GLY B CA 1
ATOM 5061 C C . GLY B 1 334 ? -2.832 -3.078 -15.812 1 79.44 334 GLY B C 1
ATOM 5062 O O . GLY B 1 334 ? -2.045 -2.383 -16.469 1 79.44 334 GLY B O 1
ATOM 5063 N N . PHE B 1 335 ? -3.1 -4.234 -15.953 1 85.19 335 PHE B N 1
ATOM 5064 C CA . PHE B 1 335 ? -2.281 -5.371 -16.359 1 85.19 335 PHE B CA 1
ATOM 5065 C C . PHE B 1 335 ? -0.798 -5.043 -16.219 1 85.19 335 PHE B C 1
ATOM 5067 O O . PHE B 1 335 ? -0.2 -4.484 -17.141 1 85.19 335 PHE B O 1
ATOM 5074 N N . THR B 1 336 ? -0.295 -5.328 -15.203 1 92.62 336 THR B N 1
ATOM 5075 C CA . THR B 1 336 ? 1.087 -5.078 -14.805 1 92.62 336 THR B CA 1
ATOM 5076 C C . THR B 1 336 ? 1.895 -6.375 -14.812 1 92.62 336 THR B C 1
ATOM 5078 O O . THR B 1 336 ? 1.33 -7.465 -14.688 1 92.62 336 THR B O 1
ATOM 5081 N N . THR B 1 337 ? 3.107 -6.176 -15.125 1 96 337 THR B N 1
ATOM 5082 C CA . THR B 1 337 ? 4.066 -7.273 -15.023 1 96 337 THR B CA 1
ATOM 5083 C C . THR B 1 337 ? 5.168 -6.938 -14.023 1 96 337 THR B C 1
ATOM 5085 O O . THR B 1 337 ? 5.684 -5.816 -14.016 1 96 337 THR B O 1
ATOM 5088 N N . ALA B 1 338 ? 5.457 -7.777 -13.109 1 97.94 338 ALA B N 1
ATOM 5089 C CA . ALA B 1 338 ? 6.652 -7.762 -12.273 1 97.94 338 ALA B CA 1
ATOM 5090 C C . ALA B 1 338 ? 7.492 -9.016 -12.484 1 97.94 338 ALA B C 1
ATOM 5092 O O . ALA B 1 338 ? 6.973 -10.133 -12.461 1 97.94 338 ALA B O 1
ATOM 5093 N N . ALA B 1 339 ? 8.758 -8.797 -12.734 1 98.44 339 ALA B N 1
ATOM 5094 C CA . ALA B 1 339 ? 9.609 -9.938 -13.039 1 98.44 339 ALA B CA 1
ATOM 5095 C C . ALA B 1 339 ? 11 -9.781 -12.422 1 98.44 339 ALA B C 1
ATOM 5097 O O . ALA B 1 339 ? 11.406 -8.664 -12.086 1 98.44 339 ALA B O 1
ATOM 5098 N N . LEU B 1 340 ? 11.648 -10.859 -12.156 1 98.44 340 LEU B N 1
ATOM 5099 C CA . LEU B 1 340 ? 13.023 -10.945 -11.672 1 98.44 340 LEU B CA 1
ATOM 5100 C C . LEU B 1 340 ? 13.875 -11.797 -12.617 1 98.44 340 LEU B C 1
ATOM 5102 O O . LEU B 1 340 ? 13.422 -12.836 -13.094 1 98.44 340 LEU B O 1
ATOM 5106 N N . ARG B 1 341 ? 15.031 -11.305 -13 1 97.94 341 ARG B N 1
ATOM 5107 C CA . ARG B 1 341 ? 16.109 -12.148 -13.508 1 97.94 341 ARG B CA 1
ATOM 5108 C C . ARG B 1 341 ? 16.984 -12.664 -12.367 1 97.94 341 ARG B C 1
ATOM 5110 O O . ARG B 1 341 ? 17.422 -11.891 -11.523 1 97.94 341 ARG B O 1
ATOM 5117 N N . CYS B 1 342 ? 17.125 -13.961 -12.344 1 97.88 342 CYS B N 1
ATOM 5118 C CA . CYS B 1 342 ? 17.797 -14.523 -11.172 1 97.88 342 CYS B CA 1
ATOM 5119 C C . CYS B 1 342 ? 18.656 -15.727 -11.547 1 97.88 342 CYS B C 1
ATOM 5121 O O . CYS B 1 342 ? 18.672 -16.141 -12.711 1 97.88 342 CYS B O 1
ATOM 5123 N N . ARG B 1 343 ? 19.438 -16.188 -10.578 1 97.75 343 ARG B N 1
ATOM 5124 C CA . ARG B 1 343 ? 20.188 -17.453 -10.602 1 97.75 343 ARG B CA 1
ATOM 5125 C C . ARG B 1 343 ? 19.859 -18.297 -9.375 1 97.75 343 ARG B C 1
ATOM 5127 O O . ARG B 1 343 ? 19.531 -17.766 -8.312 1 97.75 343 ARG B O 1
ATOM 5134 N N . TRP B 1 344 ? 19.969 -19.578 -9.625 1 98.44 344 TRP B N 1
ATOM 5135 C CA . TRP B 1 344 ? 19.812 -20.453 -8.477 1 98.44 344 TRP B CA 1
ATOM 5136 C C . TRP B 1 344 ? 21.109 -20.594 -7.699 1 98.44 344 TRP B C 1
ATOM 5138 O O . TRP B 1 344 ? 22.172 -20.781 -8.297 1 98.44 344 TRP B O 1
ATOM 5148 N N . HIS B 1 345 ? 20.984 -20.422 -6.434 1 97.5 345 HIS B N 1
ATOM 5149 C CA . HIS B 1 345 ? 22.109 -20.703 -5.539 1 97.5 345 HIS B CA 1
ATOM 5150 C C . HIS B 1 345 ? 21.859 -21.953 -4.707 1 97.5 345 HIS B C 1
ATOM 5152 O O . HIS B 1 345 ? 20.922 -21.984 -3.896 1 97.5 345 HIS B O 1
ATOM 5158 N N . ALA B 1 346 ? 22.734 -22.922 -4.844 1 95.44 346 ALA B N 1
ATOM 5159 C CA . ALA B 1 346 ? 22.547 -24.203 -4.145 1 95.44 346 ALA B CA 1
ATOM 5160 C C . ALA B 1 346 ? 23.125 -24.125 -2.732 1 95.44 346 ALA B C 1
ATOM 5162 O O . ALA B 1 346 ? 24.078 -23.391 -2.475 1 95.44 346 ALA B O 1
#

Nearest PDB structures (foldseek):
  3v7i-assembly1_A-2  TM=9.376E-01  e=1.316E-35  Streptomyces coelicolor
  1u0m-assembly1_B  TM=9.550E-01  e=6.274E-35  Streptomyces coelicolor A3(2)
  1ted-assembly2_D  TM=9.162E-01  e=6.411E-30  Mycobacterium tuberculosis H37Rv
  5wx5-assembly1_A  TM=9.164E-01  e=1.101E-29  Tetradium ruticarpum
  5wx4-assembly1_A  TM=8.984E-01  e=1.487E-29  Tetradium ruticarpum

Secondary structure (DSSP, 8-state):
-PEEEEPPEEEE-SEEEEHHHHHHHHHHHSTT-TTHHHHHHHHHTSS--EEEESS-TTSHHHHT-S-HHHHHHHHHHHHHHHHHHHHHHHHHHHT--GGG--EEEEEE-S---BS-HHHHHHHHHT--TT-EEEEEES--TTHHHHHHHHHHHHHHHSTT-EEEEEEEEEGGGG--TT--SHHHHHHHHHB-EEEEEEEEESS-SSSEEEEEEEEEEEPTT-TTTEEEEEETTEEEEEE-TTHHHHHHHHHHHHHHHH-SSPPSEEEE--S-HHHHHHHHHHTT--TTTTHHHHHHHHHH-B-GGGHHHHHHHHHTTSPPPTT-EEEEEEEETTTEEEEEEEEEE-/-PEEEEPPEEEE-SEEEEHHHHHHHHHHHSTT-TTHHHHHHHHHTSS-SEEEESS-TTSHHHHT-S-HHHHHHHHHHHHHHHHHHHHHHHHHHHT--GGG--EEEEEE-S---BS-HHHHHHHHHT--TT-EEEEEES--TTHHHHHHHHHHHHHHHSTT-EEEEEEEEEGGGG--TT--SHHHHHHHHHB-EEEEEEEEESS-SSSEEEEEEEEEEE-TT-TTTEEEEEETTEEEEEE-TTHHHHHHHHHHHHHHHH-SSPPSEEEE--S-HHHHHHHHHHTT--TTTTHHHHHHHHHH-B-GGGHHHHHHHHHTTSPPPTT-EEEEEEEETTTEEEEEEEEEE-

Sequence (692 aa):
MTAHVLRPRTVLGDHKVTTAEIADDVSAHHADHPRLRAILRVIGNSGVRTRHFTRPLDSPTVSGTADVGERARVAFSDALDMAERACAAALDNAALTARDIDAVVTTHTTSWAVPNLDIHLVTRLGLRPDLRRVALTSVACPGGAQALTRAADLLAARPGSKVLVVASEVLSSIYHHSDTTIESMIYKALFGDAASATVVTDTPLGPGLAVEDTFEYVLPDSLERQRGRIAEDGIHFDSTKQVLAAVTDVTPPLLEWMGPQQPDFAVIHPGSPRIIADTAAALGLDEHAARHSTDTLGHEGNLGGVSILRVLERTHADPPEDGAHGAAVAFGPGFTTAALRCRWHAMTAHVLRPRTVLGDHKVTTAEIADDVSAHHADHPRLRAILRVIGNSGVRTRHFTRPLDSPTVSGTADVGERARVAFSDALDMAERACAAALDNAALTARDIDAVVTTHTTSWAVPNLDIHLVTRLGLRPDLRRVALTSVACPGGAQALTRAADLLAARPGSKVLVVASEVLSSIYHHSDTTIESMIYKALFGDAASATVVTDTPLGPGLAVEDTFEYVLPDSLERQRGRIAEDGIHFDSTKQVLAAVTDVTPPLLEWMGPQQPDFAVIHPGSPRIIADTAAALGLDEHAARHSTDTLGHEGNLGGVSILRVLERTHADPPEDGAHGAAVAFGPGFTTAALRCRWHA

Radius of gyration: 24.25 Å; Cα contacts (8 Å, |Δi|>4): 1857; chains: 2; bounding box: 57×62×51 Å

pLDDT: mean 95.61, std 4.28, range [71.19, 98.94]